Protein 3KD6 (pdb70)

CATH classification: 3.40.1190.20

Organism: Chlorobaculum tepidum (strain ATCC 49652 / DSM 12025 / NBRC 103806 / TLS) (NCBI:txid194439)

Secondary structure (DSSP, 8-state):
--EEEES--EEEEEE-SS-EEEEEEE-HHHHHHHHHTTT-SSPB--EEEETTS-HHHHHHHHHTTB--TTEEEETT---EEEEEEE-----EEEEEEE-GGGTT---PPPGGGTT-SEEEE-SS-HHHHHHHHTT-SS-SEEEEE--HHHHH-HHHHHHHHTT-SEEEEEHHHHHHHHS-S-HHHHHHHHH---SEEEEE-TTS-EEEEETTEEEEEPP-TT---S--TTHHHHHHHHHHHHHHHH----S---HHHHHHH--TTGGGSSTTGGGGT--HHHHHHHHHHHHHH-/-EEEES--EEEEEE-SS-EEEEEEE-HHHHHHHHHTTT-SS----EEEETTS-HHHHHHHHHTT---TTEEEETT---EEEEEEE-----EEEEEEE-GGGTT------GGGTT-SEEEE-SS-HHHHHHHHTT-SS-SEEEEE--HHHHH-HHHHHHHHTT-SEEEEEHHHHHHHHS-S-HHHHHHHHH---SEEEEE-TTS-EEEEETTEEEEE---TT---S--TTHHHHHHHHHHHHHHHH---SS---HHHHHHH--TTGGGSSTTGGGGT--HHHHHHHHHHHHH-

Sequence (586 aa):
LSLLVIGSLAFDDIETPFGRSDNTLGGSSTYIALSASYFTDEPIRVGVVGSDFGKEHFDLLHAKNIDTRGIQVIEDGKTFRWAGRYHYDNTRDTLDTQLNVFAEFDPHVPQYYRDSKFVCLGNIDPELQLKVLDQIDDPKLVVCDTNFWIEGKPEELKKVLARVDVFIVNDSEARLLSGDPNLVKTARIIREGPKTLIIKKGEHGALLFTDNGIFAAPAFPLESIYDPTGAGDTFAGGFIGHLARCGNTSEAERKAVLYGSAASFCVEQFGPYRYNDLDLLEVDDRYQSFLELSSLLVIGSLAFDDIETPFGRSDNTLGGSSTYIALSASYFTDEPIRVGVVGSDFGKEHFDLLHAKNIDTRGIQVIEDGKTFRWAGRYHYDNTRDTLDTQLNVFAEFDPHVPQYYRDSKFVCLGNIDPELQLKVLDQIDDPKLVVCDTNFWIEGKPEELKKVLARVDVFIVNDSEARLLSGDPNLVKTARIIREGPKTLIIKKGEHGALLFTDNGIFAAPAFPLESIYDPTGAGDTFAGGFIGHLARCGNTSEAERKAVLYGSAASFCVEQFGPYRYNDLDLLEVDDRYQSFLEL

Foldseek 3Di:
DAEEEDWAWAFEWEEEPVDTDGRFTAILRLLLLLLLLQQDPAAHHAEEAEPPCDVVSVVLSVVSVHDDPRYYYHYVWHGWYWYWYYYDPQDIDTPDTDCTCVVPDDTDDDPVCQQGAEYELEEDALVSSVVNVVSRDHHNFYEYEYVCCVVVPVPSNVVVLLPHQEYEEELVVLCVNQVDNDPVVSVVSSVVRHQWYKYHPQQQWIWIDHPVGIDIQGHQVPQDADALGSLRSSLNNQLSSLCVNVVDDDPVSSLSNLLSSLSSQCRNDPHNPSSVPDDPVSSVVSSVSRVVVD/DAEEDWFWEFEFEAEVVDTDGRFTAILRLLLLLLLLLQDPAAYHAEEAELPCDPVNVVVSVVSVHDYPRYYYHDHWHGWYWYWYYYPPQDIDTPDTDCICVPPDQIDDDPVCQAPAEYEQEEDALVNSVNVVVSRDHHNFYEYEYVCCCVVPVPSNVVSLLPHAEYEEELVSLCSNQVDNDNVVSVVSSVVRHQWYKYHHQQQWIWIQHPVGIDTQGHDVDQAADALHSLRSSLNNQLSSNCVNVVDDDPVSSLSNLLSSLSSQCRNDPHNPSSVPDHSVSSVVSSVVSVVD

InterPro domains:
  IPR002173 Carbohydrate/purine kinase, PfkB, conserved site [PS00584] (231-244)
  IPR011611 Carbohydrate kinase PfkB [PF00294] (32-279)
  IPR029056 Ribokinase-like [G3DSA:3.40.1190.20] (1-304)
  IPR029056 Ribokinase-like [SSF53613] (1-284)

Solvent-accessible surface area: 23622 Å² total

Nearest PDB structures (foldseek):
  3kd6-assembly1_A  TM=1.002E+00  e=1.184E-55  Chlorobaculum tepidum
  3b1q-assembly1_F  TM=7.620E-01  e=8.587E-18  Burkholderia thailandensis E264
  3b1p-assembly1_A  TM=7.885E-01  e=6.276E-17  Burkholderia thailandensis E264
  4e3a-assembly1_A  TM=8.132E-01  e=4.578E-14  Rhizobium etli CFN 42
  3ubo-assembly1_B  TM=7.999E-01  e=3.860E-14  Sinorhizobium meliloti

B-factor: mean 25.23, std 8.4, range [10.28, 59.13]

Structure (mmCIF, N/CA/C/O backbone):
data_3KD6
#
_entry.id   3KD6
#
_cell.length_a   55.014
_cell.length_b   89.797
_cell.length_c   64.827
_cell.angle_alpha   90.00
_cell.angle_beta   92.90
_cell.angle_gamma   90.00
#
_symmetry.space_group_name_H-M   'P 1 21 1'
#
loop_
_entity.id
_entity.type
_entity.pdbx_description
1 polymer 'Carbohydrate kinase, PfkB family'
2 non-polymer 'ADENOSINE MONOPHOSPHATE'
3 non-polymer GLYCEROL
4 water water
#
loop_
_atom_site.group_PDB
_atom_site.id
_atom_site.type_symbol
_atom_site.label_atom_id
_atom_site.label_alt_id
_atom_site.label_comp_id
_atom_site.label_asym_id
_atom_site.label_entity_id
_atom_site.label_seq_id
_atom_site.pdbx_PDB_ins_code
_atom_site.Cartn_x
_atom_site.Cartn_y
_atom_site.Cartn_z
_atom_site.occupancy
_atom_site.B_iso_or_equiv
_atom_site.auth_seq_id
_atom_site.auth_comp_id
_atom_site.auth_asym_id
_atom_site.auth_atom_id
_atom_site.pdbx_PDB_model_num
ATOM 1 N N . LEU A 1 3 ? 43.273 6.781 6.798 1.00 34.68 1 LEU A N 1
ATOM 2 C CA . LEU A 1 3 ? 42.119 6.062 7.406 1.00 30.48 1 LEU A CA 1
ATOM 3 C C . LEU A 1 3 ? 40.834 6.547 6.746 1.00 28.48 1 LEU A C 1
ATOM 4 O O . LEU A 1 3 ? 39.781 6.581 7.376 1.00 28.95 1 LEU A O 1
ATOM 9 N N . SER A 1 4 ? 40.931 6.919 5.473 1.00 25.29 2 SER A N 1
ATOM 10 C CA . SER A 1 4 ? 39.779 7.407 4.723 1.00 23.86 2 SER A CA 1
ATOM 11 C C . SER A 1 4 ? 38.719 6.317 4.586 1.00 22.54 2 SER A C 1
ATOM 12 O O . SER A 1 4 ? 39.038 5.148 4.403 1.00 21.98 2 SER A O 1
ATOM 15 N N . LEU A 1 5 ? 37.456 6.716 4.674 1.00 22.18 3 LEU A N 1
ATOM 16 C CA . LEU A 1 5 ? 36.339 5.783 4.575 1.00 22.26 3 LEU A CA 1
ATOM 17 C C . LEU A 1 5 ? 35.312 6.230 3.543 1.00 21.14 3 LEU A C 1
ATOM 18 O O . LEU A 1 5 ? 34.838 7.362 3.574 1.00 20.43 3 LEU A O 1
ATOM 23 N N . LEU A 1 6 ? 34.976 5.329 2.629 1.00 21.06 4 LEU A N 1
ATOM 24 C CA . LEU A 1 6 ? 33.991 5.607 1.592 1.00 19.89 4 LEU A CA 1
ATOM 25 C C . LEU A 1 6 ? 32.765 4.740 1.849 1.00 18.01 4 LEU A C 1
ATOM 26 O O . LEU A 1 6 ? 32.879 3.532 2.070 1.00 18.52 4 LEU A O 1
ATOM 31 N N . VAL A 1 7 ? 31.592 5.355 1.822 1.00 17.29 5 VAL A N 1
ATOM 32 C CA . VAL A 1 7 ? 30.359 4.619 2.055 1.00 17.89 5 VAL A CA 1
ATOM 33 C C . VAL A 1 7 ? 29.439 4.617 0.842 1.00 19.39 5 VAL A C 1
ATOM 34 O O . VAL A 1 7 ? 29.173 5.659 0.231 1.00 18.84 5 VAL A O 1
ATOM 38 N N . ILE A 1 8 ? 28.952 3.429 0.517 1.00 21.54 6 ILE A N 1
ATOM 39 C CA . ILE A 1 8 ? 28.044 3.217 -0.597 1.00 23.42 6 ILE A CA 1
ATOM 40 C C . ILE A 1 8 ? 26.822 2.549 -0.004 1.00 23.48 6 ILE A C 1
ATOM 41 O O . ILE A 1 8 ? 26.924 1.838 0.998 1.00 25.25 6 ILE A O 1
ATOM 46 N N . GLY A 1 9 ? 25.671 2.776 -0.617 1.00 22.15 7 GLY A N 1
ATOM 47 C CA . GLY A 1 9 ? 24.448 2.173 -0.124 1.00 20.53 7 GLY A CA 1
ATOM 48 C C . GLY A 1 9 ? 23.263 3.005 -0.549 1.00 21.42 7 GLY A C 1
ATOM 49 O O . GLY A 1 9 ? 23.401 3.935 -1.352 1.00 22.26 7 GLY A O 1
ATOM 50 N N . SER A 1 10 ? 22.094 2.683 -0.013 1.00 20.89 8 SER A N 1
ATOM 51 C CA . SER A 1 10 ? 20.900 3.429 -0.355 1.00 20.71 8 SER A CA 1
ATOM 52 C C . SER A 1 10 ? 20.726 4.663 0.508 1.00 21.14 8 SER A C 1
ATOM 53 O O . SER A 1 10 ? 21.197 4.731 1.643 1.00 22.26 8 SER A O 1
ATOM 56 N N . LEU A 1 11 ? 20.076 5.661 -0.072 1.00 20.91 9 LEU A N 1
ATOM 57 C CA . LEU A 1 11 ? 19.747 6.901 0.614 1.00 21.82 9 LEU A CA 1
ATOM 58 C C . LEU A 1 11 ? 18.265 6.903 0.305 1.00 22.93 9 LEU A C 1
ATOM 59 O O . LEU A 1 11 ? 17.884 6.801 -0.861 1.00 22.19 9 LEU A O 1
ATOM 64 N N . ALA A 1 12 ? 17.417 6.999 1.319 1.00 23.26 10 ALA A N 1
ATOM 65 C CA . ALA A 1 12 ? 15.993 6.923 1.038 1.00 22.83 10 ALA A CA 1
ATOM 66 C C . ALA A 1 12 ? 15.059 7.476 2.088 1.00 22.55 10 ALA A C 1
ATOM 67 O O . ALA A 1 12 ? 15.474 8.077 3.073 1.00 22.90 10 ALA A O 1
ATOM 69 N N . PHE A 1 13 ? 13.774 7.257 1.838 1.00 22.76 11 PHE A N 1
ATOM 70 C CA . PHE A 1 13 ? 12.712 7.668 2.739 1.00 24.18 11 PHE A CA 1
ATOM 71 C C . PHE A 1 13 ? 11.940 6.398 3.070 1.00 23.01 11 PHE A C 1
ATOM 72 O O . PHE A 1 13 ? 11.552 5.653 2.167 1.00 22.65 11 PHE A O 1
ATOM 80 N N . ASP A 1 14 ? 11.729 6.142 4.357 1.00 22.31 12 ASP A N 1
ATOM 81 C CA . ASP A 1 14 ? 11.018 4.939 4.766 1.00 21.70 12 ASP A CA 1
ATOM 82 C C . ASP A 1 14 ? 9.703 5.198 5.481 1.00 21.13 12 ASP A C 1
ATOM 83 O O . ASP A 1 14 ? 9.576 6.148 6.249 1.00 21.53 12 ASP A O 1
ATOM 88 N N . ASP A 1 15 ? 8.727 4.340 5.217 1.00 21.89 13 ASP A N 1
ATOM 89 C CA . ASP A 1 15 ? 7.455 4.417 5.914 1.00 24.58 13 ASP A CA 1
ATOM 90 C C . ASP A 1 15 ? 7.592 3.214 6.832 1.00 23.50 13 ASP A C 1
ATOM 91 O O . ASP A 1 15 ? 7.516 2.073 6.385 1.00 24.72 13 ASP A O 1
ATOM 96 N N . ILE A 1 16 ? 7.848 3.494 8.108 1.00 23.23 14 ILE A N 1
ATOM 97 C CA . ILE A 1 16 ? 8.071 2.477 9.127 1.00 21.53 14 ILE A CA 1
ATOM 98 C C . ILE A 1 16 ? 6.871 2.273 10.035 1.00 21.21 14 ILE A C 1
ATOM 99 O O . ILE A 1 16 ? 6.282 3.232 10.534 1.00 20.61 14 ILE A O 1
ATOM 104 N N . GLU A 1 17 ? 6.533 1.010 10.266 1.00 21.68 15 GLU A N 1
ATOM 105 C CA . GLU A 1 17 ? 5.409 0.673 11.124 1.00 22.42 15 GLU A CA 1
ATOM 106 C C . GLU A 1 17 ? 5.746 -0.432 12.125 1.00 19.43 15 GLU A C 1
ATOM 107 O O . GLU A 1 17 ? 6.333 -1.447 11.764 1.00 18.72 15 GLU A O 1
ATOM 113 N N . THR A 1 18 ? 5.366 -0.218 13.379 1.00 19.53 16 THR A N 1
ATOM 114 C CA . THR A 1 18 ? 5.557 -1.206 14.435 1.00 18.94 16 THR A CA 1
ATOM 115 C C . THR A 1 18 ? 4.177 -1.320 15.081 1.00 18.54 16 THR A C 1
ATOM 116 O O . THR A 1 18 ? 3.275 -0.536 14.770 1.00 18.37 16 THR A O 1
ATOM 120 N N . PRO A 1 19 ? 3.991 -2.290 15.984 1.00 17.69 17 PRO A N 1
ATOM 121 C CA . PRO A 1 19 ? 2.694 -2.457 16.645 1.00 17.59 17 PRO A CA 1
ATOM 122 C C . PRO A 1 19 ? 2.338 -1.273 17.530 1.00 20.25 17 PRO A C 1
ATOM 123 O O . PRO A 1 19 ? 1.184 -1.111 17.927 1.00 18.49 17 PRO A O 1
ATOM 127 N N . PHE A 1 20 ? 3.333 -0.446 17.834 1.00 20.77 18 PHE A N 1
ATOM 128 C CA . PHE A 1 20 ? 3.128 0.687 18.724 1.00 22.19 18 PHE A CA 1
ATOM 129 C C . PHE A 1 20 ? 3.036 2.058 18.063 1.00 23.42 18 PHE A C 1
ATOM 130 O O . PHE A 1 20 ? 2.430 2.973 18.619 1.00 26.31 18 PHE A O 1
ATOM 138 N N . GLY A 1 21 ? 3.612 2.202 16.876 1.00 24.51 19 GLY A N 1
ATOM 139 C CA . GLY A 1 21 ? 3.553 3.482 16.196 1.00 23.90 19 GLY A CA 1
ATOM 140 C C . GLY A 1 21 ? 4.085 3.431 14.778 1.00 25.29 19 GLY A C 1
ATOM 141 O O . GLY A 1 21 ? 4.379 2.358 14.247 1.00 23.06 19 GLY A O 1
ATOM 142 N N . ARG A 1 22 ? 4.205 4.601 14.161 1.00 25.37 20 ARG A N 1
ATOM 143 C CA . ARG A 1 22 ? 4.711 4.682 12.801 1.00 27.90 20 ARG A CA 1
ATOM 144 C C . ARG A 1 22 ? 5.467 5.968 12.542 1.00 26.42 20 ARG A C 1
ATOM 145 O O . ARG A 1 22 ? 5.410 6.913 13.325 1.00 25.13 20 ARG A O 1
ATOM 153 N N . SER A 1 23 ? 6.186 5.978 11.426 1.00 27.03 21 SER A N 1
ATOM 154 C CA . SER A 1 23 ? 6.958 7.131 11.000 1.00 25.68 21 SER A CA 1
ATOM 155 C C . SER A 1 23 ? 7.050 7.034 9.489 1.00 26.87 21 SER A C 1
ATOM 156 O O . SER A 1 23 ? 7.677 6.118 8.956 1.00 26.02 21 SER A O 1
ATOM 159 N N . ASP A 1 24 ? 6.407 7.969 8.798 1.00 27.88 22 ASP A N 1
ATOM 160 C CA . ASP A 1 24 ? 6.419 7.966 7.344 1.00 29.33 22 ASP A CA 1
ATOM 161 C C . ASP A 1 24 ? 7.357 9.022 6.798 1.00 27.32 22 ASP A C 1
ATOM 162 O O . ASP A 1 24 ? 7.676 9.994 7.480 1.00 27.05 22 ASP A O 1
ATOM 167 N N . ASN A 1 25 ? 7.809 8.815 5.565 1.00 27.74 23 ASN A N 1
ATOM 168 C CA . ASN A 1 25 ? 8.723 9.750 4.924 1.00 28.07 23 ASN A CA 1
ATOM 169 C C . ASN A 1 25 ? 9.933 9.983 5.828 1.00 26.68 23 ASN A C 1
ATOM 170 O O . ASN A 1 25 ? 10.430 11.102 5.935 1.00 25.57 23 ASN A O 1
ATOM 175 N N . THR A 1 26 ? 10.396 8.915 6.476 1.00 24.62 24 THR A N 1
ATOM 176 C CA . THR A 1 26 ? 11.534 8.981 7.390 1.00 21.04 24 THR A CA 1
ATOM 177 C C . THR A 1 26 ? 12.861 8.883 6.639 1.00 19.60 24 THR A C 1
ATOM 178 O O . THR A 1 26 ? 13.025 8.016 5.783 1.00 20.05 24 THR A O 1
ATOM 182 N N . LEU A 1 27 ? 13.807 9.762 6.955 1.00 17.40 25 LEU A N 1
ATOM 183 C CA . LEU A 1 27 ? 15.113 9.689 6.307 1.00 18.03 25 LEU A CA 1
ATOM 184 C C . LEU A 1 27 ? 15.694 8.310 6.622 1.00 17.25 25 LEU A C 1
ATOM 185 O O . LEU A 1 27 ? 15.645 7.859 7.768 1.00 16.63 25 LEU A O 1
ATOM 190 N N . GLY A 1 28 ? 16.234 7.646 5.608 1.00 17.42 26 GLY A N 1
ATOM 191 C CA . GLY A 1 28 ? 16.803 6.328 5.818 1.00 18.70 26 GLY A CA 1
ATOM 192 C C . GLY A 1 28 ? 17.789 5.943 4.734 1.00 19.01 26 GLY A C 1
ATOM 193 O O . GLY A 1 28 ? 18.436 6.806 4.132 1.00 19.66 26 GLY A O 1
ATOM 194 N N . GLY A 1 29 ? 17.893 4.644 4.478 1.00 16.95 27 GLY A N 1
ATOM 195 C CA . GLY A 1 29 ? 18.822 4.152 3.479 1.00 19.78 27 GLY A CA 1
ATOM 196 C C . GLY A 1 29 ? 20.028 3.586 4.196 1.00 19.13 27 GLY A C 1
ATOM 197 O O . GLY A 1 29 ? 20.456 4.154 5.201 1.00 19.13 27 GLY A O 1
ATOM 198 N N . SER A 1 30 ? 20.584 2.488 3.685 1.00 19.04 28 SER A N 1
ATOM 199 C CA . SER A 1 30 ? 21.728 1.859 4.335 1.00 18.34 28 SER A CA 1
ATOM 200 C C . SER A 1 30 ? 22.965 2.744 4.469 1.00 18.25 28 SER A C 1
ATOM 201 O O . SER A 1 30 ? 23.666 2.660 5.469 1.00 19.06 28 SER A O 1
ATOM 204 N N . SER A 1 31 ? 23.240 3.601 3.489 1.00 18.46 29 SER A N 1
ATOM 205 C CA . SER A 1 31 ? 24.427 4.447 3.599 1.00 17.64 29 SER A CA 1
ATOM 206 C C . SER A 1 31 ? 24.227 5.548 4.639 1.00 17.45 29 SER A C 1
ATOM 207 O O . SER A 1 31 ? 25.182 5.991 5.279 1.00 15.17 29 SER A O 1
ATOM 210 N N . THR A 1 32 ? 22.986 5.987 4.810 1.00 16.37 30 THR A N 1
ATOM 211 C CA . THR A 1 32 ? 22.689 7.029 5.786 1.00 17.29 30 THR A CA 1
ATOM 212 C C . THR A 1 32 ? 23.042 6.518 7.185 1.00 17.96 30 THR A C 1
ATOM 213 O O . THR A 1 32 ? 23.735 7.189 7.951 1.00 17.55 30 THR A O 1
ATOM 217 N N . TYR A 1 33 ? 22.560 5.322 7.507 1.00 17.09 31 TYR A N 1
ATOM 218 C CA . TYR A 1 33 ? 22.815 4.722 8.809 1.00 15.47 31 TYR A CA 1
ATOM 219 C C . TYR A 1 33 ? 24.297 4.402 8.988 1.00 14.97 31 TYR A C 1
ATOM 220 O O . TYR A 1 33 ? 24.876 4.667 10.044 1.00 14.42 31 TYR A O 1
ATOM 229 N N . ILE A 1 34 ? 24.915 3.841 7.953 1.00 14.02 32 ILE A N 1
ATOM 230 C CA . ILE A 1 34 ? 26.330 3.506 8.023 1.00 13.13 32 ILE A CA 1
ATOM 231 C C . ILE A 1 34 ? 27.191 4.749 8.250 1.00 15.36 32 ILE A C 1
ATOM 232 O O . ILE A 1 34 ? 28.072 4.760 9.115 1.00 14.29 32 ILE A O 1
ATOM 237 N N . ALA A 1 35 ? 26.934 5.800 7.474 1.00 14.57 33 ALA A N 1
ATOM 238 C CA . ALA A 1 35 ? 27.712 7.025 7.588 1.00 15.24 33 ALA A CA 1
ATOM 239 C C . ALA A 1 35 ? 27.525 7.748 8.923 1.00 15.83 33 ALA A C 1
ATOM 240 O O . ALA A 1 35 ? 28.498 8.196 9.525 1.00 14.14 33 ALA A O 1
ATOM 242 N N . LEU A 1 36 ? 26.288 7.864 9.390 1.00 15.54 34 LEU A N 1
ATOM 243 C CA . LEU A 1 36 ? 26.042 8.556 10.651 1.00 16.93 34 LEU A CA 1
ATOM 244 C C . LEU A 1 36 ? 26.759 7.874 11.808 1.00 17.58 34 LEU A C 1
ATOM 245 O O . LEU A 1 36 ? 27.298 8.536 12.698 1.00 16.87 34 LEU A O 1
ATOM 250 N N . SER A 1 37 ? 26.758 6.545 11.796 1.00 17.44 35 SER A N 1
ATOM 251 C CA . SER A 1 37 ? 27.412 5.785 12.852 1.00 16.47 35 SER A CA 1
ATOM 252 C C . SER A 1 37 ? 28.932 5.869 12.735 1.00 15.89 35 SER A C 1
ATOM 253 O O . SER A 1 37 ? 29.633 6.102 13.722 1.00 13.76 35 SER A O 1
ATOM 256 N N . ALA A 1 38 ? 29.436 5.671 11.524 1.00 15.91 36 ALA A N 1
ATOM 257 C CA . ALA A 1 38 ? 30.871 5.720 11.280 1.00 16.35 36 ALA A CA 1
ATOM 258 C C . ALA A 1 38 ? 31.464 7.096 11.609 1.00 17.59 36 ALA A C 1
ATOM 259 O O . ALA A 1 38 ? 32.618 7.193 12.031 1.00 15.19 36 ALA A O 1
ATOM 261 N N . SER A 1 39 ? 30.669 8.153 11.434 1.00 17.66 37 SER A N 1
ATOM 262 C CA . SER A 1 39 ? 31.136 9.518 11.697 1.00 18.74 37 SER A CA 1
ATOM 263 C C . SER A 1 39 ? 31.624 9.715 13.128 1.00 18.95 37 SER A C 1
ATOM 264 O O . SER A 1 39 ? 32.396 10.632 13.405 1.00 16.32 37 SER A O 1
ATOM 267 N N . TYR A 1 40 ? 31.176 8.858 14.037 1.00 18.55 38 TYR A N 1
ATOM 268 C CA . TYR A 1 40 ? 31.598 8.958 15.427 1.00 19.01 38 TYR A CA 1
ATOM 269 C C . TYR A 1 40 ? 33.014 8.419 15.615 1.00 20.07 38 TYR A C 1
ATOM 270 O O . TYR A 1 40 ? 33.588 8.536 16.701 1.00 20.84 38 TYR A O 1
ATOM 279 N N . PHE A 1 41 ? 33.583 7.850 14.555 1.00 19.40 39 PHE A N 1
ATOM 280 C CA . PHE A 1 41 ? 34.916 7.256 14.630 1.00 19.13 39 PHE A CA 1
ATOM 281 C C . PHE A 1 41 ? 36.002 7.918 13.785 1.00 23.12 39 PHE A C 1
ATOM 282 O O . PHE A 1 41 ? 37.185 7.839 14.113 1.00 23.40 39 PHE A O 1
ATOM 290 N N . THR A 1 42 ? 35.612 8.569 12.698 1.00 25.06 40 THR A N 1
ATOM 291 C CA . THR A 1 42 ? 36.594 9.205 11.831 1.00 27.02 40 THR A CA 1
ATOM 292 C C . THR A 1 42 ? 36.905 10.647 12.214 1.00 29.17 40 THR A C 1
ATOM 293 O O . THR A 1 42 ? 36.071 11.352 12.777 1.00 28.11 40 THR A O 1
ATOM 297 N N . ASP A 1 43 ? 38.121 11.076 11.903 1.00 32.47 41 ASP A N 1
ATOM 298 C CA . ASP A 1 43 ? 38.543 12.432 12.199 1.00 37.34 41 ASP A CA 1
ATOM 299 C C . ASP A 1 43 ? 38.331 13.246 10.932 1.00 37.68 41 ASP A C 1
ATOM 300 O O . ASP A 1 43 ? 38.118 14.453 10.986 1.00 39.92 41 ASP A O 1
ATOM 305 N N . GLU A 1 44 ? 38.388 12.567 9.790 1.00 36.88 42 GLU A N 1
ATOM 306 C CA . GLU A 1 44 ? 38.195 13.216 8.501 1.00 35.91 42 GLU A CA 1
ATOM 307 C C . GLU A 1 44 ? 36.798 12.903 7.977 1.00 32.49 42 GLU A C 1
ATOM 308 O O . GLU A 1 44 ? 36.170 11.933 8.404 1.00 32.36 42 GLU A O 1
ATOM 314 N N . PRO A 1 45 ? 36.292 13.720 7.041 1.00 29.24 43 PRO A N 1
ATOM 315 C CA . PRO A 1 45 ? 34.954 13.506 6.480 1.00 26.81 43 PRO A CA 1
ATOM 316 C C . PRO A 1 45 ? 34.720 12.144 5.832 1.00 24.78 43 PRO A C 1
ATOM 317 O O . PRO A 1 45 ? 35.529 11.663 5.040 1.00 22.46 43 PRO A O 1
ATOM 321 N N . ILE A 1 46 ? 33.598 11.531 6.185 1.00 24.02 44 ILE A N 1
ATOM 322 C CA . ILE A 1 46 ? 33.210 10.258 5.613 1.00 22.19 44 ILE A CA 1
ATOM 323 C C . ILE A 1 46 ? 32.782 10.581 4.184 1.00 21.86 44 ILE A C 1
ATOM 324 O O . ILE A 1 46 ? 32.105 11.582 3.940 1.00 21.97 44 ILE A O 1
ATOM 329 N N . ARG A 1 47 ? 33.186 9.740 3.243 1.00 21.31 45 ARG A N 1
ATOM 330 C CA . ARG A 1 47 ? 32.873 9.960 1.838 1.00 21.25 45 ARG A CA 1
ATOM 331 C C . ARG A 1 47 ? 31.665 9.150 1.400 1.00 21.63 45 ARG A C 1
ATOM 332 O O . ARG A 1 47 ? 31.575 7.964 1.688 1.00 21.73 45 ARG A O 1
ATOM 348 N N . VAL A 1 49 ? 28.997 8.016 -1.842 1.00 24.04 47 VAL A N 1
ATOM 349 C CA . VAL A 1 49 ? 28.656 7.923 -3.247 1.00 24.17 47 VAL A CA 1
ATOM 350 C C . VAL A 1 49 ? 27.253 7.323 -3.300 1.00 24.99 47 VAL A C 1
ATOM 351 O O . VAL A 1 49 ? 27.000 6.259 -2.738 1.00 24.77 47 VAL A O 1
ATOM 355 N N . GLY A 1 50 ? 26.336 8.022 -3.956 1.00 24.70 48 GLY A N 1
ATOM 356 C CA . GLY A 1 50 ? 24.978 7.533 -4.072 1.00 23.17 48 GLY A CA 1
ATOM 357 C C . GLY A 1 50 ? 24.178 8.470 -4.951 1.00 23.83 48 GLY A C 1
ATOM 358 O O . GLY A 1 50 ? 24.745 9.262 -5.695 1.00 23.64 48 GLY A O 1
ATOM 359 N N . VAL A 1 51 ? 22.857 8.385 -4.865 1.00 24.09 49 VAL A N 1
ATOM 360 C CA . VAL A 1 51 ? 22.001 9.248 -5.662 1.00 23.72 49 VAL A CA 1
ATOM 361 C C . VAL A 1 51 ? 20.656 9.456 -4.984 1.00 24.67 49 VAL A C 1
ATOM 362 O O . VAL A 1 51 ? 20.123 8.543 -4.342 1.00 23.53 49 VAL A O 1
ATOM 366 N N . VAL A 1 52 ? 20.122 10.668 -5.113 1.00 23.87 50 VAL A N 1
ATOM 367 C CA . VAL A 1 52 ? 18.828 11.001 -4.537 1.00 25.08 50 VAL A CA 1
ATOM 368 C C . VAL A 1 52 ? 18.027 11.775 -5.575 1.00 26.92 50 VAL A C 1
ATOM 369 O O . VAL A 1 52 ? 18.559 12.160 -6.619 1.00 27.03 50 VAL A O 1
ATOM 373 N N . GLY A 1 53 ? 16.750 11.995 -5.285 1.00 27.41 51 GLY A N 1
ATOM 374 C CA . GLY A 1 53 ? 15.902 12.734 -6.200 1.00 29.54 51 GLY A CA 1
ATOM 375 C C . GLY A 1 53 ? 15.826 14.186 -5.784 1.00 31.62 51 GLY A C 1
ATOM 376 O O . GLY A 1 53 ? 16.481 14.600 -4.824 1.00 31.00 51 GLY A O 1
ATOM 377 N N . SER A 1 54 ? 15.030 14.970 -6.501 1.00 34.50 52 SER A N 1
ATOM 378 C CA . SER A 1 54 ? 14.881 16.384 -6.179 1.00 38.05 52 SER A CA 1
ATOM 379 C C . SER A 1 54 ? 14.058 16.553 -4.909 1.00 38.94 52 SER A C 1
ATOM 380 O O . SER A 1 54 ? 14.004 17.645 -4.342 1.00 38.87 52 SER A O 1
ATOM 383 N N . ASP A 1 55 ? 13.421 15.470 -4.471 1.00 40.19 53 ASP A N 1
ATOM 384 C CA . ASP A 1 55 ? 12.596 15.501 -3.267 1.00 40.84 53 ASP A CA 1
ATOM 385 C C . ASP A 1 55 ? 13.424 15.376 -1.987 1.00 41.75 53 ASP A C 1
ATOM 386 O O . ASP A 1 55 ? 12.906 15.568 -0.888 1.00 41.98 53 ASP A O 1
ATOM 391 N N . PHE A 1 56 ? 14.711 15.065 -2.133 1.00 41.81 54 PHE A N 1
ATOM 392 C CA . PHE A 1 56 ? 15.606 14.939 -0.985 1.00 41.96 54 PHE A CA 1
ATOM 393 C C . PHE A 1 56 ? 15.925 16.349 -0.476 1.00 41.79 54 PHE A C 1
ATOM 394 O O . PHE A 1 56 ? 16.848 17.003 -0.965 1.00 41.23 54 PHE A O 1
ATOM 402 N N . GLY A 1 57 ? 15.152 16.811 0.502 1.00 41.39 55 GLY A N 1
ATOM 403 C CA . GLY A 1 57 ? 15.344 18.145 1.043 1.00 40.56 55 GLY A CA 1
ATOM 404 C C . GLY A 1 57 ? 16.729 18.457 1.576 1.00 40.26 55 GLY A C 1
ATOM 405 O O . GLY A 1 57 ? 17.494 17.554 1.914 1.00 39.25 55 GLY A O 1
ATOM 406 N N . LYS A 1 58 ? 17.046 19.747 1.658 1.00 39.51 56 LYS A N 1
ATOM 407 C CA . LYS A 1 58 ? 18.341 20.182 2.158 1.00 39.87 56 LYS A CA 1
ATOM 408 C C . LYS A 1 58 ? 18.461 19.944 3.659 1.00 38.21 56 LYS A C 1
ATOM 409 O O . LYS A 1 58 ? 19.562 19.929 4.202 1.00 38.35 56 LYS A O 1
ATOM 415 N N . GLU A 1 59 ? 17.333 19.775 4.337 1.00 36.76 57 GLU A N 1
ATOM 416 C CA . GLU A 1 59 ? 17.372 19.522 5.771 1.00 36.70 57 GLU A CA 1
ATOM 417 C C . GLU A 1 59 ? 18.096 18.194 5.988 1.00 34.58 57 GLU A C 1
ATOM 418 O O . GLU A 1 59 ? 18.814 18.018 6.972 1.00 33.87 57 GLU A O 1
ATOM 424 N N . HIS A 1 60 ? 17.911 17.270 5.049 1.00 32.88 58 HIS A N 1
ATOM 425 C CA . HIS A 1 60 ? 18.541 15.960 5.128 1.00 31.88 58 HIS A CA 1
ATOM 426 C C . HIS A 1 60 ? 20.029 16.090 4.837 1.00 31.16 58 HIS A C 1
ATOM 427 O O . HIS A 1 60 ? 20.846 15.399 5.445 1.00 29.95 58 HIS A O 1
ATOM 434 N N . PHE A 1 61 ? 20.382 16.976 3.906 1.00 29.62 59 PHE A N 1
ATOM 435 C CA . PHE A 1 61 ? 21.785 17.205 3.581 1.00 28.56 59 PHE A CA 1
ATOM 436 C C . PHE A 1 61 ? 22.461 17.884 4.774 1.00 27.54 59 PHE A C 1
ATOM 437 O O . PHE A 1 61 ? 23.614 17.588 5.093 1.00 25.97 59 PHE A O 1
ATOM 445 N N . ASP A 1 62 ? 21.740 18.785 5.435 1.00 25.66 60 ASP A N 1
ATOM 446 C CA . ASP A 1 62 ? 22.291 19.476 6.596 1.00 27.57 60 ASP A CA 1
ATOM 447 C C . ASP A 1 62 ? 22.541 18.509 7.756 1.00 25.95 60 ASP A C 1
ATOM 448 O O . ASP A 1 62 ? 23.443 18.714 8.568 1.00 25.56 60 ASP A O 1
ATOM 453 N N . LEU A 1 63 ? 21.737 17.457 7.835 1.00 26.70 61 LEU A N 1
ATOM 454 C CA . LEU A 1 63 ? 21.895 16.469 8.894 1.00 26.27 61 LEU A CA 1
ATOM 455 C C . LEU A 1 63 ? 23.238 15.758 8.722 1.00 25.22 61 LEU A C 1
ATOM 456 O O . LEU A 1 63 ? 23.993 15.581 9.675 1.00 25.97 61 LEU A O 1
ATOM 461 N N . LEU A 1 64 ? 23.528 15.357 7.492 1.00 23.44 62 LEU A N 1
ATOM 462 C CA . LEU A 1 64 ? 24.773 14.668 7.183 1.00 22.05 62 LEU A CA 1
ATOM 463 C C . LEU A 1 64 ? 25.973 15.591 7.382 1.00 22.32 62 LEU A C 1
ATOM 464 O O . LEU A 1 64 ? 26.983 15.200 7.973 1.00 20.96 62 LEU A O 1
ATOM 469 N N . HIS A 1 65 ? 25.861 16.820 6.887 1.00 21.52 63 HIS A N 1
ATOM 470 C CA . HIS A 1 65 ? 26.952 17.776 7.008 1.00 22.06 63 HIS A CA 1
ATOM 471 C C . HIS A 1 65 ? 27.232 18.127 8.461 1.00 22.17 63 HIS A C 1
ATOM 472 O O . HIS A 1 65 ? 28.356 18.479 8.809 1.00 22.05 63 HIS A O 1
ATOM 479 N N . ALA A 1 66 ? 26.216 18.013 9.311 1.00 22.49 64 ALA A N 1
ATOM 480 C CA . ALA A 1 66 ? 26.382 18.316 10.727 1.00 24.43 64 ALA A CA 1
ATOM 481 C C . ALA A 1 66 ? 27.269 17.259 11.381 1.00 25.05 64 ALA A C 1
ATOM 482 O O . ALA A 1 66 ? 27.856 17.499 12.439 1.00 25.81 64 ALA A O 1
ATOM 484 N N . LYS A 1 67 ? 27.357 16.088 10.753 1.00 23.99 65 LYS A N 1
ATOM 485 C CA . LYS A 1 67 ? 28.194 15.008 11.268 1.00 24.72 65 LYS A CA 1
ATOM 486 C C . LYS A 1 67 ? 29.491 14.970 10.476 1.00 26.25 65 LYS A C 1
ATOM 487 O O . LYS A 1 67 ? 30.240 13.987 10.511 1.00 26.33 65 LYS A O 1
ATOM 493 N N . ASN A 1 68 ? 29.734 16.057 9.752 1.00 27.22 66 ASN A N 1
ATOM 494 C CA . ASN A 1 68 ? 30.936 16.219 8.947 1.00 30.32 66 ASN A CA 1
ATOM 495 C C . ASN A 1 68 ? 31.082 15.155 7.855 1.00 29.84 66 ASN A C 1
ATOM 496 O O . ASN A 1 68 ? 32.184 14.667 7.590 1.00 33.56 66 ASN A O 1
ATOM 501 N N . ILE A 1 69 ? 29.969 14.813 7.213 1.00 26.59 67 ILE A N 1
ATOM 502 C CA . ILE A 1 69 ? 29.974 13.822 6.148 1.00 23.76 67 ILE A CA 1
ATOM 503 C C . ILE A 1 69 ? 30.099 14.512 4.793 1.00 24.57 67 ILE A C 1
ATOM 504 O O . ILE A 1 69 ? 29.396 15.479 4.511 1.00 23.66 67 ILE A O 1
ATOM 509 N N . ASP A 1 70 ? 31.002 14.001 3.963 1.00 24.43 68 ASP A N 1
ATOM 510 C CA . ASP A 1 70 ? 31.262 14.549 2.632 1.00 23.66 68 ASP A CA 1
ATOM 511 C C . ASP A 1 70 ? 30.274 13.976 1.622 1.00 22.41 68 ASP A C 1
ATOM 512 O O . ASP A 1 70 ? 30.343 12.792 1.279 1.00 22.48 68 ASP A O 1
ATOM 517 N N . THR A 1 71 ? 29.372 14.821 1.130 1.00 22.21 69 THR A N 1
ATOM 518 C CA . THR A 1 71 ? 28.361 14.380 0.177 1.00 20.69 69 THR A CA 1
ATOM 519 C C . THR A 1 71 ? 28.628 14.732 -1.290 1.00 22.02 69 THR A C 1
ATOM 520 O O . THR A 1 71 ? 27.721 14.655 -2.123 1.00 21.77 69 T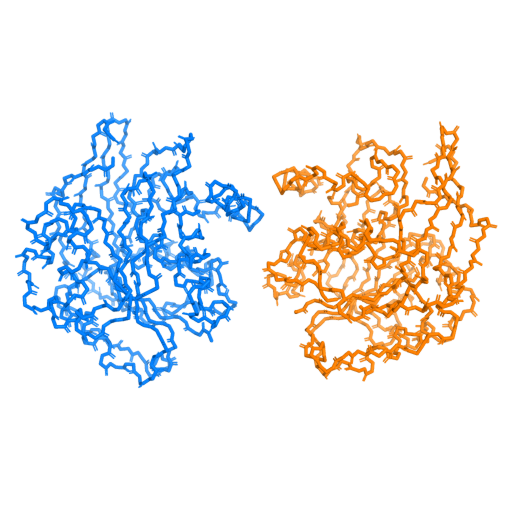HR A O 1
ATOM 524 N N . ARG A 1 72 ? 29.860 15.102 -1.619 1.00 21.85 70 ARG A N 1
ATOM 525 C CA . ARG A 1 72 ? 30.173 15.441 -3.009 1.00 22.73 70 ARG A CA 1
ATOM 526 C C . ARG A 1 72 ? 29.921 14.278 -3.971 1.00 23.53 70 ARG A C 1
ATOM 527 O O . ARG A 1 72 ? 29.676 14.491 -5.160 1.00 24.93 70 ARG A O 1
ATOM 535 N N . GLY A 1 73 ? 29.968 13.051 -3.460 1.00 22.31 71 GLY A N 1
ATOM 536 C CA . GLY A 1 73 ? 29.736 11.892 -4.306 1.00 21.36 71 GLY A CA 1
ATOM 537 C C . GLY A 1 73 ? 28.267 11.529 -4.476 1.00 23.45 71 GLY A C 1
ATOM 538 O O . GLY A 1 73 ? 27.943 10.497 -5.067 1.00 23.68 71 GLY A O 1
ATOM 539 N N . ILE A 1 74 ? 27.370 12.362 -3.962 1.00 23.23 72 ILE A N 1
ATOM 540 C CA . ILE A 1 74 ? 25.943 12.086 -4.091 1.00 24.56 72 ILE A CA 1
ATOM 541 C C . ILE A 1 74 ? 25.333 12.887 -5.238 1.00 26.08 72 ILE A C 1
ATOM 542 O O . ILE A 1 74 ? 25.380 14.122 -5.251 1.00 27.20 72 ILE A O 1
ATOM 547 N N . GLN A 1 75 ? 24.765 12.169 -6.198 1.00 27.15 73 GLN A N 1
ATOM 548 C CA . GLN A 1 75 ? 24.127 12.784 -7.355 1.00 30.08 73 GLN A CA 1
ATOM 549 C C . GLN A 1 75 ? 22.675 13.102 -7.037 1.00 30.08 73 GLN A C 1
ATOM 550 O O . GLN A 1 75 ? 22.011 12.365 -6.306 1.00 29.98 73 GLN A O 1
ATOM 556 N N . VAL A 1 76 ? 22.191 14.206 -7.592 1.00 30.48 74 VAL A N 1
ATOM 557 C CA . VAL A 1 76 ? 20.808 14.618 -7.414 1.00 30.85 74 VAL A CA 1
ATOM 558 C C . VAL A 1 76 ? 20.188 14.608 -8.807 1.00 32.15 74 VAL A C 1
ATOM 559 O O . VAL A 1 76 ? 20.617 15.351 -9.687 1.00 32.33 74 VAL A O 1
ATOM 563 N N . ILE A 1 77 ? 19.197 13.748 -9.008 1.00 31.55 75 ILE A N 1
ATOM 564 C CA . ILE A 1 77 ? 18.544 13.634 -10.302 1.00 31.85 75 ILE A CA 1
ATOM 565 C C . ILE A 1 77 ? 17.349 14.572 -10.361 1.00 32.70 75 ILE A C 1
ATOM 566 O O . ILE A 1 77 ? 16.372 14.383 -9.638 1.00 30.54 75 ILE A O 1
ATOM 571 N N . GLU A 1 78 ? 17.427 15.588 -11.216 1.00 35.04 76 GLU A N 1
ATOM 572 C CA . GLU A 1 78 ? 16.322 16.527 -11.343 1.00 37.18 76 GLU A CA 1
ATOM 573 C C . GLU A 1 78 ? 15.071 15.771 -11.776 1.00 36.39 76 GLU A C 1
ATOM 574 O O . GLU A 1 78 ? 15.109 14.958 -12.699 1.00 37.92 76 GLU A O 1
ATOM 580 N N . ASP A 1 79 ? 13.970 16.045 -11.088 1.00 38.13 77 ASP A N 1
ATOM 581 C CA . ASP A 1 79 ? 12.680 15.404 -11.338 1.00 39.32 77 ASP A CA 1
ATOM 582 C C . ASP A 1 79 ? 12.645 13.905 -11.049 1.00 38.70 77 ASP A C 1
ATOM 583 O O . ASP A 1 79 ? 11.619 13.251 -11.239 1.00 39.48 77 ASP A O 1
ATOM 588 N N . GLY A 1 80 ? 13.766 13.365 -10.579 1.00 37.83 78 GLY A N 1
ATOM 589 C CA . GLY A 1 80 ? 13.812 11.957 -10.230 1.00 35.44 78 GLY A CA 1
ATOM 590 C C . GLY A 1 80 ? 13.261 11.825 -8.819 1.00 33.32 78 GLY A C 1
ATOM 591 O O . GLY A 1 80 ? 13.104 12.831 -8.124 1.00 33.19 78 GLY A O 1
ATOM 592 N N . LYS A 1 81 ? 12.959 10.606 -8.387 1.00 32.09 79 LYS A N 1
ATOM 593 C CA . LYS A 1 81 ? 12.427 10.394 -7.045 1.00 31.07 79 LYS A CA 1
ATOM 594 C C . LYS A 1 81 ? 13.378 9.593 -6.172 1.00 28.69 79 LYS A C 1
ATOM 595 O O . LYS A 1 81 ? 14.021 8.655 -6.640 1.00 30.39 79 LYS A O 1
ATOM 601 N N . THR A 1 82 ? 13.456 9.968 -4.903 1.00 27.43 80 THR A N 1
ATOM 602 C CA . THR A 1 82 ? 14.321 9.294 -3.941 1.00 26.62 80 THR A CA 1
ATOM 603 C C . THR A 1 82 ? 13.850 7.871 -3.643 1.00 24.90 80 THR A C 1
ATOM 604 O O . THR A 1 82 ? 12.654 7.608 -3.572 1.00 23.60 80 THR A O 1
ATOM 608 N N . PHE A 1 83 ? 14.808 6.964 -3.476 1.00 25.33 81 PHE A N 1
ATOM 609 C CA . PHE A 1 83 ? 14.540 5.559 -3.158 1.00 25.54 81 PHE A CA 1
ATOM 610 C C . PHE A 1 83 ? 13.514 5.521 -2.016 1.00 25.19 81 PHE A C 1
ATOM 611 O O . PHE A 1 83 ? 13.610 6.305 -1.072 1.00 24.35 81 PHE A O 1
ATOM 619 N N . ARG A 1 84 ? 12.530 4.626 -2.111 1.00 25.60 82 ARG A N 1
ATOM 620 C CA . ARG A 1 84 ? 11.498 4.507 -1.074 1.00 26.52 82 ARG A CA 1
ATOM 621 C C . ARG A 1 84 ? 11.365 3.072 -0.583 1.00 26.67 82 ARG A C 1
ATOM 622 O O . ARG A 1 84 ? 11.525 2.127 -1.357 1.00 26.07 82 ARG A O 1
ATOM 630 N N . TRP A 1 85 ? 11.048 2.922 0.701 1.00 25.24 83 TRP A N 1
ATOM 631 C CA . TRP A 1 85 ? 10.885 1.607 1.307 1.00 24.79 83 TRP A CA 1
ATOM 632 C C . TRP A 1 85 ? 9.843 1.645 2.418 1.00 23.41 83 TRP A C 1
ATOM 633 O O . TRP A 1 85 ? 9.747 2.622 3.152 1.00 23.82 83 TRP A O 1
ATOM 644 N N . ALA A 1 86 ? 9.062 0.575 2.528 1.00 22.77 84 ALA A N 1
ATOM 645 C CA . ALA A 1 86 ? 8.038 0.462 3.561 1.00 22.43 84 ALA A CA 1
ATOM 646 C C . ALA A 1 86 ? 8.266 -0.856 4.292 1.00 22.23 84 ALA A C 1
ATOM 647 O O . ALA A 1 86 ? 8.400 -1.905 3.660 1.00 23.39 84 ALA A O 1
ATOM 649 N N . GLY A 1 87 ? 8.323 -0.795 5.619 1.00 21.66 85 GLY A N 1
ATOM 650 C CA . GLY A 1 87 ? 8.553 -1.996 6.404 1.00 20.35 85 GLY A CA 1
ATOM 651 C C . GLY A 1 87 ? 7.643 -2.092 7.609 1.00 19.77 85 GLY A C 1
ATOM 652 O O . GLY A 1 87 ? 7.235 -1.078 8.172 1.00 19.16 85 GLY A O 1
ATOM 653 N N . ARG A 1 88 ? 7.339 -3.320 8.014 1.00 19.76 86 ARG A N 1
ATOM 654 C CA . ARG A 1 88 ? 6.458 -3.549 9.150 1.00 20.19 86 ARG A CA 1
ATOM 655 C C . ARG A 1 88 ? 7.048 -4.529 10.162 1.00 18.54 86 ARG A C 1
ATOM 656 O O . ARG A 1 88 ? 7.421 -5.651 9.815 1.00 20.78 86 ARG A O 1
ATOM 664 N N . TYR A 1 89 ? 7.141 -4.095 11.413 1.00 16.89 87 TYR A N 1
ATOM 665 C CA . TYR A 1 89 ? 7.673 -4.932 12.479 1.00 16.03 87 TYR A CA 1
ATOM 666 C C . TYR A 1 89 ? 6.520 -5.505 13.293 1.00 16.96 87 TYR A C 1
ATOM 667 O O . TYR A 1 89 ? 5.374 -5.098 13.135 1.00 19.28 87 TYR A O 1
ATOM 676 N N . HIS A 1 90 ? 6.832 -6.443 14.172 1.00 17.18 88 HIS A N 1
ATOM 677 C CA . HIS A 1 90 ? 5.811 -7.067 14.994 1.00 17.60 88 HIS A CA 1
ATOM 678 C C . HIS A 1 90 ? 6.193 -7.093 16.462 1.00 17.40 88 HIS A C 1
ATOM 679 O O . HIS A 1 90 ? 7.124 -6.407 16.884 1.00 15.92 88 HIS A O 1
ATOM 686 N N . TYR A 1 91 ? 5.484 -7.898 17.242 1.00 15.09 89 TYR A N 1
ATOM 687 C CA . TYR A 1 91 ? 5.722 -7.939 18.679 1.00 16.12 89 TYR A CA 1
ATOM 688 C C . TYR A 1 91 ? 7.081 -8.440 19.162 1.00 15.98 89 TYR A C 1
ATOM 689 O O . TYR A 1 91 ? 7.464 -8.200 20.311 1.00 13.25 89 TYR A O 1
ATOM 698 N N . ASP A 1 92 ? 7.812 -9.120 18.285 1.00 15.58 90 ASP A N 1
ATOM 699 C CA . ASP A 1 92 ? 9.142 -9.611 18.627 1.00 18.90 90 ASP A CA 1
ATOM 700 C C . ASP A 1 92 ? 10.154 -8.466 18.455 1.00 19.45 90 ASP A C 1
ATOM 701 O O . ASP A 1 92 ? 11.312 -8.571 18.879 1.00 17.84 90 ASP A O 1
ATOM 714 N N . ASN A 1 94 ? 11.953 -7.281 15.976 1.00 20.23 92 ASN A N 1
ATOM 715 C CA . ASN A 1 94 ? 13.202 -7.674 15.347 1.00 22.79 92 ASN A CA 1
ATOM 716 C C . ASN A 1 94 ? 12.965 -7.984 13.869 1.00 22.54 92 ASN A C 1
ATOM 717 O O . ASN A 1 94 ? 13.511 -7.307 12.991 1.00 25.17 92 ASN A O 1
ATOM 722 N N . THR A 1 95 ? 12.143 -8.992 13.593 1.00 21.16 93 THR A N 1
ATOM 723 C CA . THR A 1 95 ? 11.840 -9.372 12.214 1.00 21.31 93 THR A CA 1
ATOM 724 C C . THR A 1 95 ? 10.910 -8.344 11.576 1.00 20.77 93 THR A C 1
ATOM 725 O O . THR A 1 95 ? 10.286 -7.546 12.276 1.00 18.59 93 THR A O 1
ATOM 729 N N . ARG A 1 96 ? 10.806 -8.358 10.253 1.00 20.34 94 ARG A N 1
ATOM 730 C CA . ARG A 1 96 ? 9.933 -7.395 9.590 1.00 20.98 94 ARG A CA 1
ATOM 731 C C . ARG A 1 96 ? 9.531 -7.819 8.187 1.00 21.25 94 ARG A C 1
ATOM 732 O O . ARG A 1 96 ? 10.175 -8.661 7.566 1.00 21.55 94 ARG A O 1
ATOM 740 N N . ASP A 1 97 ? 8.459 -7.218 7.693 1.00 21.97 95 ASP A N 1
ATOM 741 C CA . ASP A 1 97 ? 7.994 -7.498 6.347 1.00 23.64 95 ASP A CA 1
ATOM 742 C C . ASP A 1 97 ? 8.287 -6.268 5.509 1.00 24.08 95 ASP A C 1
ATOM 743 O O . ASP A 1 97 ? 8.113 -5.135 5.970 1.00 21.17 95 ASP A O 1
ATOM 748 N N . THR A 1 98 ? 8.761 -6.491 4.290 1.00 25.49 96 THR A N 1
ATOM 749 C CA . THR A 1 98 ? 9.008 -5.390 3.374 1.00 27.58 96 THR A CA 1
ATOM 750 C C . THR A 1 98 ? 7.684 -5.256 2.635 1.00 29.36 96 THR A C 1
ATOM 751 O O . THR A 1 98 ? 7.276 -6.169 1.918 1.00 31.61 96 THR A O 1
ATOM 755 N N . LEU A 1 99 ? 7.004 -4.136 2.837 1.00 29.91 97 LEU A N 1
ATOM 756 C CA . LEU A 1 99 ? 5.716 -3.895 2.208 1.00 32.06 97 LEU A CA 1
ATOM 757 C C . LEU A 1 99 ? 5.867 -3.316 0.808 1.00 34.19 97 LEU A C 1
ATOM 758 O O . LEU A 1 99 ? 5.050 -3.577 -0.078 1.00 33.51 97 LEU A O 1
ATOM 763 N N . ASP A 1 100 ? 6.918 -2.527 0.613 1.00 33.70 98 ASP A N 1
ATOM 764 C CA . ASP A 1 100 ? 7.158 -1.901 -0.676 1.00 34.28 98 ASP A CA 1
ATOM 765 C C . ASP A 1 100 ? 8.623 -1.516 -0.861 1.00 33.57 98 ASP A C 1
ATOM 766 O O . ASP A 1 100 ? 9.319 -1.175 0.097 1.00 32.67 98 ASP A O 1
ATOM 771 N N . THR A 1 101 ? 9.089 -1.593 -2.101 1.00 31.93 99 THR A N 1
ATOM 772 C CA . THR A 1 101 ? 10.456 -1.226 -2.436 1.00 30.89 99 THR A CA 1
ATOM 773 C C . THR A 1 101 ? 10.454 -0.588 -3.818 1.00 31.62 99 THR A C 1
ATOM 774 O O . THR A 1 101 ? 10.149 -1.250 -4.811 1.00 31.75 99 THR A O 1
ATOM 778 N N . GLN A 1 102 ? 10.774 0.702 -3.871 1.00 30.90 100 GLN A N 1
ATOM 779 C CA . GLN A 1 102 ? 10.830 1.438 -5.130 1.00 31.79 100 GLN A CA 1
ATOM 780 C C . GLN A 1 102 ? 12.250 1.946 -5.323 1.00 30.87 100 GLN A C 1
ATOM 781 O O . GLN A 1 102 ? 12.643 2.946 -4.724 1.00 31.03 100 GLN A O 1
ATOM 787 N N . LEU A 1 103 ? 13.017 1.252 -6.156 1.00 29.84 101 LEU A N 1
ATOM 788 C CA . LEU A 1 103 ? 14.401 1.633 -6.416 1.00 30.55 101 LEU A CA 1
ATOM 789 C C . LEU A 1 103 ? 14.510 3.069 -6.910 1.00 28.80 101 LEU A C 1
ATOM 790 O O . LEU A 1 103 ? 15.443 3.791 -6.550 1.00 28.48 101 LEU A O 1
ATOM 795 N N . ASN A 1 104 ? 13.548 3.478 -7.731 1.00 28.59 102 ASN A N 1
ATOM 796 C CA . ASN A 1 104 ? 13.528 4.826 -8.293 1.00 28.26 102 ASN A CA 1
ATOM 797 C C . ASN A 1 104 ? 14.888 5.206 -8.888 1.00 27.85 102 ASN A C 1
ATOM 798 O O . ASN A 1 104 ? 15.437 4.463 -9.698 1.00 26.24 102 ASN A O 1
ATOM 803 N N . VAL A 1 105 ? 15.435 6.348 -8.479 1.00 29.86 103 VAL A N 1
ATOM 804 C CA . VAL A 1 105 ? 16.722 6.810 -8.999 1.00 29.31 103 VAL A CA 1
ATOM 805 C C . VAL A 1 105 ? 17.859 5.790 -8.962 1.00 30.71 103 VAL A C 1
ATOM 806 O O . VAL A 1 105 ? 18.804 5.890 -9.745 1.00 29.34 103 VAL A O 1
ATOM 810 N N . PHE A 1 106 ? 17.781 4.816 -8.059 1.00 29.84 104 PHE A N 1
ATOM 811 C CA . PHE A 1 106 ? 18.830 3.800 -7.961 1.00 30.28 104 PHE A CA 1
ATOM 812 C C . PHE A 1 106 ? 18.697 2.712 -9.018 1.00 31.64 104 PHE A C 1
ATOM 813 O O . PHE A 1 106 ? 19.608 1.906 -9.206 1.00 32.36 104 PHE A O 1
ATOM 821 N N . ALA A 1 107 ? 17.563 2.690 -9.711 1.00 33.28 105 ALA A N 1
ATOM 822 C CA . ALA A 1 107 ? 17.327 1.684 -10.743 1.00 35.70 105 ALA A CA 1
ATOM 823 C C . ALA A 1 107 ? 18.188 1.958 -11.968 1.00 36.73 105 ALA A C 1
ATOM 824 O O . ALA A 1 107 ? 18.692 1.034 -12.604 1.00 38.69 105 ALA A O 1
ATOM 826 N N . GLU A 1 108 ? 18.353 3.237 -12.280 1.00 37.80 106 GLU A N 1
ATOM 827 C CA . GLU A 1 108 ? 19.142 3.684 -13.425 1.00 39.63 106 GLU A CA 1
ATOM 828 C C . GLU A 1 108 ? 20.425 4.364 -12.950 1.00 38.43 106 GLU A C 1
ATOM 829 O O . GLU A 1 108 ? 21.021 5.163 -13.673 1.00 39.11 106 GLU A O 1
ATOM 835 N N . PHE A 1 109 ? 20.873 4.028 -11.745 1.00 36.62 107 PHE A N 1
ATOM 836 C CA . PHE A 1 109 ? 22.061 4.669 -11.202 1.00 36.19 107 PHE A CA 1
ATOM 837 C C . PHE A 1 109 ? 23.405 4.318 -11.821 1.00 36.49 107 PHE A C 1
ATOM 838 O O . PHE A 1 109 ? 23.729 3.149 -12.041 1.00 35.40 107 PHE A O 1
ATOM 846 N N . ASP A 1 110 ? 24.184 5.367 -12.087 1.00 37.78 108 ASP A N 1
ATOM 847 C CA . ASP A 1 110 ? 25.522 5.258 -12.660 1.00 40.05 108 ASP A CA 1
ATOM 848 C C . ASP A 1 110 ? 26.504 5.622 -11.543 1.00 39.24 108 ASP A C 1
ATOM 849 O O . ASP A 1 110 ? 26.998 6.749 -11.472 1.00 40.45 108 ASP A O 1
ATOM 854 N N . PRO A 1 111 ? 26.819 4.656 -10.669 1.00 38.55 109 PRO A N 1
ATOM 855 C CA . PRO A 1 111 ? 27.731 4.851 -9.537 1.00 37.35 109 PRO A CA 1
ATOM 856 C C . PRO A 1 111 ? 29.143 5.327 -9.862 1.00 37.82 109 PRO A C 1
ATOM 857 O O . PRO A 1 111 ? 30.110 4.572 -9.729 1.00 39.53 109 PRO A O 1
ATOM 861 N N . HIS A 1 112 ? 29.269 6.578 -10.283 1.00 36.61 110 HIS A N 1
ATOM 862 C CA . HIS A 1 112 ? 30.584 7.121 -10.578 1.00 35.49 110 HIS A CA 1
ATOM 863 C C . HIS A 1 112 ? 31.250 7.592 -9.287 1.00 33.80 110 HIS A C 1
ATOM 864 O O . HIS A 1 112 ? 30.687 8.398 -8.537 1.00 34.83 110 HIS A O 1
ATOM 871 N N . VAL A 1 113 ? 32.440 7.077 -9.017 1.00 32.18 111 VAL A N 1
ATOM 872 C CA . VAL A 1 113 ? 33.175 7.489 -7.833 1.00 29.63 111 VAL A CA 1
ATOM 873 C C . VAL A 1 113 ? 34.095 8.605 -8.308 1.00 29.65 111 VAL A C 1
ATOM 874 O O . VAL A 1 113 ? 34.929 8.396 -9.191 1.00 31.13 111 VAL A O 1
ATOM 878 N N . PRO A 1 114 ? 33.945 9.814 -7.753 1.00 28.93 112 PRO A N 1
ATOM 879 C CA . PRO A 1 114 ? 34.826 10.897 -8.200 1.00 28.22 112 PRO A CA 1
ATOM 880 C C . PRO A 1 114 ? 36.291 10.587 -7.912 1.00 28.81 112 PRO A C 1
ATOM 881 O O . PRO A 1 114 ? 36.611 9.933 -6.915 1.00 26.94 112 PRO A O 1
ATOM 885 N N . GLN A 1 115 ? 37.169 11.047 -8.802 1.00 27.79 113 GLN A N 1
ATOM 886 C CA . GLN A 1 115 ? 38.608 10.832 -8.679 1.00 27.23 113 GLN A CA 1
ATOM 887 C C . GLN A 1 115 ? 39.141 11.036 -7.267 1.00 25.47 113 GLN A C 1
ATOM 888 O O . GLN A 1 115 ? 39.996 10.275 -6.810 1.00 25.03 113 GLN A O 1
ATOM 894 N N . TYR A 1 116 ? 38.655 12.066 -6.585 1.00 23.59 114 TYR A N 1
ATOM 895 C CA . TYR A 1 116 ? 39.133 12.349 -5.236 1.00 25.71 114 TYR A CA 1
ATOM 896 C C . TYR A 1 116 ? 38.626 11.387 -4.164 1.00 24.77 114 TYR A C 1
ATOM 897 O O . TYR A 1 116 ? 38.859 11.603 -2.981 1.00 25.36 114 TYR A O 1
ATOM 906 N N . TYR A 1 117 ? 37.946 10.324 -4.585 1.00 24.87 115 TYR A N 1
ATOM 907 C CA . TYR A 1 117 ? 37.437 9.301 -3.670 1.00 25.21 115 TYR A CA 1
ATOM 908 C C . TYR A 1 117 ? 38.094 7.954 -3.980 1.00 26.96 115 TYR A C 1
ATOM 909 O O . TYR A 1 117 ? 37.989 7.011 -3.195 1.00 26.82 115 TYR A O 1
ATOM 918 N N . ARG A 1 118 ? 38.756 7.857 -5.130 1.00 25.82 116 ARG A N 1
ATOM 919 C CA . ARG A 1 118 ? 39.372 6.600 -5.538 1.00 25.23 116 ARG A CA 1
ATOM 920 C C . ARG A 1 118 ? 40.504 6.081 -4.658 1.00 24.57 116 ARG A C 1
ATOM 921 O O . ARG A 1 118 ? 40.859 4.908 -4.738 1.00 25.10 116 ARG A O 1
ATOM 929 N N . ASP A 1 119 ? 41.074 6.934 -3.817 1.00 23.38 117 ASP A N 1
ATOM 930 C CA . ASP A 1 119 ? 42.166 6.488 -2.959 1.00 23.64 117 ASP A CA 1
ATOM 931 C C . ASP A 1 119 ? 41.667 6.075 -1.576 1.00 22.79 117 ASP A C 1
ATOM 932 O O . ASP A 1 119 ? 42.452 5.927 -0.647 1.00 21.21 117 ASP A O 1
ATOM 937 N N . SER A 1 120 ? 40.358 5.901 -1.448 1.00 21.74 118 SER A N 1
ATOM 938 C CA . SER A 1 120 ? 39.761 5.506 -0.176 1.00 22.33 118 SER A CA 1
ATOM 939 C C . SER A 1 120 ? 40.342 4.176 0.311 1.00 21.98 118 SER A C 1
ATOM 940 O O . SER A 1 120 ? 40.419 3.212 -0.446 1.00 21.61 118 SER A O 1
ATOM 943 N N . LYS A 1 121 ? 40.749 4.142 1.579 1.00 22.25 119 LYS A N 1
ATOM 944 C CA . LYS A 1 121 ? 41.335 2.946 2.178 1.00 22.39 119 LYS A CA 1
ATOM 945 C C . LYS A 1 121 ? 40.296 1.963 2.716 1.00 22.25 119 LYS A C 1
ATOM 946 O O . LYS A 1 121 ? 40.445 0.750 2.566 1.00 22.54 119 LYS A O 1
ATOM 952 N N . PHE A 1 122 ? 39.253 2.483 3.350 1.00 21.10 120 PHE A N 1
ATOM 953 C CA . PHE A 1 122 ? 38.197 1.629 3.883 1.00 21.07 120 PHE A CA 1
ATOM 954 C C . PHE A 1 122 ? 36.940 1.853 3.071 1.00 20.91 120 PHE A C 1
ATOM 955 O O . PHE A 1 122 ? 36.453 2.980 2.947 1.00 22.89 120 PHE A O 1
ATOM 963 N N . VAL A 1 123 ? 36.429 0.772 2.499 1.00 19.96 121 VAL A N 1
ATOM 964 C CA . VAL A 1 123 ? 35.239 0.823 1.669 1.00 18.51 121 VAL A CA 1
ATOM 965 C C . VAL A 1 123 ? 34.125 -0.023 2.269 1.00 20.11 121 VAL A C 1
ATOM 966 O O . VAL A 1 123 ? 34.314 -1.210 2.556 1.00 20.26 121 VAL A O 1
ATOM 970 N N . CYS A 1 124 ? 32.970 0.599 2.476 1.00 18.13 122 CYS A N 1
ATOM 971 C CA . CYS A 1 124 ? 31.824 -0.110 3.016 1.00 18.95 122 CYS A CA 1
ATOM 972 C C . CYS A 1 124 ? 30.759 -0.202 1.926 1.00 19.09 122 CYS A C 1
ATOM 973 O O . CYS A 1 124 ? 30.105 0.789 1.576 1.00 19.55 122 CYS A O 1
ATOM 976 N N . LEU A 1 125 ? 30.612 -1.398 1.369 1.00 19.25 123 LEU A N 1
ATOM 977 C CA . LEU A 1 125 ? 29.631 -1.626 0.320 1.00 19.64 123 LEU A CA 1
ATOM 978 C C . LEU A 1 125 ? 28.309 -1.941 1.003 1.00 18.55 123 LEU A C 1
ATOM 979 O O . LEU A 1 125 ? 27.944 -3.105 1.180 1.00 18.63 123 LEU A O 1
ATOM 984 N N . GLY A 1 126 ? 27.604 -0.889 1.398 1.00 18.18 124 GLY A N 1
ATOM 985 C CA . GLY A 1 126 ? 26.339 -1.066 2.072 1.00 17.93 124 GLY A CA 1
ATOM 986 C C . GLY A 1 126 ? 25.283 -1.669 1.175 1.00 19.21 124 GLY A C 1
ATOM 987 O O . GLY A 1 126 ? 25.411 -1.684 -0.046 1.00 19.83 124 GLY A O 1
ATOM 988 N N . ASN A 1 127 ? 24.229 -2.160 1.808 1.00 17.19 125 ASN A N 1
ATOM 989 C CA . ASN A 1 127 ? 23.108 -2.781 1.134 1.00 18.56 125 ASN A CA 1
ATOM 990 C C . ASN A 1 127 ? 22.624 -1.949 -0.048 1.00 19.23 125 ASN A C 1
ATOM 991 O O . ASN A 1 127 ? 22.206 -0.798 0.116 1.00 16.14 125 ASN A O 1
ATOM 996 N N . ILE A 1 128 ? 22.716 -2.553 -1.233 1.00 18.78 126 ILE A N 1
ATOM 997 C CA . ILE A 1 128 ? 22.298 -1.967 -2.501 1.00 19.79 126 ILE A CA 1
ATOM 998 C C . ILE A 1 128 ? 22.551 -3.052 -3.553 1.00 21.08 126 ILE A C 1
ATOM 999 O O . ILE A 1 128 ? 23.227 -4.037 -3.271 1.00 20.45 126 ILE A O 1
ATOM 1004 N N . ASP A 1 129 ? 21.998 -2.881 -4.749 1.00 22.58 127 ASP A N 1
ATOM 1005 C CA . ASP A 1 129 ? 22.170 -3.851 -5.834 1.00 23.63 127 ASP A CA 1
ATOM 1006 C C . ASP A 1 129 ? 23.630 -4.320 -5.934 1.00 23.90 127 ASP A C 1
ATOM 1007 O O . ASP A 1 129 ? 24.541 -3.498 -6.062 1.00 23.12 127 ASP A O 1
ATOM 1012 N N . PRO A 1 130 ? 23.873 -5.647 -5.878 1.00 23.54 128 PRO A N 1
ATOM 1013 C CA . PRO A 1 130 ? 25.247 -6.159 -5.965 1.00 23.72 128 PRO A CA 1
ATOM 1014 C C . PRO A 1 130 ? 26.026 -5.716 -7.208 1.00 25.62 128 PRO A C 1
ATOM 1015 O O . PRO A 1 130 ? 27.257 -5.647 -7.182 1.00 23.00 128 PRO A O 1
ATOM 1019 N N . GLU A 1 131 ? 25.316 -5.413 -8.291 1.00 26.97 129 GLU A N 1
ATOM 1020 C CA . GLU A 1 131 ? 25.985 -4.967 -9.510 1.00 29.99 129 GLU A CA 1
ATOM 1021 C C . GLU A 1 131 ? 26.563 -3.569 -9.316 1.00 28.70 129 GLU A C 1
ATOM 1022 O O . GLU A 1 131 ? 27.582 -3.228 -9.910 1.00 28.58 129 GLU A O 1
ATOM 1028 N N . LEU A 1 132 ? 25.914 -2.763 -8.480 1.00 28.31 130 LEU A N 1
ATOM 1029 C CA . LEU A 1 132 ? 26.403 -1.419 -8.200 1.00 27.26 130 LEU A CA 1
ATOM 1030 C C . LEU A 1 132 ? 27.564 -1.540 -7.224 1.00 26.57 130 LEU A C 1
ATOM 1031 O O . LEU A 1 132 ? 28.583 -0.863 -7.365 1.00 24.90 130 LEU A O 1
ATOM 1036 N N . GLN A 1 133 ? 27.399 -2.410 -6.231 1.00 24.41 131 GLN A N 1
ATOM 1037 C CA . GLN A 1 133 ? 28.438 -2.620 -5.239 1.00 23.63 131 GLN A CA 1
ATOM 1038 C C . GLN A 1 133 ? 29.722 -2.979 -5.966 1.00 23.86 131 GLN A C 1
ATOM 1039 O O . GLN A 1 133 ? 30.793 -2.485 -5.632 1.00 24.03 131 GLN A O 1
ATOM 1045 N N . LEU A 1 134 ? 29.599 -3.833 -6.978 1.00 24.80 132 LEU A N 1
ATOM 1046 C CA . LEU A 1 134 ? 30.754 -4.265 -7.750 1.00 26.70 132 LEU A CA 1
ATOM 1047 C C . LEU A 1 134 ? 31.320 -3.123 -8.598 1.00 26.07 132 LEU A C 1
ATOM 1048 O O . LEU A 1 134 ? 32.529 -2.923 -8.647 1.00 27.08 132 LEU A O 1
ATOM 1053 N N . LYS A 1 135 ? 30.448 -2.360 -9.247 1.00 26.90 133 LYS A N 1
ATOM 1054 C CA . LYS A 1 135 ? 30.900 -1.243 -10.074 1.00 28.98 133 LYS A CA 1
ATOM 1055 C C . LYS A 1 135 ? 31.698 -0.218 -9.272 1.00 29.50 133 LYS A C 1
ATOM 1056 O O . LYS A 1 135 ? 32.646 0.386 -9.788 1.00 27.47 133 LYS A O 1
ATOM 1062 N N . VAL A 1 136 ? 31.307 -0.017 -8.015 1.00 27.40 134 VAL A N 1
ATOM 1063 C CA . VAL A 1 136 ? 32.003 0.925 -7.151 1.00 27.57 134 VAL A CA 1
ATOM 1064 C C . VAL A 1 136 ? 33.368 0.350 -6.785 1.00 27.29 134 VAL A C 1
ATOM 1065 O O . VAL A 1 136 ? 34.395 0.997 -6.970 1.00 28.05 134 VAL A O 1
ATOM 1069 N N . LEU A 1 137 ? 33.369 -0.875 -6.272 1.00 29.19 135 LEU A N 1
ATOM 1070 C CA . LEU A 1 137 ? 34.606 -1.537 -5.876 1.00 29.45 135 LEU A CA 1
ATOM 1071 C C . LEU A 1 137 ? 35.656 -1.467 -6.989 1.00 29.68 135 LEU A C 1
ATOM 1072 O O . LEU A 1 137 ? 36.831 -1.201 -6.724 1.00 27.99 135 LEU A O 1
ATOM 1077 N N . ASP A 1 138 ? 35.226 -1.691 -8.231 1.00 29.82 136 ASP A N 1
ATOM 1078 C CA . ASP A 1 138 ? 36.133 -1.652 -9.379 1.00 31.41 136 ASP A CA 1
ATOM 1079 C C . ASP A 1 138 ? 36.805 -0.304 -9.580 1.00 31.13 136 ASP A C 1
ATOM 1080 O O . ASP A 1 138 ? 37.815 -0.216 -10.274 1.00 32.61 136 ASP A O 1
ATOM 1085 N N . GLN A 1 139 ? 36.249 0.742 -8.979 1.00 30.50 137 GLN A N 1
ATOM 1086 C CA . GLN A 1 139 ? 36.796 2.087 -9.127 1.00 29.69 137 GLN A CA 1
ATOM 1087 C C . GLN A 1 139 ? 37.764 2.505 -8.032 1.00 29.87 137 GLN A C 1
ATOM 1088 O O . GLN A 1 139 ? 38.401 3.552 -8.137 1.00 28.30 137 GLN A O 1
ATOM 1094 N N . ILE A 1 140 ? 37.870 1.699 -6.979 1.00 30.11 138 ILE A N 1
ATOM 1095 C CA . ILE A 1 140 ? 38.784 2.002 -5.881 1.00 30.86 138 ILE A CA 1
ATOM 1096 C C . ILE A 1 140 ? 40.119 1.352 -6.214 1.00 32.09 138 ILE A C 1
ATOM 1097 O O . ILE A 1 140 ? 40.194 0.152 -6.473 1.00 29.49 138 ILE A O 1
ATOM 1102 N N . ASP A 1 141 ? 41.175 2.153 -6.192 1.00 33.93 139 ASP A N 1
ATOM 1103 C CA . ASP A 1 141 ? 42.498 1.672 -6.554 1.00 37.91 139 ASP A CA 1
ATOM 1104 C C . ASP A 1 141 ? 43.243 0.749 -5.598 1.00 38.16 139 ASP A C 1
ATOM 1105 O O . ASP A 1 141 ? 43.764 -0.282 -6.020 1.00 37.43 139 ASP A O 1
ATOM 1110 N N . ASP A 1 142 ? 43.295 1.099 -4.320 1.00 38.40 140 ASP A N 1
ATOM 1111 C CA . ASP A 1 142 ? 44.029 0.272 -3.372 1.00 38.14 140 ASP A CA 1
ATOM 1112 C C . ASP A 1 142 ? 43.379 0.255 -1.989 1.00 36.60 140 ASP A C 1
ATOM 1113 O O . ASP A 1 142 ? 43.885 0.858 -1.040 1.00 36.04 140 ASP A O 1
ATOM 1118 N N . PRO A 1 143 ? 42.243 -0.448 -1.860 1.00 33.78 141 PRO A N 1
ATOM 1119 C CA . PRO A 1 143 ? 41.535 -0.532 -0.582 1.00 32.50 141 PRO A CA 1
ATOM 1120 C C . PRO A 1 143 ? 42.256 -1.438 0.402 1.00 29.49 141 PRO A C 1
ATOM 1121 O O . PRO A 1 143 ? 42.769 -2.485 0.024 1.00 29.67 141 PRO A O 1
ATOM 1125 N N . LYS A 1 144 ? 42.290 -1.031 1.664 1.00 28.15 142 LYS A N 1
ATOM 1126 C CA . LYS A 1 144 ? 42.932 -1.825 2.703 1.00 26.77 142 LYS A CA 1
ATOM 1127 C C . LYS A 1 144 ? 41.928 -2.816 3.295 1.00 24.91 142 LYS A C 1
ATOM 1128 O O . LYS A 1 144 ? 42.307 -3.874 3.793 1.00 22.37 142 LYS A O 1
ATOM 1134 N N . LEU A 1 145 ? 40.648 -2.469 3.234 1.00 22.54 143 LEU A N 1
ATOM 1135 C CA . LEU A 1 145 ? 39.596 -3.333 3.765 1.00 22.76 143 LEU A CA 1
ATOM 1136 C C . LEU A 1 145 ? 38.248 -3.028 3.119 1.00 22.01 143 LEU A C 1
ATOM 1137 O O . LEU A 1 145 ? 37.808 -1.875 3.074 1.00 21.51 143 LEU A O 1
ATOM 1142 N N . VAL A 1 146 ? 37.604 -4.072 2.615 1.00 21.17 144 VAL A N 1
ATOM 1143 C CA . VAL A 1 146 ? 36.304 -3.955 1.975 1.00 20.34 144 VAL A CA 1
ATOM 1144 C C . VAL A 1 146 ? 35.270 -4.676 2.840 1.00 20.07 144 VAL A C 1
ATOM 1145 O O . VAL A 1 146 ? 35.372 -5.879 3.068 1.00 21.00 144 VAL A O 1
ATOM 1149 N N . VAL A 1 147 ? 34.282 -3.933 3.323 1.00 20.29 145 VAL A N 1
ATOM 1150 C CA . VAL A 1 147 ? 33.233 -4.512 4.151 1.00 20.49 145 VAL A CA 1
ATOM 1151 C C . VAL A 1 147 ? 31.960 -4.453 3.341 1.00 20.27 145 VAL A C 1
ATOM 1152 O O . VAL A 1 147 ? 31.759 -3.524 2.566 1.00 20.64 145 VAL A O 1
ATOM 1156 N N . CYS A 1 148 ? 31.095 -5.443 3.521 1.00 19.71 146 CYS A N 1
ATOM 1157 C CA . CYS A 1 148 ? 29.869 -5.485 2.746 1.00 20.24 146 CYS A CA 1
ATOM 1158 C C . CYS A 1 148 ? 28.685 -6.121 3.460 1.00 18.64 146 CYS A C 1
ATOM 1159 O O . CYS A 1 148 ? 28.853 -6.993 4.309 1.00 18.23 146 CYS A O 1
ATOM 1162 N N . ASP A 1 149 ? 27.491 -5.642 3.139 1.00 18.72 147 ASP A N 1
ATOM 1163 C CA . ASP A 1 149 ? 26.270 -6.237 3.669 1.00 19.64 147 ASP A CA 1
ATOM 1164 C C . ASP A 1 149 ? 25.229 -6.199 2.552 1.00 19.22 147 ASP A C 1
ATOM 1165 O O . ASP A 1 149 ? 25.370 -5.446 1.584 1.00 18.20 147 ASP A O 1
ATOM 1170 N N . THR A 1 150 ? 24.199 -7.025 2.661 1.00 19.10 148 THR A N 1
ATOM 1171 C CA . THR A 1 150 ? 23.210 -7.106 1.600 1.00 19.39 148 THR A CA 1
ATOM 1172 C C . THR A 1 150 ? 21.789 -7.147 2.160 1.00 20.66 148 THR A C 1
ATOM 1173 O O . THR A 1 150 ? 21.505 -6.539 3.191 1.00 19.01 148 THR A O 1
ATOM 1185 N N . ASN A 1 152 ? 17.793 -9.641 1.853 1.00 22.73 150 ASN A N 1
ATOM 1186 C CA . ASN A 1 152 ? 17.053 -10.745 1.245 1.00 23.87 150 ASN A CA 1
ATOM 1187 C C . ASN A 1 152 ? 16.651 -10.407 -0.197 1.00 23.93 150 ASN A C 1
ATOM 1188 O O . ASN A 1 152 ? 16.680 -11.263 -1.077 1.00 24.42 150 ASN A O 1
ATOM 1193 N N . PHE A 1 153 ? 16.297 -9.148 -0.423 1.00 23.88 151 PHE A N 1
ATOM 1194 C 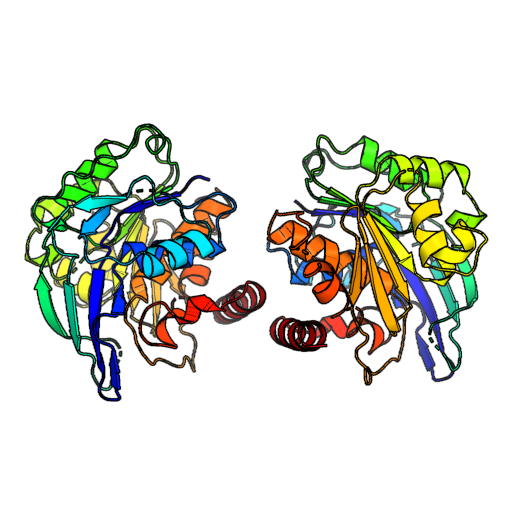CA . PHE A 1 153 ? 15.895 -8.651 -1.739 1.00 24.25 151 PHE A CA 1
ATOM 1195 C C . PHE A 1 153 ? 16.911 -9.050 -2.807 1.00 24.29 151 PHE A C 1
ATOM 1196 O O . PHE A 1 153 ? 16.544 -9.517 -3.889 1.00 24.33 151 PHE A O 1
ATOM 1204 N N . TRP A 1 154 ? 18.190 -8.856 -2.500 1.00 24.54 152 TRP A N 1
ATOM 1205 C CA . TRP A 1 154 ? 19.261 -9.176 -3.436 1.00 26.60 152 TRP A CA 1
ATOM 1206 C C . TRP A 1 154 ? 19.679 -10.642 -3.366 1.00 27.61 152 TRP A C 1
ATOM 1207 O O . TRP A 1 154 ? 20.088 -11.222 -4.372 1.00 26.77 152 TRP A O 1
ATOM 1218 N N . ILE A 1 155 ? 19.584 -11.243 -2.185 1.00 26.60 153 ILE A N 1
ATOM 1219 C CA . ILE A 1 155 ? 19.950 -12.647 -2.034 1.00 27.73 153 ILE A CA 1
ATOM 1220 C C . ILE A 1 155 ? 19.018 -13.494 -2.894 1.00 28.94 153 ILE A C 1
ATOM 1221 O O . ILE A 1 155 ? 19.435 -14.498 -3.463 1.00 29.15 153 ILE A O 1
ATOM 1226 N N . GLU A 1 156 ? 17.761 -13.070 -2.993 1.00 30.26 154 GLU A N 1
ATOM 1227 C CA . GLU A 1 156 ? 16.760 -13.788 -3.780 1.00 32.17 154 GLU A CA 1
ATOM 1228 C C . GLU A 1 156 ? 16.671 -13.263 -5.207 1.00 32.74 154 GLU A C 1
ATOM 1229 O O . GLU A 1 156 ? 16.425 -14.019 -6.143 1.00 32.59 154 GLU A O 1
ATOM 1235 N N . GLY A 1 157 ? 16.880 -11.965 -5.367 1.00 31.18 155 GLY A N 1
ATOM 1236 C CA . GLY A 1 157 ? 16.782 -11.367 -6.682 1.00 32.07 155 GLY A CA 1
ATOM 1237 C C . GLY A 1 157 ? 17.993 -11.492 -7.577 1.00 31.54 155 GLY A C 1
ATOM 1238 O O . GLY A 1 157 ? 17.850 -11.693 -8.784 1.00 32.09 155 GLY A O 1
ATOM 1239 N N . LYS A 1 158 ? 19.185 -11.380 -7.002 1.00 30.95 156 LYS A N 1
ATOM 1240 C CA . LYS A 1 158 ? 20.403 -11.453 -7.798 1.00 31.03 156 LYS A CA 1
ATOM 1241 C C . LYS A 1 158 ? 21.516 -12.250 -7.122 1.00 30.85 156 LYS A C 1
ATOM 1242 O O . LYS A 1 158 ? 22.574 -11.711 -6.783 1.00 30.34 156 LYS A O 1
ATOM 1248 N N . PRO A 1 159 ? 21.287 -13.559 -6.934 1.00 31.89 157 PRO A N 1
ATOM 1249 C CA . PRO A 1 159 ? 22.217 -14.503 -6.306 1.00 31.79 157 PRO A CA 1
ATOM 1250 C C . PRO A 1 159 ? 23.610 -14.490 -6.923 1.00 32.53 157 PRO A C 1
ATOM 1251 O O . PRO A 1 159 ? 24.608 -14.281 -6.232 1.00 31.58 157 PRO A O 1
ATOM 1255 N N . GLU A 1 160 ? 23.667 -14.730 -8.230 1.00 34.20 158 GLU A N 1
ATOM 1256 C CA . GLU A 1 160 ? 24.933 -14.776 -8.955 1.00 35.52 158 GLU A CA 1
ATOM 1257 C C . GLU A 1 160 ? 25.735 -13.489 -8.857 1.00 33.80 158 GLU A C 1
ATOM 1258 O O . GLU A 1 160 ? 26.948 -13.528 -8.671 1.00 32.46 158 GLU A O 1
ATOM 1264 N N . GLU A 1 161 ? 25.059 -12.353 -8.990 1.00 32.33 159 GLU A N 1
ATOM 1265 C CA . GLU A 1 161 ? 25.733 -11.065 -8.903 1.00 31.88 159 GLU A CA 1
ATOM 1266 C C . GLU A 1 161 ? 26.280 -10.879 -7.490 1.00 29.22 159 GLU A C 1
ATOM 1267 O O . GLU A 1 161 ? 27.400 -10.411 -7.305 1.00 28.52 159 GLU A O 1
ATOM 1273 N N . LEU A 1 162 ? 25.491 -11.263 -6.493 1.00 28.23 160 LEU A N 1
ATOM 1274 C CA . LEU A 1 162 ? 25.923 -11.144 -5.110 1.00 27.67 160 LEU A CA 1
ATOM 1275 C C . LEU A 1 162 ? 27.170 -11.988 -4.880 1.00 28.75 160 LEU A C 1
ATOM 1276 O O . LEU A 1 162 ? 28.132 -11.529 -4.275 1.00 28.86 160 LEU A O 1
ATOM 1281 N N . LYS A 1 163 ? 27.161 -13.224 -5.369 1.00 28.77 161 LYS A N 1
ATOM 1282 C CA . LYS A 1 163 ? 28.315 -14.092 -5.178 1.00 30.32 161 LYS A CA 1
ATOM 1283 C C . LYS A 1 163 ? 29.567 -13.516 -5.823 1.00 28.97 161 LYS A C 1
ATOM 1284 O O . LYS A 1 163 ? 30.680 -13.789 -5.378 1.00 27.49 161 LYS A O 1
ATOM 1290 N N . LYS A 1 164 ? 29.385 -12.711 -6.866 1.00 29.17 162 LYS A N 1
ATOM 1291 C CA . LYS A 1 164 ? 30.520 -12.083 -7.530 1.00 30.35 162 LYS A CA 1
ATOM 1292 C C . LYS A 1 164 ? 31.160 -11.076 -6.575 1.00 29.86 162 LYS A C 1
ATOM 1293 O O . LYS A 1 164 ? 32.381 -11.003 -6.462 1.00 28.56 162 LYS A O 1
ATOM 1299 N N . VAL A 1 165 ? 30.333 -10.302 -5.882 1.00 27.94 163 VAL A N 1
ATOM 1300 C CA . VAL A 1 165 ? 30.864 -9.318 -4.953 1.00 28.14 163 VAL A CA 1
ATOM 1301 C C . VAL A 1 165 ? 31.428 -9.988 -3.704 1.00 27.69 163 VAL A C 1
ATOM 1302 O O . VAL A 1 165 ? 32.441 -9.543 -3.160 1.00 25.19 163 VAL A O 1
ATOM 1306 N N . LEU A 1 166 ? 30.785 -11.066 -3.260 1.00 26.35 164 LEU A N 1
ATOM 1307 C CA . LEU A 1 166 ? 31.245 -11.778 -2.073 1.00 26.85 164 LEU A CA 1
ATOM 1308 C C . LEU A 1 166 ? 32.646 -12.346 -2.271 1.00 27.88 164 LEU A C 1
ATOM 1309 O O . LEU A 1 166 ? 33.420 -12.464 -1.322 1.00 27.60 164 LEU A O 1
ATOM 1314 N N . ALA A 1 167 ? 32.971 -12.685 -3.514 1.00 27.99 165 ALA A N 1
ATOM 1315 C CA . ALA A 1 167 ? 34.277 -13.241 -3.834 1.00 29.77 165 ALA A CA 1
ATOM 1316 C C . ALA A 1 167 ? 35.395 -12.211 -3.681 1.00 30.58 165 ALA A C 1
ATOM 1317 O O . ALA A 1 167 ? 36.569 -12.574 -3.611 1.00 30.70 165 ALA A O 1
ATOM 1319 N N . ARG A 1 168 ? 35.028 -10.933 -3.617 1.00 30.01 166 ARG A N 1
ATOM 1320 C CA . ARG A 1 168 ? 36.014 -9.862 -3.487 1.00 31.85 166 ARG A CA 1
ATOM 1321 C C . ARG A 1 168 ? 35.903 -8.984 -2.238 1.00 30.94 166 ARG A C 1
ATOM 1322 O O . ARG A 1 168 ? 36.354 -7.840 -2.250 1.00 32.79 166 ARG A O 1
ATOM 1330 N N . VAL A 1 169 ? 35.309 -9.498 -1.166 1.00 29.65 167 VAL A N 1
ATOM 1331 C CA . VAL A 1 169 ? 35.179 -8.709 0.056 1.00 27.42 167 VAL A CA 1
ATOM 1332 C C . VAL A 1 169 ? 35.935 -9.354 1.206 1.00 26.35 167 VAL A C 1
ATOM 1333 O O . VAL A 1 169 ? 36.085 -10.574 1.253 1.00 27.30 167 VAL A O 1
ATOM 1337 N N . ASP A 1 170 ? 36.409 -8.529 2.132 1.00 23.81 168 ASP A N 1
ATOM 1338 C CA . ASP A 1 170 ? 37.148 -9.022 3.282 1.00 22.84 168 ASP A CA 1
ATOM 1339 C C . ASP A 1 170 ? 36.204 -9.359 4.415 1.00 22.51 168 ASP A C 1
ATOM 1340 O O . ASP A 1 170 ? 36.389 -10.361 5.104 1.00 22.69 168 ASP A O 1
ATOM 1345 N N . VAL A 1 171 ? 35.198 -8.514 4.613 1.00 19.85 169 VAL A N 1
ATOM 1346 C CA . VAL A 1 171 ? 34.242 -8.728 5.687 1.00 20.77 169 VAL A CA 1
ATOM 1347 C C . VAL A 1 171 ? 32.814 -8.697 5.180 1.00 19.89 169 VAL A C 1
ATOM 1348 O O . VAL A 1 171 ? 32.395 -7.749 4.522 1.00 21.59 169 VAL A O 1
ATOM 1352 N N . PHE A 1 172 ? 32.061 -9.741 5.498 1.00 19.80 170 PHE A N 1
ATOM 1353 C CA . PHE A 1 172 ? 30.667 -9.828 5.087 1.00 18.61 170 PHE A CA 1
ATOM 1354 C C . PHE A 1 172 ? 29.816 -9.797 6.358 1.00 18.30 170 PHE A C 1
ATOM 1355 O O . PHE A 1 172 ? 30.055 -10.582 7.282 1.00 17.90 170 PHE A O 1
ATOM 1363 N N . ILE A 1 173 ? 28.853 -8.875 6.413 1.00 16.40 171 ILE A N 1
ATOM 1364 C CA . ILE A 1 173 ? 27.967 -8.747 7.572 1.00 17.32 171 ILE A CA 1
ATOM 1365 C C . ILE A 1 173 ? 26.522 -9.089 7.200 1.00 17.60 171 ILE A C 1
ATOM 1366 O O . ILE A 1 173 ? 25.964 -8.528 6.254 1.00 17.26 171 ILE A O 1
ATOM 1371 N N . VAL A 1 174 ? 25.923 -10.019 7.940 1.00 16.41 172 VAL A N 1
ATOM 1372 C CA . VAL A 1 174 ? 24.541 -10.419 7.686 1.00 16.41 172 VAL A CA 1
ATOM 1373 C C . VAL A 1 174 ? 23.800 -10.655 8.995 1.00 16.17 172 VAL A C 1
ATOM 1374 O O . VAL A 1 174 ? 24.432 -10.823 10.037 1.00 15.98 172 VAL A O 1
ATOM 1378 N N . ASN A 1 175 ? 22.467 -10.655 8.957 1.00 15.08 173 ASN A N 1
ATOM 1379 C CA . ASN A 1 175 ? 21.736 -10.976 10.176 1.00 15.65 173 ASN A CA 1
ATOM 1380 C C . ASN A 1 175 ? 21.483 -12.487 10.092 1.00 16.22 173 ASN A C 1
ATOM 1381 O O . ASN A 1 175 ? 21.712 -13.091 9.041 1.00 14.64 173 ASN A O 1
ATOM 1386 N N . ASP A 1 176 ? 21.023 -13.107 11.175 1.00 14.34 174 ASP A N 1
ATOM 1387 C CA . ASP A 1 176 ? 20.814 -14.552 11.140 1.00 16.64 174 ASP A CA 1
ATOM 1388 C C . ASP A 1 176 ? 19.792 -15.057 10.113 1.00 16.52 174 ASP A C 1
ATOM 1389 O O . ASP A 1 176 ? 19.919 -16.181 9.613 1.00 16.15 174 ASP A O 1
ATOM 1394 N N . SER A 1 177 ? 18.796 -14.242 9.775 1.00 15.64 175 SER A N 1
ATOM 1395 C CA . SER A 1 177 ? 17.804 -14.671 8.794 1.00 14.94 175 SER A CA 1
ATOM 1396 C C . SER A 1 177 ? 18.433 -14.749 7.408 1.00 16.25 175 SER A C 1
ATOM 1397 O O . SER A 1 177 ? 18.269 -15.740 6.696 1.00 17.42 175 SER A O 1
ATOM 1400 N N . GLU A 1 178 ? 19.157 -13.701 7.035 1.00 16.71 176 GLU A N 1
ATOM 1401 C CA . GLU A 1 178 ? 19.819 -13.634 5.737 1.00 17.19 176 GLU A CA 1
ATOM 1402 C C . GLU A 1 178 ? 20.824 -14.770 5.633 1.00 18.46 176 GLU A C 1
ATOM 1403 O O . GLU A 1 178 ? 20.914 -15.437 4.600 1.00 19.12 176 GLU A O 1
ATOM 1409 N N . ALA A 1 179 ? 21.564 -14.993 6.717 1.00 16.04 177 ALA A N 1
ATOM 1410 C CA . ALA A 1 179 ? 22.572 -16.038 6.756 1.00 17.88 177 ALA A CA 1
ATOM 1411 C C . ALA A 1 179 ? 21.974 -17.406 6.441 1.00 18.25 177 ALA A C 1
ATOM 1412 O O . ALA A 1 179 ? 22.489 -18.133 5.587 1.00 18.17 177 ALA A O 1
ATOM 1414 N N . ARG A 1 180 ? 20.895 -17.761 7.134 1.00 17.28 178 ARG A N 1
ATOM 1415 C CA . ARG A 1 180 ? 20.262 -19.052 6.901 1.00 17.03 178 ARG A CA 1
ATOM 1416 C C . ARG A 1 180 ? 19.719 -19.130 5.479 1.00 18.68 178 ARG A C 1
ATOM 1417 O O . ARG A 1 180 ? 19.746 -20.193 4.857 1.00 19.70 178 ARG A O 1
ATOM 1425 N N . LEU A 1 181 ? 19.232 -18.001 4.969 1.00 20.44 179 LEU A N 1
ATOM 1426 C CA . LEU A 1 181 ? 18.700 -17.956 3.611 1.00 21.77 179 LEU A CA 1
ATOM 1427 C C . LEU A 1 181 ? 19.826 -18.268 2.633 1.00 22.37 179 LEU A C 1
ATOM 1428 O O . LEU A 1 181 ? 19.640 -19.004 1.669 1.00 22.00 179 LEU A O 1
ATOM 1433 N N . LEU A 1 182 ? 21.002 -17.714 2.900 1.00 22.00 180 LEU A N 1
ATOM 1434 C CA . LEU A 1 182 ? 22.157 -17.934 2.043 1.00 23.03 180 LEU A CA 1
ATOM 1435 C C . LEU A 1 182 ? 22.737 -19.344 2.118 1.00 23.12 180 LEU A C 1
ATOM 1436 O O . LEU A 1 182 ? 23.260 -19.855 1.124 1.00 21.74 180 LEU A O 1
ATOM 1441 N N . SER A 1 183 ? 22.651 -19.977 3.285 1.00 21.74 181 SER A N 1
ATOM 1442 C CA . SER A 1 183 ? 23.217 -21.319 3.442 1.00 22.34 181 SER A CA 1
ATOM 1443 C C . SER A 1 183 ? 22.243 -22.464 3.190 1.00 22.37 181 SER A C 1
ATOM 1444 O O . SER A 1 183 ? 22.632 -23.522 2.708 1.00 22.62 181 SER A O 1
ATOM 1447 N N . GLY A 1 184 ? 20.979 -22.261 3.530 1.00 22.80 182 GLY A N 1
ATOM 1448 C CA . GLY A 1 184 ? 20.003 -23.311 3.336 1.00 21.46 182 GLY A CA 1
ATOM 1449 C C . GLY A 1 184 ? 20.015 -24.293 4.492 1.00 22.41 182 GLY A C 1
ATOM 1450 O O . GLY A 1 184 ? 19.426 -25.379 4.396 1.00 20.66 182 GLY A O 1
ATOM 1451 N N . ASP A 1 185 ? 20.704 -23.926 5.575 1.00 22.31 183 ASP A N 1
ATOM 1452 C CA . ASP A 1 185 ? 20.774 -24.754 6.783 1.00 24.10 183 ASP A CA 1
ATOM 1453 C C . ASP A 1 185 ? 20.614 -23.847 8.005 1.00 23.36 183 ASP A C 1
ATOM 1454 O O . ASP A 1 185 ? 21.250 -22.803 8.098 1.00 23.78 183 ASP A O 1
ATOM 1459 N N . PRO A 1 186 ? 19.774 -24.248 8.968 1.00 22.95 184 PRO A N 1
ATOM 1460 C CA . PRO A 1 186 ? 19.545 -23.444 10.175 1.00 21.83 184 PRO A CA 1
ATOM 1461 C C . PRO A 1 186 ? 20.701 -23.290 11.157 1.00 21.05 184 PRO A C 1
ATOM 1462 O O . PRO A 1 186 ? 20.705 -22.350 11.955 1.00 20.21 184 PRO A O 1
ATOM 1466 N N . ASN A 1 187 ? 21.668 -24.203 11.112 1.00 19.23 185 ASN A N 1
ATOM 1467 C CA . ASN A 1 187 ? 22.807 -24.151 12.025 1.00 20.24 185 ASN A CA 1
ATOM 1468 C C . ASN A 1 187 ? 23.747 -23.019 11.636 1.00 19.82 185 ASN A C 1
ATOM 1469 O O . ASN A 1 187 ? 24.317 -23.023 10.551 1.00 20.36 185 ASN A O 1
ATOM 1474 N N . LEU A 1 188 ? 23.921 -22.058 12.534 1.00 19.71 186 LEU A N 1
ATOM 1475 C CA . LEU A 1 188 ? 24.768 -20.906 12.248 1.00 20.19 186 LEU A CA 1
ATOM 1476 C C . LEU A 1 188 ? 26.247 -21.222 12.084 1.00 20.92 186 LEU A C 1
ATOM 1477 O O . LEU A 1 188 ? 26.948 -20.519 11.359 1.00 20.18 186 LEU A O 1
ATOM 1482 N N . VAL A 1 189 ? 26.729 -22.265 12.758 1.00 21.40 187 VAL A N 1
ATOM 1483 C CA . VAL A 1 189 ? 28.134 -22.646 12.630 1.00 22.43 187 VAL A CA 1
ATOM 1484 C C . VAL A 1 189 ? 28.381 -23.171 11.223 1.00 22.54 187 VAL A C 1
ATOM 1485 O O . VAL A 1 189 ? 29.317 -22.737 10.554 1.00 22.76 187 VAL A O 1
ATOM 1489 N N . LYS A 1 190 ? 27.539 -24.106 10.779 1.00 22.58 188 LYS A N 1
ATOM 1490 C CA . LYS A 1 190 ? 27.676 -24.663 9.436 1.00 21.69 188 LYS A CA 1
ATOM 1491 C C . LYS A 1 190 ? 27.420 -23.559 8.413 1.00 21.67 188 LYS A C 1
ATOM 1492 O O . LYS A 1 190 ? 28.094 -23.482 7.386 1.00 21.14 188 LYS A O 1
ATOM 1498 N N . THR A 1 191 ? 26.441 -22.703 8.704 1.00 20.41 189 THR A N 1
ATOM 1499 C CA . THR A 1 191 ? 26.107 -21.589 7.814 1.00 20.08 189 THR A CA 1
ATOM 1500 C C . THR A 1 191 ? 27.333 -20.701 7.583 1.00 19.78 189 THR A C 1
ATOM 1501 O O . THR A 1 191 ? 27.619 -20.297 6.456 1.00 20.37 189 THR A O 1
ATOM 1505 N N . ALA A 1 192 ? 28.054 -20.400 8.657 1.00 19.99 190 ALA A N 1
ATOM 1506 C CA . ALA A 1 192 ? 29.248 -19.569 8.554 1.00 20.40 190 ALA A CA 1
ATOM 1507 C C . ALA A 1 192 ? 30.254 -20.214 7.599 1.00 22.98 190 ALA A C 1
ATOM 1508 O O . ALA A 1 192 ? 30.852 -19.539 6.759 1.00 21.46 190 ALA A O 1
ATOM 1510 N N . ARG A 1 193 ? 30.453 -21.521 7.733 1.00 23.82 191 ARG A N 1
ATOM 1511 C CA . ARG A 1 193 ? 31.395 -22.197 6.852 1.00 26.89 191 ARG A CA 1
ATOM 1512 C C . ARG A 1 193 ? 30.936 -22.076 5.403 1.00 25.94 191 ARG A C 1
ATOM 1513 O O . ARG A 1 193 ? 31.702 -21.667 4.534 1.00 27.15 191 ARG A O 1
ATOM 1521 N N . ILE A 1 194 ? 29.676 -22.416 5.154 1.00 24.62 192 ILE A N 1
ATOM 1522 C CA . ILE A 1 194 ? 29.119 -22.344 3.811 1.00 23.89 192 ILE A CA 1
ATOM 1523 C C . ILE A 1 194 ? 29.307 -20.952 3.219 1.00 24.22 192 ILE A C 1
ATOM 1524 O O . ILE A 1 194 ? 29.743 -20.805 2.076 1.00 23.86 192 ILE A O 1
ATOM 1529 N N . ILE A 1 195 ? 28.994 -19.929 4.005 1.00 22.67 193 ILE A N 1
ATOM 1530 C CA . ILE A 1 195 ? 29.124 -18.553 3.540 1.00 22.41 193 ILE A CA 1
ATOM 1531 C C . ILE A 1 195 ? 30.571 -18.106 3.334 1.00 21.86 193 ILE A C 1
ATOM 1532 O O . ILE A 1 195 ? 30.876 -17.460 2.332 1.00 23.32 193 ILE A O 1
ATOM 1537 N N . ARG A 1 196 ? 31.458 -18.438 4.269 1.00 22.49 194 ARG A N 1
ATOM 1538 C CA . ARG A 1 196 ? 32.860 -18.041 4.138 1.00 25.00 194 ARG A CA 1
ATOM 1539 C C . ARG A 1 196 ? 33.526 -18.665 2.912 1.00 28.05 194 ARG A C 1
ATOM 1540 O O . ARG A 1 196 ? 34.485 -18.109 2.366 1.00 27.89 194 ARG A O 1
ATOM 1548 N N . GLU A 1 197 ? 33.006 -19.812 2.478 1.00 29.47 195 GLU A N 1
ATOM 1549 C CA . GLU A 1 197 ? 33.546 -20.501 1.309 1.00 32.37 195 GLU A CA 1
ATOM 1550 C C . GLU A 1 197 ? 33.171 -19.759 0.030 1.00 32.64 195 GLU A C 1
ATOM 1551 O O . GLU A 1 197 ? 33.688 -20.068 -1.042 1.00 32.27 195 GLU A O 1
ATOM 1565 N N . GLY A 1 199 ? 33.858 -16.800 -0.316 1.00 29.11 197 GLY A N 1
ATOM 1566 C CA . GLY A 1 199 ? 34.898 -15.792 -0.433 1.00 27.94 197 GLY A CA 1
ATOM 1567 C C . GLY A 1 199 ? 35.307 -15.056 0.834 1.00 28.15 197 GLY A C 1
ATOM 1568 O O . GLY A 1 199 ? 36.478 -15.101 1.221 1.00 28.59 197 GLY A O 1
ATOM 1569 N N . PRO A 1 200 ? 34.370 -14.371 1.510 1.00 27.03 198 PRO A N 1
ATOM 1570 C CA . PRO A 1 200 ? 34.658 -13.619 2.737 1.00 26.82 198 PRO A CA 1
ATOM 1571 C C . PRO A 1 200 ? 35.457 -14.349 3.814 1.00 26.59 198 PRO A C 1
ATOM 1572 O O . PRO A 1 200 ? 35.003 -15.349 4.367 1.00 26.44 198 PRO A O 1
ATOM 1576 N N . LYS A 1 201 ? 36.649 -13.838 4.113 1.00 27.42 199 LYS A N 1
ATOM 1577 C CA . LYS A 1 201 ? 37.498 -14.436 5.145 1.00 29.64 199 LYS A CA 1
ATOM 1578 C C . LYS A 1 201 ? 36.883 -14.206 6.520 1.00 27.52 199 LYS A C 1
ATOM 1579 O O . LYS A 1 201 ? 36.985 -15.046 7.414 1.00 27.09 199 LYS A O 1
ATOM 1585 N N . THR A 1 202 ? 36.260 -13.043 6.674 1.00 25.28 200 THR A N 1
ATOM 1586 C CA . THR A 1 202 ? 35.626 -12.653 7.926 1.00 22.96 200 THR A CA 1
ATOM 1587 C C . THR A 1 202 ? 34.118 -12.541 7.731 1.00 21.61 200 THR A C 1
ATOM 1588 O O . THR A 1 202 ? 33.660 -11.886 6.797 1.00 19.59 200 THR A O 1
ATOM 1592 N N . LEU A 1 203 ? 33.354 -13.193 8.605 1.00 20.50 201 LEU A N 1
ATOM 1593 C CA . LEU A 1 203 ? 31.900 -13.134 8.540 1.00 18.55 201 LEU A CA 1
ATOM 1594 C C . LEU A 1 203 ? 31.347 -12.742 9.904 1.00 18.19 201 LEU A C 1
ATOM 1595 O O . LEU A 1 203 ? 31.801 -13.238 10.939 1.00 18.47 201 LEU A O 1
ATOM 1600 N N . ILE A 1 204 ? 30.381 -11.836 9.896 1.00 15.91 202 ILE A N 1
ATOM 1601 C CA . ILE A 1 204 ? 29.733 -11.411 11.124 1.00 16.26 202 ILE A CA 1
ATOM 1602 C C . ILE A 1 204 ? 28.243 -11.684 10.975 1.00 14.42 202 ILE A C 1
ATOM 1603 O O . ILE A 1 204 ? 27.606 -11.230 10.022 1.00 14.04 202 ILE A O 1
ATOM 1608 N N . ILE A 1 205 ? 27.688 -12.457 11.896 1.00 15.34 203 ILE A N 1
ATOM 1609 C CA . ILE A 1 205 ? 26.261 -12.731 11.853 1.00 14.00 203 ILE A CA 1
ATOM 1610 C C . ILE A 1 205 ? 25.662 -11.991 13.047 1.00 15.70 203 ILE A C 1
ATOM 1611 O O . ILE A 1 205 ? 25.955 -12.310 14.188 1.00 14.59 203 ILE A O 1
ATOM 1616 N N . LYS A 1 206 ? 24.845 -10.982 12.777 1.00 15.70 204 LYS A N 1
ATOM 1617 C CA . LYS A 1 206 ? 24.217 -10.206 13.843 1.00 17.01 204 LYS A CA 1
ATOM 1618 C C . LYS A 1 206 ? 22.800 -10.726 14.031 1.00 16.68 204 LYS A C 1
ATOM 1619 O O . LYS A 1 206 ? 21.974 -10.624 13.131 1.00 17.92 204 LYS A O 1
ATOM 1625 N N . LYS A 1 207 ? 22.522 -11.290 15.199 1.00 16.05 205 LYS A N 1
ATOM 1626 C CA . LYS A 1 207 ? 21.204 -11.843 15.474 1.00 19.03 205 LYS A CA 1
ATOM 1627 C C . LYS A 1 207 ? 20.300 -10.763 16.042 1.00 19.38 205 LYS A C 1
ATOM 1628 O O . LYS A 1 207 ? 19.921 -10.817 17.212 1.00 18.58 205 LYS A O 1
ATOM 1634 N N . GLY A 1 208 ? 19.950 -9.786 15.206 1.00 19.88 206 GLY A N 1
ATOM 1635 C CA . GLY A 1 208 ? 19.119 -8.692 15.679 1.00 19.93 206 GLY A CA 1
ATOM 1636 C C . GLY A 1 208 ? 19.863 -8.043 16.834 1.00 20.03 206 GLY A C 1
ATOM 1637 O O . GLY A 1 208 ? 21.078 -7.871 16.762 1.00 18.54 206 GLY A O 1
ATOM 1638 N N . GLU A 1 209 ? 19.151 -7.691 17.900 1.00 19.11 207 GLU A N 1
ATOM 1639 C CA . GLU A 1 209 ? 19.788 -7.080 19.063 1.00 19.76 207 GLU A CA 1
ATOM 1640 C C . GLU A 1 209 ? 20.092 -8.141 20.119 1.00 19.51 207 GLU A C 1
ATOM 1641 O O . GLU A 1 209 ? 20.268 -7.830 21.302 1.00 20.57 207 GLU A O 1
ATOM 1647 N N . HIS A 1 210 ? 20.159 -9.392 19.680 1.00 17.71 208 HIS A N 1
ATOM 1648 C CA . HIS A 1 210 ? 20.420 -10.512 20.582 1.00 19.77 208 HIS A CA 1
ATOM 1649 C C . HIS A 1 210 ? 21.866 -10.997 20.561 1.00 19.21 208 HIS A C 1
ATOM 1650 O O . HIS A 1 210 ? 22.140 -12.131 20.938 1.00 20.59 208 HIS A O 1
ATOM 1657 N N . GLY A 1 211 ? 22.785 -10.160 20.096 1.00 19.95 209 GLY A N 1
ATOM 1658 C CA . GLY A 1 211 ? 24.178 -10.565 20.051 1.00 19.93 209 GLY A CA 1
ATOM 1659 C C . GLY A 1 211 ? 24.696 -10.712 18.632 1.00 21.01 209 GLY A C 1
ATOM 1660 O O . GLY A 1 211 ? 23.924 -10.751 17.678 1.00 19.83 209 GLY A O 1
ATOM 1661 N N . ALA A 1 212 ? 26.012 -10.803 18.492 1.00 19.50 210 ALA A N 1
ATOM 1662 C CA . ALA A 1 212 ? 26.622 -10.941 17.178 1.00 20.40 210 ALA A CA 1
ATOM 1663 C C . ALA A 1 212 ? 27.732 -11.978 17.223 1.00 20.97 210 ALA A C 1
ATOM 1664 O O . ALA A 1 212 ? 28.412 -12.125 18.235 1.00 21.58 210 ALA A O 1
ATOM 1666 N N . LEU A 1 213 ? 27.909 -12.696 16.120 1.00 19.19 211 LEU A N 1
ATOM 1667 C CA . LEU A 1 213 ? 28.944 -13.719 16.037 1.00 17.59 211 LEU A CA 1
ATOM 1668 C C . LEU A 1 213 ? 29.997 -13.336 14.999 1.00 18.50 211 LEU A C 1
ATOM 1669 O O . LEU A 1 213 ? 29.660 -13.016 13.856 1.00 17.74 211 LEU A O 1
ATOM 1674 N N . LEU A 1 214 ? 31.265 -13.363 15.407 1.00 17.36 212 LEU A N 1
ATOM 1675 C CA . LEU A 1 214 ? 32.381 -13.050 14.514 1.00 16.99 212 LEU A CA 1
ATOM 1676 C C . LEU A 1 214 ? 33.103 -14.347 14.149 1.00 17.58 212 LEU A C 1
ATOM 1677 O O . LEU A 1 214 ? 33.627 -15.039 15.025 1.00 18.24 212 LEU A O 1
ATOM 1682 N N . PHE A 1 215 ? 33.118 -14.672 12.860 1.00 19.57 213 PHE A N 1
ATOM 1683 C CA . PHE A 1 215 ? 33.757 -15.892 12.371 1.00 20.05 213 PHE A CA 1
ATOM 1684 C C . PHE A 1 215 ? 35.001 -15.588 11.533 1.00 22.10 213 PHE A C 1
ATOM 1685 O O . PHE A 1 215 ? 34.895 -14.976 10.472 1.00 21.41 213 PHE A O 1
ATOM 1693 N N . THR A 1 216 ? 36.167 -16.030 12.002 1.00 23.90 214 THR A N 1
ATOM 1694 C CA . THR A 1 216 ? 37.420 -15.832 11.278 1.00 27.41 214 THR A CA 1
ATOM 1695 C C . THR A 1 216 ? 38.231 -17.119 11.328 1.00 29.69 214 THR A C 1
ATOM 1696 O O . THR A 1 216 ? 37.776 -18.131 11.863 1.00 2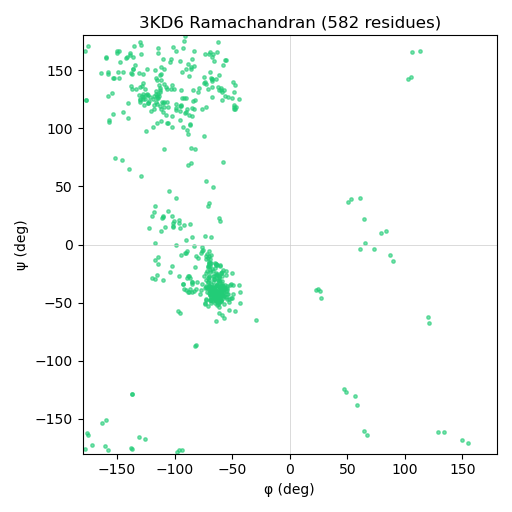9.73 214 THR A O 1
ATOM 1700 N N . ASP A 1 217 ? 39.438 -17.072 10.773 1.00 32.56 215 ASP A N 1
ATOM 1701 C CA . ASP A 1 217 ? 40.307 -18.239 10.770 1.00 34.57 215 ASP A CA 1
ATOM 1702 C C . ASP A 1 217 ? 40.819 -18.536 12.170 1.00 34.93 215 ASP A C 1
ATOM 1703 O O . ASP A 1 217 ? 41.300 -19.636 12.437 1.00 36.53 215 ASP A O 1
ATOM 1708 N N . ASN A 1 218 ? 40.711 -17.558 13.064 1.00 34.94 216 ASN A N 1
ATOM 1709 C CA . ASN A 1 218 ? 41.174 -17.728 14.438 1.00 35.79 216 ASN A CA 1
ATOM 1710 C C . ASN A 1 218 ? 40.097 -18.291 15.363 1.00 35.09 216 ASN A C 1
ATOM 1711 O O . ASN A 1 218 ? 40.360 -18.585 16.530 1.00 36.55 216 ASN A O 1
ATOM 1716 N N . GLY A 1 219 ? 38.884 -18.441 14.844 1.00 32.45 217 GLY A N 1
ATOM 1717 C CA . GLY A 1 219 ? 37.815 -18.982 15.660 1.00 30.59 217 GLY A CA 1
ATOM 1718 C C . GLY A 1 219 ? 36.548 -18.152 15.675 1.00 28.92 217 GLY A C 1
ATOM 1719 O O . GLY A 1 219 ? 36.321 -17.320 14.798 1.00 27.41 217 GLY A O 1
ATOM 1720 N N . ILE A 1 220 ? 35.719 -18.389 16.685 1.00 28.55 218 ILE A N 1
ATOM 1721 C CA . ILE A 1 220 ? 34.454 -17.685 16.834 1.00 26.09 218 ILE A CA 1
ATOM 1722 C C . ILE A 1 220 ? 34.443 -16.788 18.069 1.00 25.70 218 ILE A C 1
ATOM 1723 O O . ILE A 1 220 ? 34.920 -17.183 19.131 1.00 26.80 218 ILE A O 1
ATOM 1728 N N . PHE A 1 221 ? 33.905 -15.578 17.912 1.00 23.68 219 PHE A N 1
ATOM 1729 C CA . PHE A 1 221 ? 33.792 -14.615 19.005 1.00 23.29 219 PHE A CA 1
ATOM 1730 C C . PHE A 1 221 ? 32.328 -14.244 19.154 1.00 23.01 219 PHE A C 1
ATOM 1731 O O . PHE A 1 221 ? 31.711 -13.744 18.209 1.00 20.45 219 PHE A O 1
ATOM 1739 N N . ALA A 1 222 ? 31.778 -14.470 20.341 1.00 23.30 220 ALA A N 1
ATOM 1740 C CA . ALA A 1 222 ? 30.377 -14.156 20.588 1.00 24.45 220 ALA A CA 1
ATOM 1741 C C . ALA A 1 222 ? 30.203 -12.867 21.380 1.00 24.73 220 ALA A C 1
ATOM 1742 O O . ALA A 1 222 ? 30.545 -12.809 22.556 1.00 26.96 220 ALA A O 1
ATOM 1744 N N . ALA A 1 223 ? 29.678 -11.831 20.728 1.00 23.36 221 ALA A N 1
ATOM 1745 C CA . ALA A 1 223 ? 29.434 -10.561 21.398 1.00 23.57 221 ALA A CA 1
ATOM 1746 C C . ALA A 1 223 ? 28.080 -10.696 22.077 1.00 25.58 221 ALA A C 1
ATOM 1747 O O . ALA A 1 223 ? 27.079 -10.976 21.430 1.00 27.76 221 ALA A O 1
ATOM 1749 N N . PRO A 1 224 ? 28.034 -10.489 23.393 1.00 26.05 222 PRO A N 1
ATOM 1750 C CA . PRO A 1 224 ? 26.810 -10.587 24.187 1.00 26.14 222 PRO A CA 1
ATOM 1751 C C . PRO A 1 224 ? 25.783 -9.520 23.829 1.00 25.00 222 PRO A C 1
ATOM 1752 O O . PRO A 1 224 ? 26.119 -8.476 23.269 1.00 23.51 222 PRO A O 1
ATOM 1756 N N . ALA A 1 225 ? 24.527 -9.794 24.154 1.00 24.51 223 ALA A N 1
ATOM 1757 C CA . ALA A 1 225 ? 23.456 -8.845 23.902 1.00 25.71 223 ALA A CA 1
ATOM 1758 C C . ALA A 1 225 ? 23.364 -7.946 25.129 1.00 26.42 223 ALA A C 1
ATOM 1759 O O . ALA A 1 225 ? 23.782 -8.335 26.215 1.00 25.03 223 ALA A O 1
ATOM 1761 N N . PHE A 1 226 ? 22.847 -6.737 24.945 1.00 28.27 224 PHE A N 1
ATOM 1762 C CA . PHE A 1 226 ? 22.681 -5.802 26.050 1.00 30.60 224 PHE A CA 1
ATOM 1763 C C . PHE A 1 226 ? 21.316 -6.158 26.636 1.00 30.49 224 PHE A C 1
ATOM 1764 O O . PHE A 1 226 ? 20.282 -5.825 26.065 1.00 30.43 224 PHE A O 1
ATOM 1772 N N . PRO A 1 227 ? 21.306 -6.848 27.786 1.00 31.82 225 PRO A N 1
ATOM 1773 C CA . PRO A 1 227 ? 20.128 -7.313 28.525 1.00 32.22 225 PRO A CA 1
ATOM 1774 C C . PRO A 1 227 ? 18.831 -6.516 28.426 1.00 31.62 225 PRO A C 1
ATOM 1775 O O . PRO A 1 227 ? 17.830 -7.014 27.905 1.00 33.63 225 PRO A O 1
ATOM 1779 N N . LEU A 1 228 ? 18.849 -5.289 28.928 1.00 30.09 226 LEU A N 1
ATOM 1780 C CA . LEU A 1 228 ? 17.653 -4.455 28.938 1.00 30.55 226 LEU A CA 1
ATOM 1781 C C . LEU A 1 228 ? 17.648 -3.345 27.895 1.00 29.57 226 LEU A C 1
ATOM 1782 O O . LEU A 1 228 ? 17.311 -2.196 28.186 1.00 30.15 226 LEU A O 1
ATOM 1787 N N . GLU A 1 229 ? 18.012 -3.690 26.671 1.00 28.04 227 GLU A N 1
ATOM 1788 C CA . GLU A 1 229 ? 18.041 -2.702 25.603 1.00 27.02 227 GLU A CA 1
ATOM 1789 C C . GLU A 1 229 ? 16.608 -2.250 25.295 1.00 26.00 227 GLU A C 1
ATOM 1790 O O . GLU A 1 229 ? 15.699 -3.062 25.210 1.00 24.34 227 GLU A O 1
ATOM 1796 N N . SER A 1 230 ? 16.411 -0.951 25.135 1.00 24.70 228 SER A N 1
ATOM 1797 C CA . SER A 1 230 ? 15.088 -0.427 24.846 1.00 25.34 228 SER A CA 1
ATOM 1798 C C . SER A 1 230 ? 14.900 -0.315 23.341 1.00 22.90 228 SER A C 1
ATOM 1799 O O . SER A 1 230 ? 15.383 0.632 22.728 1.00 24.61 228 SER A O 1
ATOM 1802 N N . ILE A 1 231 ? 14.198 -1.278 22.751 1.00 20.89 229 ILE A N 1
ATOM 1803 C CA . ILE A 1 231 ? 13.979 -1.278 21.308 1.00 18.85 229 ILE A CA 1
ATOM 1804 C C . ILE A 1 231 ? 12.648 -0.647 20.904 1.00 19.48 229 ILE A C 1
ATOM 1805 O O . ILE A 1 231 ? 11.582 -1.126 21.286 1.00 17.71 229 ILE A O 1
ATOM 1810 N N . TYR A 1 232 ? 12.720 0.419 20.113 1.00 19.19 230 TYR A N 1
ATOM 1811 C CA . TYR A 1 232 ? 11.526 1.115 19.646 1.00 20.36 230 TYR A CA 1
ATOM 1812 C C . TYR A 1 232 ? 11.406 1.041 18.123 1.00 19.56 230 TYR A C 1
ATOM 1813 O O . TYR A 1 232 ? 10.305 1.055 17.575 1.00 18.04 230 TYR A O 1
ATOM 1822 N N . ASP A 1 233 ? 12.543 0.960 17.441 1.00 17.29 231 ASP A N 1
ATOM 1823 C CA . ASP A 1 233 ? 12.544 0.847 15.988 1.00 16.26 231 ASP A CA 1
ATOM 1824 C C . ASP A 1 233 ? 13.844 0.211 15.513 1.00 15.20 231 ASP A C 1
ATOM 1825 O O . ASP A 1 233 ? 14.893 0.851 15.514 1.00 13.36 231 ASP A O 1
ATOM 1830 N N . PRO A 1 234 ? 13.786 -1.066 15.101 1.00 15.28 232 PRO A N 1
ATOM 1831 C CA . PRO A 1 234 ? 14.965 -1.799 14.622 1.00 14.26 232 PRO A CA 1
ATOM 1832 C C . PRO A 1 234 ? 15.590 -1.245 13.338 1.00 15.47 232 PRO A C 1
ATOM 1833 O O . PRO A 1 234 ? 16.732 -1.551 13.026 1.00 14.35 232 PRO A O 1
ATOM 1837 N N . THR A 1 235 ? 14.840 -0.434 12.600 1.00 14.61 233 THR A N 1
ATOM 1838 C CA . THR A 1 235 ? 15.333 0.096 11.331 1.00 14.93 233 THR A CA 1
ATOM 1839 C C . THR A 1 235 ? 16.718 0.730 11.428 1.00 13.73 233 THR A C 1
ATOM 1840 O O . THR A 1 235 ? 16.949 1.607 12.258 1.00 13.24 233 THR A O 1
ATOM 1844 N N . GLY A 1 236 ? 17.627 0.263 10.575 1.00 13.41 234 GLY A N 1
ATOM 1845 C CA . GLY A 1 236 ? 18.978 0.785 10.534 1.00 13.91 234 GLY A CA 1
ATOM 1846 C C . GLY A 1 236 ? 19.981 0.157 11.489 1.00 15.26 234 GLY A C 1
ATOM 1847 O O . GLY A 1 236 ? 21.177 0.419 11.376 1.00 16.80 234 GLY A O 1
ATOM 1848 N N . ALA A 1 237 ? 19.509 -0.679 12.410 1.00 13.96 235 ALA A N 1
ATOM 1849 C CA . ALA A 1 237 ? 20.378 -1.305 13.395 1.00 14.64 235 ALA A CA 1
ATOM 1850 C C . ALA A 1 237 ? 21.580 -2.037 12.791 1.00 16.33 235 ALA A C 1
ATOM 1851 O O . ALA A 1 237 ? 22.718 -1.844 13.225 1.00 17.62 235 ALA A O 1
ATOM 1853 N N . GLY A 1 238 ? 21.321 -2.875 11.789 1.00 14.50 236 GLY A N 1
ATOM 1854 C CA . GLY A 1 238 ? 22.389 -3.631 11.165 1.00 15.63 236 GLY A CA 1
ATOM 1855 C C . GLY A 1 238 ? 23.382 -2.776 10.408 1.00 16.46 236 GLY A C 1
ATOM 1856 O O . GLY A 1 238 ? 24.567 -3.099 10.325 1.00 15.60 236 GLY A O 1
ATOM 1857 N N . ASP A 1 239 ? 22.898 -1.678 9.845 1.00 15.94 237 ASP A N 1
ATOM 1858 C CA . ASP A 1 239 ? 23.773 -0.784 9.120 1.00 15.20 237 ASP A CA 1
ATOM 1859 C C . ASP A 1 239 ? 24.543 0.133 10.063 1.00 14.12 237 ASP A C 1
ATOM 1860 O O . ASP A 1 239 ? 25.689 0.484 9.772 1.00 12.33 237 ASP A O 1
ATOM 1865 N N . THR A 1 240 ? 23.944 0.514 11.194 1.00 11.00 238 THR A N 1
ATOM 1866 C CA . THR A 1 240 ? 24.688 1.346 12.138 1.00 12.54 238 THR A CA 1
ATOM 1867 C C . THR A 1 240 ? 25.768 0.442 12.748 1.00 10.35 238 THR A C 1
ATOM 1868 O O . THR A 1 240 ? 26.828 0.910 13.145 1.00 11.03 238 THR A O 1
ATOM 1872 N N . PHE A 1 241 ? 25.492 -0.859 12.803 1.00 11.62 239 PHE A N 1
ATOM 1873 C CA . PHE A 1 241 ? 26.461 -1.829 13.326 1.00 11.00 239 PHE A CA 1
ATOM 1874 C C . PHE A 1 241 ? 27.671 -1.821 12.391 1.00 11.09 239 PHE A C 1
ATOM 1875 O O . PHE A 1 241 ? 28.821 -1.753 12.826 1.00 12.01 239 PHE A O 1
ATOM 1883 N N . ALA A 1 242 ? 27.397 -1.912 11.097 1.00 11.75 240 ALA A N 1
ATOM 1884 C CA . ALA A 1 242 ? 28.453 -1.917 10.090 1.00 12.07 240 ALA A CA 1
ATOM 1885 C C . ALA A 1 242 ? 29.260 -0.630 10.164 1.00 13.78 240 ALA A C 1
ATOM 1886 O O . ALA A 1 242 ? 30.476 -0.650 9.995 1.00 13.08 240 ALA A O 1
ATOM 1888 N N . GLY A 1 243 ? 28.578 0.485 10.418 1.00 14.64 241 GLY A N 1
ATOM 1889 C CA . GLY A 1 243 ? 29.254 1.769 10.507 1.00 14.99 241 GLY A CA 1
ATOM 1890 C C . GLY A 1 243 ? 30.212 1.860 11.683 1.00 16.03 241 GLY A C 1
ATOM 1891 O O . GLY A 1 243 ? 31.322 2.388 11.557 1.00 15.33 241 GLY A O 1
ATOM 1892 N N . GLY A 1 244 ? 29.788 1.361 12.840 1.00 15.98 242 GLY A N 1
ATOM 1893 C CA . GLY A 1 244 ? 30.661 1.399 13.998 1.00 15.94 242 GLY A CA 1
ATOM 1894 C C . GLY A 1 244 ? 31.809 0.416 13.822 1.00 15.43 242 GLY A C 1
ATOM 1895 O O . GLY A 1 244 ? 32.944 0.681 14.220 1.00 16.98 242 GLY A O 1
ATOM 1896 N N . PHE A 1 245 ? 31.506 -0.727 13.221 1.00 13.74 243 PHE A N 1
ATOM 1897 C CA . PHE A 1 245 ? 32.513 -1.757 12.981 1.00 14.97 243 PHE A CA 1
ATOM 1898 C C . PHE A 1 245 ? 33.624 -1.219 12.074 1.00 15.24 243 PHE A C 1
ATOM 1899 O O . PHE A 1 245 ? 34.788 -1.189 12.468 1.00 12.95 243 PHE A O 1
ATOM 1907 N N . ILE A 1 246 ? 33.278 -0.780 10.868 1.00 14.48 244 ILE A N 1
ATOM 1908 C CA . ILE A 1 246 ? 34.325 -0.289 9.970 1.00 14.98 244 ILE A CA 1
ATOM 1909 C C . ILE A 1 246 ? 34.880 1.047 10.466 1.00 15.45 244 ILE A C 1
ATOM 1910 O O . ILE A 1 246 ? 36.043 1.369 10.233 1.00 15.93 244 ILE A O 1
ATOM 1915 N N . GLY A 1 247 ? 34.048 1.816 11.161 1.00 15.52 245 GLY A N 1
ATOM 1916 C CA . GLY A 1 247 ? 34.501 3.090 11.683 1.00 17.09 245 GLY A CA 1
ATOM 1917 C C . GLY A 1 247 ? 35.647 2.859 12.651 1.00 18.45 245 GLY A C 1
ATOM 1918 O O . GLY A 1 247 ? 36.692 3.509 12.568 1.00 18.82 245 GLY A O 1
ATOM 1919 N N . HIS A 1 248 ? 35.468 1.918 13.572 1.00 18.06 246 H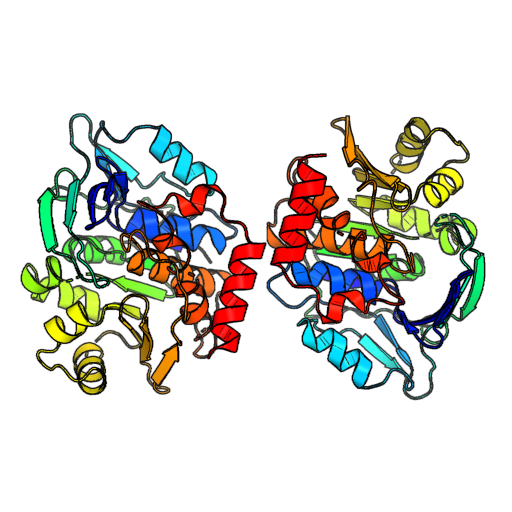IS A N 1
ATOM 1920 C CA . HIS A 1 248 ? 36.524 1.646 14.528 1.00 19.51 246 HIS A CA 1
ATOM 1921 C C . HIS A 1 248 ? 37.809 1.213 13.830 1.00 19.23 246 HIS A C 1
ATOM 1922 O O . HIS A 1 248 ? 38.884 1.721 14.138 1.00 20.31 246 HIS A O 1
ATOM 1929 N N . LEU A 1 249 ? 37.700 0.266 12.902 1.00 18.18 247 LEU A N 1
ATOM 1930 C CA . 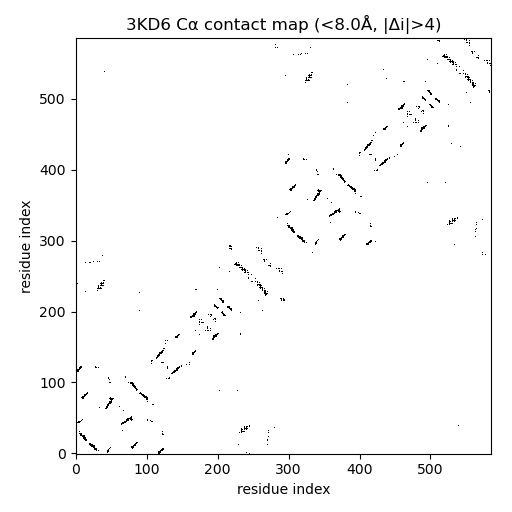LEU A 1 249 ? 38.875 -0.222 12.193 1.00 19.51 247 LEU A CA 1
ATOM 1931 C C . LEU A 1 249 ? 39.553 0.892 11.408 1.00 20.51 247 LEU A C 1
ATOM 1932 O O . LEU A 1 249 ? 40.780 0.935 11.304 1.00 20.90 247 LEU A O 1
ATOM 1937 N N . ALA A 1 250 ? 38.753 1.793 10.853 1.00 19.86 248 ALA A N 1
ATOM 1938 C CA . ALA A 1 250 ? 39.306 2.897 10.088 1.00 21.57 248 ALA A CA 1
ATOM 1939 C C . ALA A 1 250 ? 40.037 3.839 11.038 1.00 23.52 248 ALA A C 1
ATOM 1940 O O . ALA A 1 250 ? 41.065 4.423 10.686 1.00 22.77 248 ALA A O 1
ATOM 1942 N N . ARG A 1 251 ? 39.517 3.963 12.255 1.00 23.51 249 ARG A N 1
ATOM 1943 C CA . ARG A 1 251 ? 40.113 4.847 13.245 1.00 26.12 249 ARG A CA 1
ATOM 1944 C C . ARG A 1 251 ? 41.463 4.363 13.765 1.00 29.06 249 ARG A C 1
ATOM 1945 O O . ARG A 1 251 ? 42.398 5.152 13.899 1.00 28.88 249 ARG A O 1
ATOM 1953 N N . CYS A 1 252 ? 41.578 3.075 14.064 1.00 30.57 250 CYS A N 1
ATOM 1954 C CA . CYS A 1 252 ? 42.847 2.569 14.573 1.00 33.36 250 CYS A CA 1
ATOM 1955 C C . CYS A 1 252 ? 43.737 2.109 13.429 1.00 34.02 250 CYS A C 1
ATOM 1956 O O . CYS A 1 252 ? 44.900 1.782 13.635 1.00 35.82 250 CYS A O 1
ATOM 1959 N N . GLY A 1 253 ? 43.181 2.091 12.222 1.00 35.45 251 GLY A N 1
ATOM 1960 C CA . GLY A 1 253 ? 43.935 1.681 11.049 1.00 37.73 251 GLY A CA 1
ATOM 1961 C C . GLY A 1 253 ? 44.462 0.258 11.067 1.00 39.51 251 GLY A C 1
ATOM 1962 O O . GLY A 1 253 ? 45.049 -0.200 10.089 1.00 41.03 251 GLY A O 1
ATOM 1963 N N . ASN A 1 254 ? 44.252 -0.445 12.174 1.00 40.74 252 ASN A N 1
ATOM 1964 C CA . ASN A 1 254 ? 44.718 -1.819 12.316 1.00 40.42 252 ASN A CA 1
ATOM 1965 C C . ASN A 1 254 ? 43.562 -2.793 12.087 1.00 39.95 252 ASN A C 1
ATOM 1966 O O . ASN A 1 254 ? 42.476 -2.610 12.632 1.00 40.29 252 ASN A O 1
ATOM 1971 N N . THR A 1 255 ? 43.791 -3.831 11.288 1.00 38.66 253 THR A N 1
ATOM 1972 C CA . THR A 1 255 ? 42.734 -4.799 11.004 1.00 37.35 253 THR A CA 1
ATOM 1973 C C . THR A 1 255 ? 42.954 -6.172 11.639 1.00 35.47 253 THR A C 1
ATOM 1974 O O . THR A 1 255 ? 42.403 -7.171 11.179 1.00 34.49 253 THR A O 1
ATOM 1978 N N . SER A 1 256 ? 43.739 -6.210 12.711 1.00 34.52 254 SER A N 1
ATOM 1979 C CA . SER A 1 256 ? 44.038 -7.461 13.407 1.00 34.29 254 SER A CA 1
ATOM 1980 C C . SER A 1 256 ? 42.797 -8.120 13.996 1.00 35.35 254 SER A C 1
ATOM 1981 O O . SER A 1 256 ? 41.703 -7.557 13.976 1.00 34.92 254 SER A O 1
ATOM 1984 N N . GLU A 1 257 ? 42.996 -9.315 14.543 1.00 35.11 255 GLU A N 1
ATOM 1985 C CA . GLU A 1 257 ? 41.923 -10.086 15.157 1.00 35.73 255 GLU A CA 1
ATOM 1986 C C . GLU A 1 257 ? 41.350 -9.349 16.361 1.00 34.71 255 GLU A C 1
ATOM 1987 O O . GLU A 1 257 ? 40.141 -9.153 16.469 1.00 34.04 255 GLU A O 1
ATOM 1993 N N . ALA A 1 258 ? 42.233 -8.947 17.267 1.00 33.09 256 ALA A N 1
ATOM 1994 C CA . ALA A 1 258 ? 41.823 -8.241 18.469 1.00 31.45 256 ALA A CA 1
ATOM 1995 C C . ALA A 1 258 ? 41.043 -6.973 18.140 1.00 29.85 256 ALA A C 1
ATOM 1996 O O . ALA A 1 258 ? 40.083 -6.642 18.830 1.00 29.00 256 ALA A O 1
ATOM 1998 N N . GLU A 1 259 ? 41.451 -6.267 17.089 1.00 28.33 257 GLU A N 1
ATOM 1999 C CA . GLU A 1 259 ? 40.758 -5.042 16.707 1.00 27.15 257 G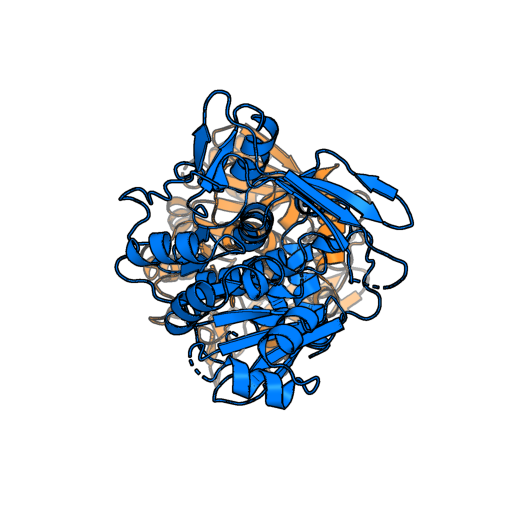LU A CA 1
ATOM 2000 C C . GLU A 1 259 ? 39.380 -5.331 16.119 1.00 25.95 257 GLU A C 1
ATOM 2001 O O . GLU A 1 259 ? 38.448 -4.549 16.307 1.00 23.36 257 GLU A O 1
ATOM 2015 N N . ARG A 1 261 ? 37.440 -7.758 17.003 1.00 23.31 259 ARG A N 1
ATOM 2016 C CA . ARG A 1 261 ? 36.568 -8.124 18.121 1.00 23.49 259 ARG A CA 1
ATOM 2017 C C . ARG A 1 261 ? 36.063 -6.849 18.788 1.00 22.25 259 ARG A C 1
ATOM 2018 O O . ARG A 1 261 ? 34.878 -6.723 19.073 1.00 22.31 259 ARG A O 1
ATOM 2026 N N . LYS A 1 262 ? 36.963 -5.897 19.025 1.00 22.25 260 LYS A N 1
ATOM 2027 C CA . LYS A 1 262 ? 36.563 -4.640 19.638 1.00 21.51 260 LYS A CA 1
ATOM 2028 C C . LYS A 1 262 ? 35.634 -3.907 18.673 1.00 21.00 260 LYS A C 1
ATOM 2029 O O . LYS A 1 262 ? 34.681 -3.264 19.098 1.00 20.06 260 LYS A O 1
ATOM 2035 N N . ALA A 1 263 ? 35.914 -4.031 17.376 1.00 19.15 261 ALA A N 1
ATOM 2036 C CA . ALA A 1 263 ? 35.110 -3.388 16.338 1.00 18.90 261 ALA A CA 1
ATOM 2037 C C . ALA A 1 263 ? 33.672 -3.910 16.378 1.00 17.14 261 ALA A C 1
ATOM 2038 O O . ALA A 1 263 ? 32.720 -3.165 16.151 1.00 18.19 261 ALA A O 1
ATOM 2040 N N . VAL A 1 264 ? 33.519 -5.196 16.666 1.00 17.35 262 VAL A N 1
ATOM 2041 C CA . VAL A 1 264 ? 32.191 -5.788 16.765 1.00 15.78 262 VAL A CA 1
ATOM 2042 C C . VAL A 1 264 ? 31.472 -5.181 17.967 1.00 14.09 262 VAL A C 1
ATOM 2043 O O . VAL A 1 264 ? 30.270 -4.897 17.909 1.00 13.23 262 VAL A O 1
ATOM 2047 N N . LEU A 1 265 ? 32.212 -4.967 19.052 1.00 14.43 263 LEU A N 1
ATOM 2048 C CA . LEU A 1 265 ? 31.622 -4.373 20.249 1.00 13.84 263 LEU A CA 1
ATOM 2049 C C . LEU A 1 265 ? 31.152 -2.937 19.977 1.00 14.59 263 LEU A C 1
ATOM 2050 O O . LEU A 1 265 ? 30.079 -2.536 20.427 1.00 15.32 263 LEU A O 1
ATOM 2055 N N . TYR A 1 266 ? 31.952 -2.164 19.243 1.00 13.94 264 TYR A N 1
ATOM 2056 C CA . TYR A 1 266 ? 31.566 -0.795 18.914 1.00 13.26 264 TYR A CA 1
ATOM 2057 C C . TYR A 1 266 ? 30.335 -0.812 18.023 1.00 12.98 264 TYR A C 1
ATOM 2058 O O . TYR A 1 266 ? 29.427 0.011 18.186 1.00 14.60 264 TYR A O 1
ATOM 2067 N N . GLY A 1 267 ? 30.303 -1.750 17.081 1.00 12.00 265 GLY A N 1
ATOM 2068 C CA . GLY A 1 267 ? 29.160 -1.854 16.197 1.00 13.28 265 GLY A CA 1
ATOM 2069 C C . GLY A 1 267 ? 27.907 -2.151 16.999 1.00 13.22 265 GLY A C 1
ATOM 2070 O O . GLY A 1 267 ? 26.841 -1.572 16.758 1.00 12.29 265 GLY A O 1
ATOM 2071 N N . SER A 1 268 ? 28.024 -3.055 17.966 1.00 13.25 266 SER A N 1
ATOM 2072 C CA . SER A 1 268 ? 26.867 -3.401 18.781 1.00 12.61 266 SER A CA 1
ATOM 2073 C C . SER A 1 268 ? 26.416 -2.176 19.577 1.00 12.60 266 SER A C 1
ATOM 2074 O O . SER A 1 268 ? 25.215 -1.912 19.708 1.00 12.24 266 SER A O 1
ATOM 2077 N N . ALA A 1 269 ? 27.377 -1.417 20.095 1.00 12.69 267 ALA A N 1
ATOM 2078 C CA . ALA A 1 269 ? 27.044 -0.223 20.859 1.00 12.79 267 ALA A CA 1
ATOM 2079 C C . ALA A 1 269 ? 26.277 0.781 19.991 1.00 13.40 267 ALA A C 1
ATOM 2080 O O . ALA A 1 269 ? 25.260 1.332 20.426 1.00 12.87 267 ALA A O 1
ATOM 2090 N N . ALA A 1 271 ? 24.523 0.192 17.273 1.00 13.65 269 ALA A N 1
ATOM 2091 C CA . ALA A 1 271 ? 23.223 -0.373 16.956 1.00 13.12 269 ALA A CA 1
ATOM 2092 C C . ALA A 1 271 ? 22.279 -0.239 18.154 1.00 14.27 269 ALA A C 1
ATOM 2093 O O . ALA A 1 271 ? 21.095 0.025 17.977 1.00 12.73 269 ALA A O 1
ATOM 2095 N N . SER A 1 272 ? 22.791 -0.417 19.372 1.00 14.52 270 SER A N 1
ATOM 2096 C CA . SER A 1 272 ? 21.917 -0.323 20.543 1.00 14.57 270 SER A CA 1
ATOM 2097 C C . SER A 1 272 ? 21.309 1.072 20.719 1.00 14.36 270 SER A C 1
ATOM 2098 O O . SER A 1 272 ? 20.238 1.206 21.300 1.00 13.11 270 SER A O 1
ATOM 2101 N N . PHE A 1 273 ? 21.975 2.103 20.196 1.00 14.12 271 PHE A N 1
ATOM 2102 C CA . PHE A 1 273 ? 21.443 3.471 20.277 1.00 14.23 271 PHE A CA 1
ATOM 2103 C C . PHE A 1 273 ? 20.439 3.710 19.154 1.00 14.80 271 PHE A C 1
ATOM 2104 O O . PHE A 1 273 ? 19.401 4.344 19.346 1.00 14.54 271 PHE A O 1
ATOM 2112 N N . CYS A 1 274 ? 20.766 3.192 17.979 1.00 15.60 272 CYS A N 1
ATOM 2113 C CA . CYS A 1 274 ? 19.925 3.347 16.801 1.00 15.21 272 CYS A CA 1
ATOM 2114 C C . CYS A 1 274 ? 18.475 2.930 17.034 1.00 15.19 272 CYS A C 1
ATOM 2115 O O . CYS A 1 274 ? 17.545 3.649 16.657 1.00 15.36 272 CYS A O 1
ATOM 2118 N N . VAL A 1 275 ? 18.297 1.767 17.656 1.00 13.69 273 VAL A N 1
ATOM 2119 C CA . VAL A 1 275 ? 16.975 1.211 17.889 1.00 13.89 273 VAL A CA 1
ATOM 2120 C C . VAL A 1 275 ? 16.127 1.943 18.911 1.00 13.98 273 VAL A C 1
ATOM 2121 O O . VAL A 1 275 ? 14.963 1.601 19.092 1.00 15.73 273 VAL A O 1
ATOM 2125 N N . GLU A 1 276 ? 16.703 2.945 19.566 1.00 14.08 274 GLU A N 1
ATOM 2126 C CA . GLU A 1 276 ? 15.986 3.705 20.585 1.00 16.40 274 GLU A CA 1
ATOM 2127 C C . GLU A 1 276 ? 14.891 4.633 20.076 1.00 18.30 274 GLU A C 1
ATOM 2128 O O . GLU A 1 276 ? 14.027 5.042 20.847 1.00 21.46 274 GLU A O 1
ATOM 2134 N N . GLN A 1 277 ? 14.918 4.961 18.786 1.00 19.94 275 GLN A N 1
ATOM 2135 C CA . GLN A 1 277 ? 13.915 5.851 18.188 1.00 20.53 275 GLN A CA 1
ATOM 2136 C C . GLN A 1 277 ? 13.687 5.526 16.726 1.00 18.86 275 GLN A C 1
ATOM 2137 O O . GLN A 1 277 ? 14.480 4.821 16.104 1.00 17.79 275 GLN A O 1
ATOM 2143 N N . PHE A 1 278 ? 12.615 6.088 16.173 1.00 18.99 276 PHE A N 1
ATOM 2144 C CA . PHE A 1 278 ? 12.303 5.900 14.762 1.00 19.34 276 PHE A CA 1
ATOM 2145 C C . PHE A 1 278 ? 13.370 6.608 13.923 1.00 18.48 276 PHE A C 1
ATOM 2146 O O . PHE A 1 278 ? 13.810 7.712 14.257 1.00 18.18 276 PHE A O 1
ATOM 2154 N N . GLY A 1 279 ? 13.772 5.982 12.826 1.00 16.96 277 GLY A N 1
ATOM 2155 C CA . GLY A 1 279 ? 14.768 6.591 11.968 1.00 17.69 277 GLY A CA 1
ATOM 2156 C C . GLY A 1 279 ? 16.135 6.698 12.624 1.00 16.56 277 GLY A C 1
ATOM 2157 O O . GLY A 1 279 ? 16.393 6.055 13.641 1.00 16.58 277 GLY A O 1
ATOM 2158 N N . PRO A 1 280 ? 17.029 7.528 12.072 1.00 17.27 278 PRO A N 1
ATOM 2159 C CA . PRO A 1 280 ? 18.382 7.725 12.587 1.00 16.29 278 PRO A CA 1
ATOM 2160 C C . PRO A 1 280 ? 18.471 8.874 13.577 1.00 17.21 278 PRO A C 1
ATOM 2161 O O . PRO A 1 280 ? 19.567 9.350 13.883 1.00 18.20 278 PRO A O 1
ATOM 2165 N N . TYR A 1 281 ? 17.331 9.299 14.106 1.00 16.08 279 TYR A N 1
ATOM 2166 C CA . TYR A 1 281 ? 17.325 10.464 14.978 1.00 17.41 279 TYR A CA 1
ATOM 2167 C C . TYR A 1 281 ? 17.905 10.393 16.391 1.00 17.43 279 TYR A C 1
ATOM 2168 O O . TYR A 1 281 ? 18.066 11.420 17.052 1.00 16.23 279 TYR A O 1
ATOM 2177 N N . ARG A 1 282 ? 18.261 9.202 16.852 1.00 18.25 280 ARG A N 1
ATOM 2178 C CA . ARG A 1 282 ? 18.872 9.121 18.172 1.00 18.57 280 ARG A CA 1
ATOM 2179 C C . ARG A 1 282 ? 20.245 9.773 18.038 1.00 17.65 280 ARG A C 1
ATOM 2180 O O . ARG A 1 282 ? 20.809 10.255 19.016 1.00 16.64 280 ARG A O 1
ATOM 2188 N N . TYR A 1 283 ? 20.765 9.793 16.807 1.00 18.04 281 TYR A N 1
ATOM 2189 C CA . TYR A 1 283 ? 22.080 10.366 16.523 1.00 18.01 281 TYR A CA 1
ATOM 2190 C C . TYR A 1 283 ? 22.115 11.888 16.524 1.00 19.62 281 TYR A C 1
ATOM 2191 O O . TYR A 1 283 ? 23.185 12.485 16.383 1.00 18.11 281 TYR A O 1
ATOM 2200 N N . ASN A 1 284 ? 20.952 12.515 16.675 1.00 19.19 282 ASN A N 1
ATOM 2201 C CA . ASN A 1 284 ? 20.890 13.969 16.701 1.00 21.39 282 ASN A CA 1
ATOM 2202 C C . ASN A 1 284 ? 21.718 14.516 17.859 1.00 22.32 282 ASN A C 1
ATOM 2203 O O . ASN A 1 284 ? 22.537 15.410 17.666 1.00 21.84 282 ASN A O 1
ATOM 2208 N N . ASP A 1 285 ? 21.519 13.964 19.054 1.00 22.42 283 ASP A N 1
ATOM 2209 C CA . ASP A 1 285 ? 22.250 14.430 20.227 1.00 24.10 283 ASP A CA 1
ATOM 2210 C C . ASP A 1 285 ? 23.178 13.420 20.917 1.00 22.89 283 ASP A C 1
ATOM 2211 O O . ASP A 1 285 ? 23.797 13.751 21.928 1.00 23.48 283 ASP A O 1
ATOM 2216 N N . LEU A 1 286 ? 23.280 12.204 20.384 1.00 19.56 284 LEU A N 1
ATOM 2217 C CA . LEU A 1 286 ? 24.163 11.176 20.958 1.00 18.54 284 LEU A CA 1
ATOM 2218 C C . LEU A 1 286 ? 25.596 11.720 21.027 1.00 17.88 284 LEU A C 1
ATOM 2219 O O . LEU A 1 286 ? 26.122 12.203 20.026 1.00 16.86 284 LEU A O 1
ATOM 2224 N N . ASP A 1 287 ? 26.228 11.639 22.199 1.00 18.95 285 ASP A N 1
ATOM 2225 C CA . ASP A 1 287 ? 27.595 12.147 22.343 1.00 19.46 285 ASP A CA 1
ATOM 2226 C C . ASP A 1 287 ? 28.613 11.050 22.638 1.00 18.69 285 ASP A C 1
ATOM 2227 O O . ASP A 1 287 ? 28.254 9.942 23.016 1.00 18.98 285 ASP A O 1
ATOM 2232 N N . LEU A 1 288 ? 29.888 11.382 22.475 1.00 18.28 286 LEU A N 1
ATOM 2233 C CA . LEU A 1 288 ? 30.977 10.436 22.688 1.00 19.25 286 LEU A CA 1
ATOM 2234 C C . LEU A 1 288 ? 31.017 9.800 24.080 1.00 18.51 286 LEU A C 1
ATOM 2235 O O . LEU A 1 288 ? 31.361 8.630 24.216 1.00 19.42 286 LEU A O 1
ATOM 2240 N N . LEU A 1 289 ? 30.683 10.561 25.115 1.00 17.97 287 LEU A N 1
ATOM 2241 C CA . LEU A 1 289 ? 30.684 9.995 26.454 1.00 18.11 287 LEU A CA 1
ATOM 2242 C C . LEU A 1 289 ? 29.688 8.835 26.510 1.00 17.38 287 LEU A C 1
ATOM 2243 O O . LEU A 1 289 ? 29.954 7.803 27.125 1.00 16.70 287 LEU A O 1
ATOM 2248 N N . GLU A 1 290 ? 28.538 9.020 25.866 1.00 17.23 288 GLU A N 1
ATOM 2249 C CA . GLU A 1 290 ? 27.497 8.001 25.833 1.00 15.71 288 GLU A CA 1
ATOM 2250 C C . GLU A 1 290 ? 27.943 6.782 25.037 1.00 14.98 288 GLU A C 1
ATOM 2251 O O . GLU A 1 290 ? 27.661 5.641 25.419 1.00 14.10 288 GLU A O 1
ATOM 2257 N N . VAL A 1 291 ? 28.613 7.027 23.916 1.00 13.82 289 VAL A N 1
ATOM 2258 C CA . VAL A 1 291 ? 29.110 5.930 23.084 1.00 16.39 289 VAL A CA 1
ATOM 2259 C C . VAL A 1 291 ? 30.178 5.138 23.848 1.00 17.93 289 VAL A C 1
ATOM 2260 O O . VAL A 1 291 ? 30.152 3.901 23.878 1.00 17.29 289 VAL A O 1
ATOM 2264 N N . ASP A 1 292 ? 31.115 5.851 24.468 1.00 16.84 290 ASP A N 1
ATOM 2265 C CA . ASP A 1 292 ? 32.167 5.191 25.236 1.00 18.38 290 ASP A CA 1
ATOM 2266 C C . ASP A 1 292 ? 31.571 4.360 26.362 1.00 17.33 290 ASP A C 1
ATOM 2267 O O . ASP A 1 292 ? 32.040 3.264 26.655 1.00 15.79 290 ASP A O 1
ATOM 2272 N N . ASP A 1 293 ? 30.538 4.894 27.001 1.00 18.01 291 ASP A N 1
ATOM 2273 C CA . ASP A 1 293 ? 29.896 4.184 28.095 1.00 18.28 291 ASP A CA 1
ATOM 2274 C C . ASP A 1 293 ? 29.223 2.897 27.620 1.00 18.06 291 ASP A C 1
ATOM 2275 O O . ASP A 1 293 ? 29.287 1.870 28.294 1.00 17.13 291 ASP A O 1
ATOM 2280 N N . ARG A 1 294 ? 28.574 2.954 26.461 1.00 16.91 292 ARG A N 1
ATOM 2281 C CA . ARG A 1 294 ? 27.873 1.783 25.935 1.00 16.33 292 ARG A CA 1
ATOM 2282 C C . ARG A 1 294 ? 28.863 0.705 25.492 1.00 15.85 292 ARG A C 1
ATOM 2283 O O . ARG A 1 294 ? 28.603 -0.494 25.638 1.00 13.85 292 ARG A O 1
ATOM 2291 N N . TYR A 1 295 ? 29.999 1.136 24.953 1.00 15.17 293 TYR A N 1
ATOM 2292 C CA . TYR A 1 295 ? 31.042 0.207 24.537 1.00 16.68 293 TYR A CA 1
ATOM 2293 C C . TYR A 1 295 ? 31.547 -0.548 25.775 1.00 17.85 293 TYR A C 1
ATOM 2294 O O . TYR A 1 295 ? 31.717 -1.765 25.750 1.00 16.44 293 TYR A O 1
ATOM 2303 N N . GLN A 1 296 ? 31.787 0.184 26.860 1.00 21.39 294 GLN A N 1
ATOM 2304 C CA . GLN A 1 296 ? 32.270 -0.442 28.087 1.00 23.84 294 GLN A CA 1
ATOM 2305 C C . GLN A 1 296 ? 31.303 -1.520 28.565 1.00 23.69 294 GLN A C 1
ATOM 2306 O O . GLN A 1 296 ? 31.732 -2.587 28.991 1.00 25.35 294 GLN A O 1
ATOM 2312 N N . SER A 1 297 ? 30.001 -1.244 28.495 1.00 23.27 295 SER A N 1
ATOM 2313 C CA . SER A 1 297 ? 29.000 -2.219 28.919 1.00 22.77 295 SER A CA 1
ATOM 2314 C C . SER A 1 297 ? 29.124 -3.501 28.105 1.00 22.56 295 SER A C 1
ATOM 2315 O O . SER A 1 297 ? 29.126 -4.598 28.659 1.00 23.62 295 SER A O 1
ATOM 2318 N N . PHE A 1 298 ? 29.223 -3.365 26.788 1.00 21.22 296 PHE A N 1
ATOM 2319 C CA . PHE A 1 298 ? 29.355 -4.534 25.930 1.00 20.91 296 PHE A CA 1
ATOM 2320 C C . PHE A 1 298 ? 30.678 -5.248 26.180 1.00 20.95 296 PHE A C 1
ATOM 2321 O O . PHE A 1 298 ? 30.747 -6.479 26.131 1.00 23.16 296 PHE A O 1
ATOM 2329 N N . LEU A 1 299 ? 31.737 -4.484 26.422 1.00 21.05 297 LEU A N 1
ATOM 2330 C CA . LEU A 1 299 ? 33.028 -5.093 26.692 1.00 22.25 297 LEU A CA 1
ATOM 2331 C C . LEU A 1 299 ? 32.881 -5.935 27.964 1.00 23.70 297 LEU A C 1
ATOM 2332 O O . LEU A 1 299 ? 33.184 -7.127 27.971 1.00 24.47 297 LEU A O 1
ATOM 2337 N N . GLU A 1 300 ? 32.389 -5.307 29.026 1.00 26.17 298 GLU A N 1
ATOM 2338 C CA . GLU A 1 300 ? 32.192 -5.985 30.303 1.00 29.10 298 GLU A CA 1
ATOM 2339 C C . GLU A 1 300 ? 31.345 -7.245 30.161 1.00 29.60 298 GLU A C 1
ATOM 2340 O O . GLU A 1 300 ? 31.595 -8.248 30.827 1.00 29.97 298 GLU A O 1
ATOM 2346 N N . LEU A 1 301 ? 30.342 -7.195 29.293 1.00 28.35 299 LEU A N 1
ATOM 2347 C CA . LEU A 1 301 ? 29.487 -8.354 29.076 1.00 29.09 299 LEU A CA 1
ATOM 2348 C C . LEU A 1 301 ? 30.194 -9.459 28.296 1.00 29.48 299 LEU A C 1
ATOM 2349 O O . LEU A 1 301 ? 29.835 -10.631 28.412 1.00 28.80 299 LEU A O 1
ATOM 2354 N N . SER A 1 302 ? 31.204 -9.095 27.513 1.00 28.97 300 SER A N 1
ATOM 2355 C CA . SER A 1 302 ? 31.920 -10.093 26.721 1.00 31.41 300 SER A CA 1
ATOM 2356 C C . SER A 1 302 ? 33.054 -10.734 27.513 1.00 31.95 300 SER A C 1
ATOM 2357 O O . SER A 1 302 ? 33.364 -10.245 28.617 1.00 33.92 300 SER A O 1
ATOM 2360 N N . SER B 1 4 ? 48.305 10.251 21.261 1.00 30.17 2 SER B N 1
ATOM 2361 C CA . SER B 1 4 ? 47.838 11.566 20.746 1.00 26.43 2 SER B CA 1
ATOM 2362 C C . SER B 1 4 ? 47.958 12.639 21.826 1.00 25.56 2 SER B C 1
ATOM 2363 O O . SER B 1 4 ? 48.238 13.806 21.536 1.00 24.00 2 SER B O 1
ATOM 2366 N N . LEU B 1 5 ? 47.762 12.235 23.074 1.00 23.03 3 LEU B N 1
ATOM 2367 C CA . LEU B 1 5 ? 47.857 13.158 24.199 1.00 22.97 3 LEU B CA 1
ATOM 2368 C C . LEU B 1 5 ? 49.012 12.768 25.130 1.00 21.75 3 LEU B C 1
ATOM 2369 O O . LEU B 1 5 ? 49.063 11.648 25.650 1.00 21.75 3 LEU B O 1
ATOM 2374 N N . LEU B 1 6 ? 49.939 13.699 25.328 1.00 19.12 4 LEU B N 1
ATOM 2375 C CA . LEU B 1 6 ? 51.093 13.472 26.191 1.00 18.45 4 LEU B CA 1
ATOM 2376 C C . LEU B 1 6 ? 50.973 14.373 27.420 1.00 17.21 4 LEU B C 1
ATOM 2377 O O . LEU B 1 6 ? 50.662 15.560 27.303 1.00 16.46 4 LEU B O 1
ATOM 2382 N N . VAL B 1 7 ? 51.220 13.804 28.594 1.00 16.53 5 VAL B N 1
ATOM 2383 C CA . VAL B 1 7 ? 51.124 14.560 29.837 1.00 17.73 5 VAL B CA 1
ATOM 2384 C C . VAL B 1 7 ? 52.390 14.493 30.674 1.00 18.73 5 VAL B C 1
ATOM 2385 O O . VAL B 1 7 ? 52.973 13.419 30.865 1.00 17.01 5 VAL B O 1
ATOM 2389 N N . ILE B 1 8 ? 52.822 15.650 31.158 1.00 17.54 6 ILE B N 1
ATOM 2390 C CA . ILE B 1 8 ? 53.981 15.701 32.032 1.00 20.05 6 ILE B CA 1
ATOM 2391 C C . ILE B 1 8 ? 53.538 16.503 33.235 1.00 19.52 6 ILE B C 1
ATOM 2392 O O . ILE B 1 8 ? 52.524 17.199 33.188 1.00 20.98 6 ILE B O 1
ATOM 2397 N N . GLY B 1 9 ? 54.302 16.405 34.310 1.00 19.48 7 GLY B N 1
ATOM 2398 C CA . GLY B 1 9 ? 53.972 17.109 35.527 1.00 17.45 7 GLY B CA 1
ATOM 2399 C C . GLY B 1 9 ? 54.498 16.267 36.669 1.00 18.39 7 GLY B C 1
ATOM 2400 O O . GLY B 1 9 ? 55.260 15.329 36.450 1.00 19.53 7 GLY B O 1
ATOM 2401 N N . SER B 1 10 ? 54.100 16.592 37.888 1.00 18.18 8 SER B N 1
ATOM 2402 C CA . SER B 1 10 ? 54.549 15.832 39.036 1.00 18.10 8 SER B CA 1
ATOM 2403 C C . SER B 1 10 ? 53.725 14.561 39.290 1.00 19.09 8 SER B C 1
ATOM 2404 O O . SER B 1 10 ? 52.560 14.450 38.897 1.00 16.88 8 SER B O 1
ATOM 2407 N N . LEU B 1 11 ? 54.379 13.593 39.917 1.00 18.29 9 LEU B N 1
ATOM 2408 C CA . LEU B 1 11 ? 53.768 12.334 40.338 1.00 20.00 9 LEU B CA 1
ATOM 2409 C C . LEU B 1 11 ? 54.170 12.397 41.799 1.00 21.04 9 LEU B C 1
ATOM 2410 O O . LEU B 1 11 ? 55.355 12.546 42.092 1.00 21.78 9 LEU B O 1
ATOM 2415 N N . ALA B 1 12 ? 53.225 12.303 42.725 1.00 19.93 10 ALA B N 1
ATOM 2416 C CA . ALA B 1 12 ? 53.630 12.420 44.115 1.00 20.12 10 ALA B CA 1
ATOM 2417 C C . ALA B 1 12 ? 52.717 11.832 45.166 1.00 19.53 10 ALA B C 1
ATOM 2418 O O . ALA B 1 12 ? 51.708 11.200 44.870 1.00 20.53 10 ALA B O 1
ATOM 2420 N N . PHE B 1 13 ? 53.124 12.043 46.412 1.00 18.85 11 PHE B N 1
ATOM 2421 C CA . PHE B 1 13 ? 52.375 11.623 47.582 1.00 20.11 11 PHE B CA 1
ATOM 2422 C C . PHE B 1 13 ? 52.123 12.916 48.342 1.00 19.52 11 PHE B C 1
ATOM 2423 O O . PHE B 1 13 ? 53.056 13.677 48.613 1.00 18.52 11 PHE B O 1
ATOM 2431 N N . ASP B 1 14 ? 50.861 13.174 48.670 1.00 20.05 12 ASP B N 1
ATOM 2432 C CA . ASP B 1 14 ? 50.503 14.396 49.373 1.00 19.52 12 ASP B CA 1
ATOM 2433 C C . ASP B 1 14 ? 50.018 14.151 50.797 1.00 18.53 12 ASP B C 1
ATOM 2434 O O . ASP B 1 14 ? 49.315 13.178 51.067 1.00 18.34 12 ASP B O 1
ATOM 2439 N N . ASP B 1 15 ? 50.411 15.038 51.703 1.00 17.96 13 ASP B N 1
ATOM 2440 C CA . ASP B 1 15 ? 49.931 14.995 53.078 1.00 19.75 13 ASP B CA 1
ATOM 2441 C C . ASP B 1 15 ? 48.960 16.173 53.051 1.00 18.86 13 ASP B C 1
ATOM 2442 O O . ASP B 1 15 ? 49.382 17.329 53.040 1.00 18.52 13 ASP B O 1
ATOM 2447 N N . ILE B 1 16 ? 47.667 15.868 53.014 1.00 17.79 14 ILE B N 1
ATOM 2448 C CA . ILE B 1 16 ? 46.625 16.887 52.919 1.00 18.38 14 ILE B CA 1
ATOM 2449 C C . ILE B 1 16 ? 45.865 17.078 54.218 1.00 19.24 14 ILE B C 1
ATOM 2450 O O . ILE B 1 16 ? 45.428 16.116 54.848 1.00 20.65 14 ILE B O 1
ATOM 2455 N N . GLU B 1 17 ? 45.686 18.335 54.598 1.00 20.96 15 GLU B N 1
ATOM 2456 C CA . GLU B 1 17 ? 44.971 18.663 55.821 1.00 20.83 15 GLU B CA 1
ATOM 2457 C C . GLU B 1 17 ? 43.892 19.716 55.577 1.00 18.55 15 GLU B C 1
ATOM 2458 O O . GLU B 1 17 ? 44.131 20.699 54.883 1.00 17.50 15 GLU B O 1
ATOM 2464 N N . THR B 1 18 ? 42.707 19.496 56.140 1.00 17.94 16 THR B N 1
ATOM 2465 C CA . THR B 1 18 ? 41.605 20.453 56.042 1.00 17.25 16 THR B CA 1
ATOM 2466 C C . THR B 1 18 ? 41.121 20.617 57.479 1.00 18.54 16 THR B C 1
ATOM 2467 O O . THR B 1 18 ? 41.597 19.931 58.382 1.00 17.30 16 THR B O 1
ATOM 2471 N N . PRO B 1 19 ? 40.185 21.539 57.721 1.00 17.76 17 PRO B N 1
ATOM 2472 C CA . PRO B 1 19 ? 39.732 21.676 59.111 1.00 19.16 17 PRO B CA 1
ATOM 2473 C C . PRO B 1 19 ? 38.909 20.468 59.557 1.00 19.71 17 PRO B C 1
ATOM 2474 O O . PRO B 1 19 ? 38.692 20.266 60.744 1.00 19.98 17 PRO B O 1
ATOM 2478 N N . PHE B 1 20 ? 38.470 19.660 58.597 1.00 19.81 18 PHE B N 1
ATOM 2479 C CA . PHE B 1 20 ? 37.612 18.516 58.892 1.00 19.56 18 PHE B CA 1
ATOM 2480 C C . PHE B 1 20 ? 38.281 17.145 58.909 1.00 20.03 18 PHE B C 1
ATOM 2481 O O . PHE B 1 20 ? 37.740 16.194 59.468 1.00 20.71 18 PHE B O 1
ATOM 2489 N N . GLY B 1 21 ? 39.454 17.038 58.302 1.00 21.63 19 GLY B N 1
ATOM 2490 C CA . GLY B 1 21 ? 40.137 15.756 58.293 1.00 21.58 19 GLY B CA 1
ATOM 2491 C C . GLY B 1 21 ? 41.471 15.855 57.595 1.00 21.32 19 GLY B C 1
ATOM 2492 O O . GLY B 1 21 ? 41.888 16.942 57.193 1.00 18.31 19 GLY B O 1
ATOM 2493 N N . ARG B 1 22 ? 42.152 14.725 57.460 1.00 21.88 20 ARG B N 1
ATOM 2494 C CA . ARG B 1 22 ? 43.435 14.722 56.777 1.00 23.71 20 ARG B CA 1
ATOM 2495 C C . ARG B 1 22 ? 43.677 13.409 56.046 1.00 23.01 20 ARG B C 1
ATOM 2496 O O . ARG B 1 22 ? 43.080 12.382 56.368 1.00 22.62 20 ARG B O 1
ATOM 2504 N N . SER B 1 23 ? 44.546 13.461 55.046 1.00 22.01 21 SER B N 1
ATOM 2505 C CA . SER B 1 23 ? 44.878 12.288 54.256 1.00 21.26 21 SER B CA 1
ATOM 2506 C C . SER B 1 23 ? 46.364 12.334 53.988 1.00 22.88 21 SER B C 1
ATOM 2507 O O . SER B 1 23 ? 46.836 13.172 53.221 1.00 23.31 21 SER B O 1
ATOM 2510 N N . ASP B 1 24 ? 47.103 11.438 54.629 1.00 22.87 22 ASP B N 1
ATOM 2511 C CA . ASP B 1 24 ? 48.546 11.395 54.458 1.00 23.87 22 ASP B CA 1
ATOM 2512 C C . ASP B 1 24 ? 48.965 10.376 53.407 1.00 21.66 22 ASP B C 1
ATOM 2513 O O . ASP B 1 24 ? 48.221 9.452 53.099 1.00 20.82 22 ASP B O 1
ATOM 2518 N N . ASN B 1 25 ? 50.157 10.567 52.853 1.00 21.68 23 ASN B N 1
ATOM 2519 C CA . ASN B 1 25 ? 50.688 9.657 51.844 1.00 22.44 23 ASN B CA 1
ATOM 2520 C C . ASN B 1 25 ? 49.675 9.406 50.721 1.00 21.50 23 ASN B C 1
ATOM 2521 O O . ASN B 1 25 ? 49.589 8.300 50.195 1.00 19.63 23 ASN B O 1
ATOM 2526 N N . THR B 1 26 ? 48.927 10.445 50.359 1.00 20.40 24 THR B N 1
ATOM 2527 C CA . THR B 1 26 ? 47.901 10.361 49.317 1.00 20.35 24 THR B CA 1
ATOM 2528 C C . THR B 1 26 ? 48.509 10.419 47.916 1.00 18.57 24 THR B C 1
ATOM 2529 O O . THR B 1 26 ? 49.370 11.249 47.651 1.00 21.26 24 THR B O 1
ATOM 2533 N N . LEU B 1 27 ? 48.074 9.546 47.017 1.00 16.47 25 LEU B N 1
ATOM 2534 C CA . LEU B 1 27 ? 48.592 9.580 45.650 1.00 16.67 25 LEU B CA 1
ATOM 2535 C C . LEU B 1 27 ? 48.187 10.937 45.064 1.00 15.94 25 LEU B C 1
ATOM 2536 O O . LEU B 1 27 ? 47.055 11.381 45.242 1.00 13.75 25 LEU B O 1
ATOM 2541 N N . GLY B 1 28 ? 49.119 11.596 44.384 1.00 17.37 26 GLY B N 1
ATOM 2542 C CA . GLY B 1 28 ? 48.820 12.896 43.809 1.00 17.64 26 GLY B CA 1
ATOM 2543 C C . GLY B 1 28 ? 49.821 13.313 42.754 1.00 17.19 26 GLY B C 1
ATOM 2544 O O . GLY B 1 28 ? 50.463 12.470 42.125 1.00 16.98 26 GLY B O 1
ATOM 2545 N N . GLY B 1 29 ? 49.958 14.626 42.577 1.00 17.23 27 GLY B N 1
ATOM 2546 C CA . GLY B 1 29 ? 50.866 15.170 41.581 1.00 16.36 27 GLY B CA 1
ATOM 2547 C C . GLY B 1 29 ? 50.043 15.676 40.410 1.00 15.69 27 GLY B C 1
ATOM 2548 O O . GLY B 1 29 ? 49.033 15.066 40.063 1.00 15.57 27 GLY B O 1
ATOM 2549 N N . SER B 1 30 ? 50.464 16.770 39.787 1.00 15.30 28 SER B N 1
ATOM 2550 C CA . SER B 1 30 ? 49.707 17.339 38.668 1.00 15.42 28 SER B CA 1
ATOM 2551 C C . SER B 1 30 ? 49.478 16.370 37.510 1.00 16.87 28 SER B C 1
ATOM 2552 O O . SER B 1 30 ? 48.389 16.318 36.936 1.00 15.75 28 SER B O 1
ATOM 2555 N N . SER B 1 31 ? 50.507 15.594 37.182 1.00 14.57 29 SER B N 1
ATOM 2556 C CA . SER B 1 31 ? 50.429 14.633 36.094 1.00 16.86 29 SER B CA 1
ATOM 2557 C C . SER B 1 31 ? 49.316 13.605 36.341 1.00 17.05 29 SER B C 1
ATOM 2558 O O . SER B 1 31 ? 48.546 13.258 35.440 1.00 15.48 29 SER B O 1
ATOM 2561 N N . THR B 1 32 ? 49.237 13.129 37.574 1.00 15.21 30 THR B N 1
ATOM 2562 C CA . THR B 1 32 ? 48.243 12.142 37.965 1.00 15.89 30 THR B CA 1
ATOM 2563 C C . THR B 1 32 ? 46.808 12.650 37.791 1.00 16.13 30 THR B C 1
ATOM 2564 O O . THR B 1 32 ? 45.956 11.950 37.236 1.00 14.71 30 THR B O 1
ATOM 2568 N N . TYR B 1 33 ? 46.541 13.855 38.291 1.00 14.76 31 TYR B N 1
ATOM 2569 C CA . TYR B 1 33 ? 45.208 14.443 38.189 1.00 14.70 31 TYR B CA 1
ATOM 2570 C C . TYR B 1 33 ? 44.824 14.731 36.742 1.00 13.75 31 TYR B C 1
ATOM 2571 O O . TYR B 1 33 ? 43.699 14.462 36.328 1.00 12.95 31 TYR B O 1
ATOM 2580 N N . ILE B 1 34 ? 45.759 15.271 35.971 1.00 13.99 32 ILE B N 1
ATOM 2581 C CA . ILE B 1 34 ? 45.487 15.577 34.571 1.00 14.06 32 ILE B CA 1
ATOM 2582 C C . ILE B 1 34 ? 45.194 14.309 33.768 1.00 14.97 32 ILE B C 1
ATOM 2583 O O . ILE B 1 34 ? 44.216 14.242 33.018 1.00 13.04 32 ILE B O 1
ATOM 2588 N N . ALA B 1 35 ? 46.056 13.305 33.930 1.00 13.84 33 ALA B N 1
ATOM 2589 C CA . ALA B 1 35 ? 45.909 12.053 33.201 1.00 15.02 33 ALA B CA 1
ATOM 2590 C C . ALA B 1 35 ? 44.636 11.290 33.561 1.00 14.82 33 ALA B C 1
ATOM 2591 O O . ALA B 1 35 ? 43.931 10.824 32.674 1.00 13.46 33 ALA B O 1
ATOM 2593 N N . LEU B 1 36 ? 44.333 11.158 34.849 1.00 13.58 34 LEU B N 1
ATOM 2594 C CA . LEU B 1 36 ? 43.118 10.450 35.246 1.00 15.17 34 LEU B CA 1
ATOM 2595 C C . LEU B 1 36 ? 41.868 11.146 34.696 1.00 15.80 34 LEU B C 1
ATOM 2596 O O . LEU B 1 36 ? 40.938 10.491 34.230 1.00 15.22 34 LEU B O 1
ATOM 2601 N N . SER B 1 37 ? 41.852 12.474 34.757 1.00 14.87 35 SER B N 1
ATOM 2602 C CA . SER B 1 37 ? 40.718 13.240 34.254 1.00 14.41 35 SER B CA 1
ATOM 2603 C C . SER B 1 37 ? 40.602 13.138 32.738 1.00 14.16 35 SER B C 1
ATOM 2604 O O . SER B 1 37 ? 39.527 12.881 32.212 1.00 14.12 35 SER B O 1
ATOM 2607 N N . ALA B 1 38 ? 41.710 13.343 32.038 1.00 13.73 36 ALA B N 1
ATOM 2608 C CA . ALA B 1 38 ? 41.707 13.281 30.576 1.00 15.38 36 ALA B CA 1
ATOM 2609 C C . ALA B 1 38 ? 41.292 11.915 30.009 1.00 16.91 36 ALA B C 1
ATOM 2610 O O . ALA B 1 38 ? 40.713 11.843 28.919 1.00 16.22 36 ALA B O 1
ATOM 2612 N N . SER B 1 39 ? 41.598 10.839 30.735 1.00 16.68 37 SER B N 1
ATOM 2613 C CA . SER B 1 39 ? 41.250 9.485 30.281 1.00 16.74 37 SER B CA 1
ATOM 2614 C C . SER B 1 39 ? 39.749 9.299 30.071 1.00 18.05 37 SER B C 1
ATOM 2615 O O . SER B 1 39 ? 39.326 8.413 29.317 1.00 17.34 37 SER B O 1
ATOM 2618 N N . TYR B 1 40 ? 38.939 10.118 30.736 1.00 14.90 38 TYR B N 1
ATOM 2619 C CA . TYR B 1 40 ? 37.500 10.017 30.563 1.00 17.22 38 TYR B CA 1
ATOM 2620 C C . TYR B 1 40 ? 37.078 10.458 29.158 1.00 17.45 38 TYR B C 1
ATOM 2621 O O . TYR B 1 40 ? 35.972 10.149 28.707 1.00 16.21 38 TYR B O 1
ATOM 2630 N N . PHE B 1 41 ? 37.975 11.146 28.461 1.00 16.05 39 PHE B N 1
ATOM 2631 C CA . PHE B 1 41 ? 37.671 11.682 27.138 1.00 16.43 39 PHE B CA 1
ATOM 2632 C C . PHE B 1 41 ? 38.361 11.045 25.945 1.00 19.28 39 PHE B C 1
ATOM 2633 O O . PHE B 1 41 ? 37.801 11.024 24.847 1.00 20.67 39 PHE B O 1
ATOM 2641 N N . THR B 1 42 ? 39.573 10.544 26.152 1.00 21.41 40 THR B N 1
ATOM 2642 C CA . THR B 1 42 ? 40.341 9.923 25.076 1.00 24.14 40 THR B CA 1
ATOM 2643 C C . THR B 1 42 ? 39.985 8.449 24.924 1.00 26.12 40 THR B C 1
ATOM 2644 O O . THR B 1 42 ? 39.578 7.802 25.889 1.00 27.23 40 THR B O 1
ATOM 2648 N N . ASP B 1 43 ? 40.144 7.924 23.711 1.00 26.42 41 ASP B N 1
ATOM 2649 C CA . ASP B 1 43 ? 39.840 6.524 23.453 1.00 29.29 41 ASP B CA 1
ATOM 2650 C C . ASP B 1 43 ? 41.118 5.744 23.158 1.00 31.43 41 ASP B C 1
ATOM 2651 O O . ASP B 1 43 ? 41.074 4.610 22.687 1.00 34.23 41 ASP B O 1
ATOM 2656 N N . GLU B 1 44 ? 42.257 6.371 23.423 1.00 31.24 42 GLU B N 1
ATOM 2657 C CA . GLU B 1 44 ? 43.554 5.730 23.246 1.00 32.62 42 GLU B CA 1
ATOM 2658 C C . GLU B 1 44 ? 44.381 6.125 24.469 1.00 29.68 42 GLU B C 1
ATOM 2659 O O . GLU B 1 44 ? 44.216 7.223 25.015 1.00 29.07 42 GLU B O 1
ATOM 2665 N N . PRO B 1 45 ? 45.273 5.236 24.923 1.00 26.82 43 PRO B N 1
ATOM 2666 C CA . PRO B 1 45 ? 46.096 5.534 26.097 1.00 24.36 43 PRO B CA 1
ATOM 2667 C C . PRO B 1 45 ? 46.802 6.885 26.144 1.00 22.26 43 PRO B C 1
ATOM 2668 O O . PRO B 1 45 ? 47.438 7.315 25.188 1.00 22.63 43 PRO B O 1
ATOM 2672 N N . ILE B 1 46 ? 46.657 7.559 27.276 1.00 20.83 44 ILE B N 1
ATOM 2673 C CA . ILE B 1 46 ? 47.301 8.840 27.499 1.00 19.69 44 ILE B CA 1
ATOM 2674 C C . ILE B 1 46 ? 48.771 8.516 27.751 1.00 19.82 44 ILE B C 1
ATOM 2675 O O . ILE B 1 46 ? 49.086 7.543 28.433 1.00 19.01 44 ILE B O 1
ATOM 2680 N N . ARG B 1 47 ? 49.666 9.319 27.189 1.00 19.46 45 ARG B N 1
ATOM 2681 C CA . ARG B 1 47 ? 51.095 9.094 27.354 1.00 19.83 45 ARG B CA 1
ATOM 2682 C C . ARG B 1 47 ? 51.648 9.909 28.523 1.00 20.35 45 ARG B C 1
ATOM 2683 O O . ARG B 1 47 ? 51.380 11.099 28.632 1.00 19.67 45 ARG B O 1
ATOM 2699 N N . VAL B 1 49 ? 55.069 11.103 30.859 1.00 24.28 47 VAL B N 1
ATOM 2700 C CA . VAL B 1 49 ? 56.502 11.231 31.055 1.00 23.80 47 VAL B CA 1
ATOM 2701 C C . VAL B 1 49 ? 56.714 11.816 32.451 1.00 23.67 47 VAL B C 1
ATOM 2702 O O . VAL B 1 49 ? 56.170 12.869 32.779 1.00 23.31 47 VAL B O 1
ATOM 2706 N N . GLY B 1 50 ? 57.494 11.129 33.274 1.00 21.39 48 GLY B N 1
ATOM 2707 C CA . GLY B 1 50 ? 57.741 11.617 34.618 1.00 20.92 48 GLY B CA 1
ATOM 2708 C C . GLY B 1 50 ? 58.743 10.717 35.308 1.00 21.64 48 GLY B C 1
ATOM 2709 O O . GLY B 1 50 ? 59.416 9.928 34.648 1.00 21.65 48 GLY B O 1
ATOM 2710 N N . VAL B 1 51 ? 58.836 10.827 36.629 1.00 20.62 49 VAL B N 1
ATOM 2711 C CA . VAL B 1 51 ? 59.771 10.019 37.407 1.00 19.98 49 VAL B CA 1
ATOM 2712 C C . VAL B 1 51 ? 59.240 9.829 38.821 1.00 20.84 49 VAL B C 1
ATOM 2713 O O . VAL B 1 51 ? 58.622 10.734 39.377 1.00 19.75 49 VAL B O 1
ATOM 2717 N N . VAL B 1 52 ? 59.462 8.642 39.384 1.00 21.51 50 VAL B N 1
ATOM 2718 C CA . VAL B 1 52 ? 59.016 8.317 40.741 1.00 21.17 50 VAL B CA 1
ATOM 2719 C C . VAL B 1 52 ? 60.111 7.535 41.464 1.00 23.46 50 VAL B C 1
ATOM 2720 O O . VAL B 1 52 ? 61.045 7.035 40.837 1.00 22.60 50 VAL B O 1
ATOM 2724 N N . GLY B 1 53 ? 59.994 7.440 42.783 1.00 25.16 51 GLY B N 1
ATOM 2725 C CA . GLY B 1 53 ? 60.980 6.710 43.553 1.00 27.94 51 GLY B CA 1
ATOM 2726 C C . GLY B 1 53 ? 60.585 5.252 43.712 1.00 29.68 51 GLY B C 1
ATOM 2727 O O . GLY B 1 53 ? 59.532 4.825 43.240 1.00 29.03 51 GLY B O 1
ATOM 2728 N N . SER B 1 54 ? 61.433 4.485 44.389 1.00 31.01 52 SER B N 1
ATOM 2729 C CA . SER B 1 54 ? 61.171 3.068 44.613 1.00 33.53 52 SER B CA 1
ATOM 2730 C C . SER B 1 54 ? 59.997 2.874 45.557 1.00 33.14 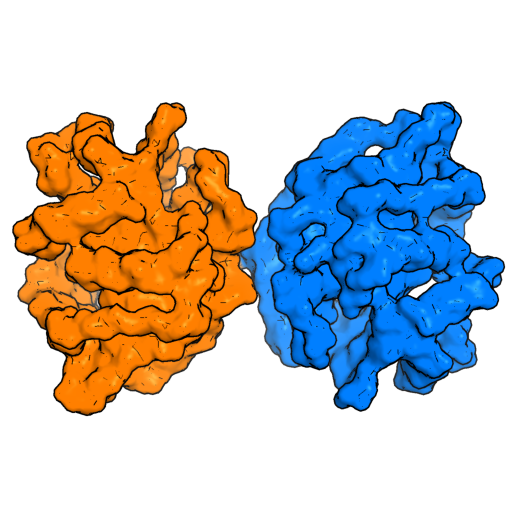52 SER B C 1
ATOM 2731 O O . SER B 1 54 ? 59.523 1.752 45.740 1.00 34.83 52 SER B O 1
ATOM 2734 N N . ASP B 1 55 ? 59.536 3.964 46.162 1.00 31.98 53 ASP B N 1
ATOM 2735 C CA . ASP B 1 55 ? 58.421 3.899 47.099 1.00 30.91 53 ASP B CA 1
ATOM 2736 C C . ASP B 1 55 ? 57.067 4.090 46.411 1.00 30.94 53 ASP B C 1
ATOM 2737 O O . ASP B 1 55 ? 56.030 4.134 47.066 1.00 30.50 53 ASP B O 1
ATOM 2742 N N . PHE B 1 56 ? 57.087 4.205 45.087 1.00 30.54 54 PHE B N 1
ATOM 2743 C CA . PHE B 1 56 ? 55.862 4.356 44.307 1.00 32.49 54 PHE B CA 1
ATOM 2744 C C . PHE B 1 56 ? 55.414 2.922 44.002 1.00 32.49 54 PHE B C 1
ATOM 2745 O O . PHE B 1 56 ? 55.866 2.314 43.031 1.00 32.06 54 PHE B O 1
ATOM 2753 N N . GLY B 1 57 ? 54.520 2.402 44.841 1.00 32.99 55 GLY B N 1
ATOM 2754 C CA . GLY B 1 57 ? 54.039 1.034 44.713 1.00 34.56 55 GLY B CA 1
ATOM 2755 C C . GLY B 1 57 ? 53.259 0.589 43.489 1.00 35.22 55 GLY B C 1
ATOM 2756 O O . GLY B 1 57 ? 52.778 1.399 42.699 1.00 35.43 55 GLY B O 1
ATOM 2757 N N . LYS B 1 58 ? 53.131 -0.728 43.349 1.00 34.69 56 LYS B N 1
ATOM 2758 C CA . LYS B 1 58 ? 52.412 -1.335 42.233 1.00 34.95 56 LYS B CA 1
ATOM 2759 C C . LYS B 1 58 ? 50.959 -0.874 42.195 1.00 32.93 56 LYS B C 1
ATOM 2760 O O . LYS B 1 58 ? 50.375 -0.714 41.125 1.00 32.44 56 LYS B O 1
ATOM 2766 N N . GLU B 1 59 ? 50.384 -0.669 43.375 1.00 31.90 57 GLU B N 1
ATOM 2767 C CA . GLU B 1 59 ? 48.996 -0.234 43.503 1.00 31.94 57 GLU B CA 1
ATOM 2768 C C . GLU B 1 59 ? 48.721 1.066 42.756 1.00 28.58 57 GLU B C 1
ATOM 2769 O O . GLU B 1 59 ? 47.640 1.266 42.204 1.00 27.56 57 GLU B O 1
ATOM 2775 N N . HIS B 1 60 ? 49.703 1.953 42.733 1.00 26.01 58 HIS B N 1
ATOM 2776 C CA . HIS B 1 60 ? 49.528 3.233 42.068 1.00 24.82 58 HIS B CA 1
ATOM 2777 C C . HIS B 1 60 ? 49.630 3.092 40.559 1.00 23.68 58 HIS B C 1
ATOM 2778 O O . HIS B 1 60 ? 48.884 3.734 39.823 1.00 21.76 58 HIS B O 1
ATOM 2785 N N . PHE B 1 61 ? 50.550 2.250 40.097 1.00 23.69 59 PHE B N 1
ATOM 2786 C CA . PHE B 1 61 ? 50.692 2.008 38.667 1.00 23.94 59 PHE B CA 1
ATOM 2787 C C . PHE B 1 61 ? 49.431 1.286 38.187 1.00 23.38 59 PHE B C 1
ATOM 2788 O O . PHE B 1 61 ? 48.953 1.524 37.077 1.00 21.75 59 PHE B O 1
ATOM 2796 N N . ASP B 1 62 ? 48.891 0.408 39.029 1.00 24.20 60 ASP B N 1
ATOM 2797 C CA . ASP B 1 62 ? 47.681 -0.329 38.669 1.00 26.56 60 ASP B CA 1
ATOM 2798 C C . ASP B 1 62 ? 46.486 0.606 38.500 1.00 25.31 60 ASP B C 1
ATOM 2799 O O . ASP B 1 62 ? 45.630 0.380 37.648 1.00 26.52 60 ASP B O 1
ATOM 2804 N N . LEU B 1 63 ? 46.430 1.650 39.318 1.00 25.29 61 LEU B N 1
ATOM 2805 C CA . LEU B 1 63 ? 45.337 2.607 39.231 1.00 25.94 61 LEU B CA 1
ATOM 2806 C C . LEU B 1 63 ? 45.411 3.372 37.914 1.00 24.39 61 LEU B C 1
ATOM 2807 O O . LEU B 1 63 ? 44.389 3.622 37.278 1.00 25.89 61 LEU B O 1
ATOM 2812 N N . LEU B 1 64 ? 46.618 3.747 37.505 1.00 22.48 62 LEU B N 1
ATOM 2813 C CA . LEU B 1 64 ? 46.791 4.472 36.246 1.00 21.79 62 LEU B CA 1
ATOM 2814 C C . LEU B 1 64 ? 46.472 3.535 35.087 1.00 22.02 62 LEU B C 1
ATOM 2815 O O . LEU B 1 64 ? 45.739 3.891 34.156 1.00 19.85 62 LEU B O 1
ATOM 2820 N N . HIS B 1 65 ? 47.024 2.330 35.154 1.00 21.92 63 HIS B N 1
ATOM 2821 C CA . HIS B 1 65 ? 46.801 1.331 34.118 1.00 22.36 63 HIS B CA 1
ATOM 2822 C C . HIS B 1 65 ? 45.327 0.958 33.992 1.00 21.62 63 HIS B C 1
ATOM 2823 O O . HIS B 1 65 ? 44.865 0.587 32.916 1.00 22.64 63 HIS B O 1
ATOM 2830 N N . ALA B 1 66 ? 44.583 1.074 35.083 1.00 21.81 64 ALA B N 1
ATOM 2831 C CA . ALA B 1 66 ? 43.167 0.752 35.051 1.00 23.27 64 ALA B CA 1
ATOM 2832 C C . ALA B 1 66 ? 42.408 1.739 34.166 1.00 24.98 64 ALA B C 1
ATOM 2833 O O . ALA B 1 66 ? 41.324 1.428 33.674 1.00 26.09 64 ALA B O 1
ATOM 2835 N N . LYS B 1 67 ? 42.980 2.925 33.965 1.00 25.71 65 LYS B N 1
ATOM 2836 C CA . LYS B 1 67 ? 42.364 3.958 33.135 1.00 26.79 65 LYS B CA 1
ATOM 2837 C C . LYS B 1 67 ? 43.004 4.008 31.749 1.00 27.53 65 LYS B C 1
ATOM 2838 O O . LYS B 1 67 ? 42.887 5.015 31.035 1.00 27.07 65 LYS B O 1
ATOM 2844 N N . ASN B 1 68 ? 43.691 2.924 31.389 1.00 27.79 66 ASN B N 1
ATOM 2845 C CA . ASN B 1 68 ? 44.354 2.785 30.094 1.00 29.33 66 ASN B CA 1
ATOM 2846 C C . ASN B 1 68 ? 45.496 3.763 29.859 1.00 27.44 66 ASN B C 1
ATOM 2847 O O . ASN B 1 68 ? 45.862 4.026 28.713 1.00 28.54 66 ASN B O 1
ATOM 2852 N N . ILE B 1 69 ? 46.065 4.294 30.935 1.00 23.64 67 ILE B N 1
ATOM 2853 C CA . ILE B 1 69 ? 47.167 5.239 30.811 1.00 22.06 67 ILE B CA 1
ATOM 2854 C C . ILE B 1 69 ? 48.492 4.522 30.548 1.00 22.72 67 ILE B C 1
ATOM 2855 O O . ILE B 1 69 ? 48.832 3.554 31.229 1.00 22.70 67 ILE B O 1
ATOM 2860 N N . ASP B 1 70 ? 49.224 5.002 29.546 1.00 21.68 68 ASP B N 1
ATOM 2861 C CA . ASP B 1 70 ? 50.517 4.437 29.169 1.00 21.06 68 ASP B CA 1
ATOM 2862 C C . ASP B 1 70 ? 51.575 5.071 30.063 1.00 20.87 68 ASP B C 1
ATOM 2863 O O . ASP B 1 70 ? 51.781 6.289 30.014 1.00 20.99 68 ASP B O 1
ATOM 2868 N N . THR B 1 71 ? 52.253 4.255 30.864 1.00 18.88 69 THR B N 1
ATOM 2869 C CA . THR B 1 71 ? 53.268 4.769 31.781 1.00 19.80 69 THR B CA 1
ATOM 2870 C C . THR B 1 71 ? 54.715 4.440 31.401 1.00 21.00 69 THR B C 1
ATOM 2871 O O . THR B 1 71 ? 55.631 4.576 32.219 1.00 20.64 69 THR B O 1
ATOM 2875 N N . ARG B 1 72 ? 54.931 4.014 30.166 1.00 20.73 70 ARG B N 1
ATOM 2876 C CA . ARG B 1 72 ? 56.280 3.676 29.736 1.00 21.53 70 ARG B CA 1
ATOM 2877 C C . ARG B 1 72 ? 57.232 4.861 29.852 1.00 21.73 70 ARG B C 1
ATOM 2878 O O . ARG B 1 72 ? 58.438 4.673 29.968 1.00 20.26 70 ARG B O 1
ATOM 2886 N N . GLY B 1 73 ? 56.682 6.074 29.824 1.00 21.31 71 GLY B N 1
ATOM 2887 C CA . GLY B 1 73 ? 57.502 7.272 29.921 1.00 19.98 71 GLY B CA 1
ATOM 2888 C C . GLY B 1 73 ? 57.869 7.671 31.343 1.00 20.19 71 GLY B C 1
ATOM 2889 O O . GLY B 1 73 ? 58.584 8.650 31.563 1.00 18.15 71 GLY B O 1
ATOM 2890 N N . ILE B 1 74 ? 57.381 6.914 32.317 1.00 19.34 72 ILE B N 1
ATOM 2891 C CA . ILE B 1 74 ? 57.677 7.201 33.710 1.00 19.98 72 ILE B CA 1
ATOM 2892 C C . ILE B 1 74 ? 58.918 6.422 34.131 1.00 21.16 72 ILE B C 1
ATOM 2893 O O . ILE B 1 74 ? 58.978 5.210 33.962 1.00 23.33 72 ILE B O 1
ATOM 2898 N N . GLN B 1 75 ? 59.907 7.123 34.671 1.00 23.90 73 GLN B N 1
ATOM 2899 C CA . GLN B 1 75 ? 61.135 6.487 35.120 1.00 25.49 73 GLN B CA 1
ATOM 2900 C C . GLN B 1 75 ? 61.023 6.150 36.596 1.00 24.78 73 GLN B C 1
ATOM 2901 O O . GLN B 1 75 ? 60.344 6.846 37.357 1.00 24.72 73 GLN B O 1
ATOM 2907 N N . VAL B 1 76 ? 61.686 5.075 37.002 1.00 24.41 74 VAL B N 1
ATOM 2908 C CA . VAL B 1 76 ? 61.668 4.659 38.399 1.00 26.50 74 VAL B CA 1
ATOM 2909 C C . VAL B 1 76 ? 63.088 4.639 38.970 1.00 28.29 74 VAL B C 1
ATOM 2910 O O . VAL B 1 76 ? 63.927 3.850 38.535 1.00 29.68 74 VAL B O 1
ATOM 2914 N N . ILE B 1 77 ? 63.355 5.508 39.939 1.00 28.79 75 ILE B N 1
ATOM 2915 C CA . ILE B 1 77 ? 64.674 5.566 40.562 1.00 29.69 75 ILE B CA 1
ATOM 2916 C C . ILE B 1 77 ? 64.690 4.563 41.707 1.00 30.43 75 ILE B C 1
ATOM 2917 O O . ILE B 1 77 ? 64.012 4.752 42.720 1.00 28.97 75 ILE B O 1
ATOM 2922 N N . GLU B 1 78 ? 65.465 3.494 41.549 1.00 33.16 76 GLU B N 1
ATOM 2923 C CA . GLU B 1 78 ? 65.514 2.455 42.570 1.00 34.99 76 GLU B CA 1
ATOM 2924 C C . GLU B 1 78 ? 65.954 2.918 43.953 1.00 34.48 76 GLU B C 1
ATOM 2925 O O . GLU B 1 78 ? 65.470 2.398 44.953 1.00 36.76 76 GLU B O 1
ATOM 2931 N N . ASP B 1 79 ? 66.853 3.890 44.035 1.00 34.35 77 ASP B N 1
ATOM 2932 C CA . ASP B 1 79 ? 67.282 4.350 45.352 1.00 35.56 77 ASP B CA 1
ATOM 2933 C C . ASP B 1 79 ? 66.780 5.757 45.648 1.00 34.56 77 ASP B C 1
ATOM 2934 O O . ASP B 1 79 ? 67.341 6.469 46.479 1.00 35.16 77 ASP B O 1
ATOM 2939 N N . GLY B 1 80 ? 65.708 6.149 44.969 1.00 32.95 78 GLY B N 1
ATOM 2940 C CA . GLY B 1 80 ? 65.155 7.475 45.170 1.00 29.89 78 GLY B CA 1
ATOM 2941 C C . GLY B 1 80 ? 63.772 7.498 45.790 1.00 29.18 78 GLY B C 1
ATOM 2942 O O . GLY B 1 80 ? 63.104 6.465 45.907 1.00 26.99 78 GLY B O 1
ATOM 2943 N N . LYS B 1 81 ? 63.346 8.692 46.194 1.00 28.24 79 LYS B N 1
ATOM 2944 C CA . LYS B 1 81 ? 62.033 8.877 46.798 1.00 27.72 79 LYS B CA 1
ATOM 2945 C C . LYS B 1 81 ? 61.128 9.704 45.894 1.00 25.68 79 LYS B C 1
ATOM 2946 O O . LYS B 1 81 ? 61.580 10.608 45.194 1.00 24.93 79 LYS B O 1
ATOM 2952 N N . THR B 1 82 ? 59.843 9.380 45.917 1.00 24.70 80 THR B N 1
ATOM 2953 C CA . THR B 1 82 ? 58.858 10.081 45.108 1.00 24.20 80 THR B CA 1
ATOM 2954 C C . THR B 1 82 ? 58.638 11.514 45.597 1.00 23.79 80 THR B C 1
ATOM 2955 O O . THR B 1 82 ? 58.757 11.802 46.786 1.00 21.44 80 THR B O 1
ATOM 2959 N N . PHE B 1 83 ? 58.333 12.403 44.662 1.00 22.87 81 PHE B N 1
ATOM 2960 C CA . PHE B 1 83 ? 58.051 13.804 44.964 1.00 23.08 81 PHE B CA 1
ATOM 2961 C C . PHE B 1 83 ? 57.030 13.851 46.111 1.00 21.08 81 PHE B C 1
ATOM 2962 O O . PHE B 1 83 ? 56.108 13.044 46.152 1.00 20.21 81 PHE B O 1
ATOM 2970 N N . ARG B 1 84 ? 57.199 14.776 47.050 1.00 22.00 82 ARG B N 1
ATOM 2971 C CA . ARG B 1 84 ? 56.256 14.902 48.161 1.00 23.54 82 ARG B CA 1
ATOM 2972 C C . ARG B 1 84 ? 55.787 16.339 48.385 1.00 22.72 82 ARG B C 1
ATOM 2973 O O . ARG B 1 84 ? 56.539 17.294 48.166 1.00 23.26 82 ARG B O 1
ATOM 2981 N N . TRP B 1 85 ? 54.541 16.475 48.834 1.00 21.56 83 TRP B N 1
ATOM 2982 C CA . TRP B 1 85 ? 53.942 17.777 49.102 1.00 20.06 83 TRP B CA 1
ATOM 2983 C C . TRP B 1 85 ? 53.014 17.706 50.305 1.00 19.40 83 TRP B C 1
ATOM 2984 O O . TRP B 1 85 ? 52.399 16.674 50.562 1.00 17.81 83 TRP B O 1
ATOM 2995 N N . ALA B 1 86 ? 52.921 18.815 51.033 1.00 19.71 84 ALA B N 1
ATOM 2996 C CA . ALA B 1 86 ? 52.055 18.922 52.198 1.00 19.49 84 ALA B CA 1
ATOM 2997 C C . ALA B 1 86 ? 51.263 20.211 52.036 1.00 19.92 84 ALA B C 1
ATOM 2998 O O . ALA B 1 86 ? 51.838 21.274 51.789 1.00 20.98 84 ALA B O 1
ATOM 3000 N N . GLY B 1 87 ? 49.946 20.119 52.167 1.00 18.20 85 GLY B N 1
ATOM 3001 C CA . GLY B 1 87 ? 49.118 21.299 52.017 1.00 18.24 85 GLY B CA 1
ATOM 3002 C C . GLY B 1 87 ? 48.043 21.399 53.074 1.00 17.72 85 GLY B C 1
ATOM 3003 O O . GLY B 1 87 ? 47.576 20.386 53.591 1.00 16.29 85 GLY B O 1
ATOM 3004 N N . ARG B 1 88 ? 47.651 22.631 53.392 1.00 17.00 86 ARG B N 1
ATOM 3005 C CA . ARG B 1 88 ? 46.628 22.877 54.404 1.00 17.18 86 ARG B CA 1
ATOM 3006 C C . ARG B 1 88 ? 45.537 23.823 53.910 1.00 16.32 86 ARG B C 1
ATOM 3007 O O . ARG B 1 88 ? 45.817 24.949 53.501 1.00 15.79 86 ARG B O 1
ATOM 3015 N N . TYR B 1 89 ? 44.292 23.359 53.951 1.00 15.14 87 TYR B N 1
ATOM 3016 C CA . TYR B 1 89 ? 43.154 24.171 53.525 1.00 16.44 87 TYR B CA 1
ATOM 3017 C C . TYR B 1 89 ? 42.484 24.771 54.745 1.00 16.77 87 TYR B C 1
ATOM 3018 O O . TYR B 1 89 ? 42.753 24.351 55.871 1.00 16.56 87 TYR B O 1
ATOM 3027 N N . HIS B 1 90 ? 41.618 25.754 54.524 1.00 18.11 88 HIS B N 1
ATOM 3028 C CA . HIS B 1 90 ? 40.925 26.404 55.627 1.00 18.82 88 HIS B CA 1
ATOM 3029 C C . HIS B 1 90 ? 39.418 26.385 55.450 1.00 18.04 88 HIS B C 1
ATOM 3030 O O . HIS B 1 90 ? 38.900 25.681 54.596 1.00 18.35 88 HIS B O 1
ATOM 3037 N N . TYR B 1 91 ? 38.708 27.167 56.249 1.00 15.96 89 TYR B N 1
ATOM 3038 C CA . TYR B 1 91 ? 37.257 27.164 56.171 1.00 16.65 89 TYR B CA 1
ATOM 3039 C C . TYR B 1 91 ? 36.630 27.628 54.863 1.00 16.23 89 TYR B C 1
ATOM 3040 O O . TYR B 1 91 ? 35.468 27.331 54.598 1.00 16.26 89 TYR B O 1
ATOM 3049 N N . ASP B 1 92 ? 37.395 28.331 54.037 1.00 15.42 90 ASP B N 1
ATOM 3050 C CA . ASP B 1 92 ? 36.881 28.781 52.742 1.00 17.55 90 ASP B CA 1
ATOM 3051 C C . ASP B 1 92 ? 36.980 27.631 51.736 1.00 17.35 90 ASP B C 1
ATOM 3052 O O . ASP B 1 92 ? 36.444 27.711 50.632 1.00 18.11 90 ASP B O 1
ATOM 3065 N N . ASN B 1 94 ? 39.313 26.478 49.694 1.00 20.85 92 ASN B N 1
ATOM 3066 C CA . ASN B 1 94 ? 39.792 26.878 48.383 1.00 22.02 92 ASN B CA 1
ATOM 3067 C C . ASN B 1 94 ? 41.277 27.202 48.480 1.00 22.21 92 ASN B C 1
ATOM 3068 O O . ASN B 1 94 ? 42.111 26.475 47.933 1.00 22.49 92 ASN B O 1
ATOM 3073 N N . THR B 1 95 ? 41.611 28.274 49.194 1.00 20.14 93 THR B N 1
ATOM 3074 C CA . THR B 1 95 ? 43.010 28.667 49.345 1.00 20.75 93 THR B CA 1
ATOM 3075 C C . THR B 1 95 ? 43.743 27.663 50.225 1.00 20.21 93 THR B C 1
ATOM 3076 O O . THR B 1 95 ? 43.115 26.896 50.941 1.00 18.91 93 THR B O 1
ATOM 3080 N N . ARG B 1 96 ? 45.070 27.681 50.191 1.00 20.58 94 ARG B N 1
ATOM 3081 C CA . ARG B 1 96 ? 45.831 26.729 50.991 1.00 21.29 94 ARG B CA 1
ATOM 3082 C C . ARG B 1 96 ? 47.268 27.172 51.242 1.00 21.67 94 ARG B C 1
ATOM 3083 O O . ARG B 1 96 ? 47.800 28.043 50.549 1.00 20.39 94 ARG B O 1
ATOM 3091 N N . ASP B 1 97 ? 47.889 26.567 52.250 1.00 21.44 95 ASP B N 1
ATOM 3092 C CA . ASP B 1 97 ? 49.278 26.854 52.572 1.00 20.56 95 ASP B CA 1
ATOM 3093 C C . ASP B 1 97 ? 50.090 25.645 52.145 1.00 20.42 95 ASP B C 1
ATOM 3094 O O . ASP B 1 97 ? 49.674 24.504 52.363 1.00 20.02 95 ASP B O 1
ATOM 3099 N N . THR B 1 98 ? 51.224 25.875 51.500 1.00 19.54 96 THR B N 1
ATOM 3100 C CA . THR B 1 98 ? 52.067 24.752 51.157 1.00 21.60 96 THR B CA 1
ATOM 3101 C C . THR B 1 98 ? 52.923 24.655 52.407 1.00 22.35 96 THR B C 1
ATOM 3102 O O . THR B 1 98 ? 53.630 25.604 52.749 1.00 22.69 96 THR B O 1
ATOM 3106 N N . LEU B 1 99 ? 52.813 23.534 53.114 1.00 21.62 97 LEU B N 1
ATOM 3107 C CA . LEU B 1 99 ? 53.563 23.320 54.342 1.00 23.34 97 LEU B CA 1
ATOM 3108 C C . LEU B 1 99 ? 54.930 22.724 54.045 1.00 27.27 97 LEU B C 1
ATOM 3109 O O . LEU B 1 99 ? 55.879 22.912 54.813 1.00 26.65 97 LEU B O 1
ATOM 3114 N N . ASP B 1 100 ? 55.030 22.008 52.927 1.00 26.39 98 ASP B N 1
ATOM 3115 C CA . ASP B 1 100 ? 56.294 21.399 52.543 1.00 27.29 98 ASP B CA 1
ATOM 3116 C C . ASP B 1 100 ? 56.316 20.968 51.080 1.00 26.38 98 ASP B C 1
ATOM 3117 O O . ASP B 1 100 ? 55.286 20.607 50.506 1.00 24.23 98 ASP B O 1
ATOM 3122 N N . THR B 1 101 ? 57.501 21.038 50.482 1.00 25.17 99 THR B N 1
ATOM 3123 C CA . THR B 1 101 ? 57.708 20.631 49.104 1.00 25.53 99 THR B CA 1
ATOM 3124 C C . THR B 1 101 ? 59.060 19.922 49.031 1.00 26.85 99 THR B C 1
ATOM 3125 O O . THR B 1 101 ? 60.092 20.494 49.391 1.00 26.63 99 THR B O 1
ATOM 3129 N N . GLN B 1 102 ? 59.041 18.670 48.581 1.00 25.51 100 GLN B N 1
ATOM 3130 C CA . GLN B 1 102 ? 60.247 17.856 48.442 1.00 25.85 100 GLN B CA 1
ATOM 3131 C C . GLN B 1 102 ? 60.315 17.365 47.001 1.00 25.17 100 GLN B C 1
ATOM 3132 O O . GLN B 1 102 ? 59.668 16.380 46.650 1.00 23.15 100 GLN B O 1
ATOM 3138 N N . LEU B 1 103 ? 61.085 18.047 46.164 1.00 24.42 101 LEU B N 1
ATOM 3139 C CA . LEU B 1 103 ? 61.188 17.644 44.769 1.00 25.84 101 LEU B CA 1
ATOM 3140 C C . LEU B 1 103 ? 61.684 16.207 44.634 1.00 25.40 101 LEU B C 1
ATOM 3141 O O . LEU B 1 103 ? 61.249 15.473 43.747 1.00 25.18 101 LEU B O 1
ATOM 3146 N N . ASN B 1 104 ? 62.578 15.807 45.533 1.00 24.90 102 ASN B N 1
ATOM 3147 C CA . ASN B 1 104 ? 63.158 14.468 45.514 1.00 24.66 102 ASN B CA 1
ATOM 3148 C C . ASN B 1 104 ? 63.633 14.072 44.114 1.00 23.28 102 ASN B C 1
ATOM 3149 O O . ASN B 1 104 ? 64.424 14.797 43.518 1.00 21.67 102 ASN B O 1
ATOM 3154 N N . VAL B 1 105 ? 63.159 12.947 43.579 1.00 23.59 103 VAL B N 1
ATOM 3155 C CA . VAL B 1 105 ? 63.605 12.516 42.252 1.00 24.52 103 VAL B CA 1
ATOM 3156 C C . VAL B 1 105 ? 63.411 13.547 41.141 1.00 24.80 103 VAL B C 1
ATOM 3157 O O . VAL B 1 105 ? 64.101 13.501 40.121 1.00 23.83 103 VAL B O 1
ATOM 3161 N N . PHE B 1 106 ? 62.483 14.483 41.324 1.00 24.82 104 PHE B N 1
ATOM 3162 C CA . PHE B 1 106 ? 62.257 15.495 40.297 1.00 24.77 104 PHE B CA 1
ATOM 3163 C C . PHE B 1 106 ? 63.326 16.579 40.308 1.00 28.38 104 PHE B C 1
ATOM 3164 O O . PHE B 1 106 ? 63.363 17.437 39.423 1.00 28.32 104 PHE B O 1
ATOM 3172 N N . ALA B 1 107 ? 64.197 16.534 41.311 1.00 32.09 105 ALA B N 1
ATOM 3173 C CA . ALA B 1 107 ? 65.273 17.511 41.440 1.00 37.45 105 ALA B CA 1
ATOM 3174 C C . ALA B 1 107 ? 66.237 17.410 40.262 1.00 40.42 105 ALA B C 1
ATOM 3175 O O . ALA B 1 107 ? 66.346 18.338 39.463 1.00 42.50 105 ALA B O 1
ATOM 3177 N N . GLU B 1 108 ? 66.934 16.284 40.157 1.00 43.42 106 GLU B N 1
ATOM 3178 C CA . GLU B 1 108 ? 67.879 16.079 39.064 1.00 47.15 106 GLU B CA 1
ATOM 3179 C C . GLU B 1 108 ? 67.257 15.233 37.955 1.00 47.55 106 GLU B C 1
ATOM 3180 O O . GLU B 1 108 ? 67.920 14.372 37.379 1.00 48.47 106 GLU B O 1
ATOM 3186 N N . PHE B 1 109 ? 65.988 15.483 37.649 1.00 46.87 107 PHE B N 1
ATOM 3187 C CA . PHE B 1 109 ? 65.293 14.726 36.615 1.00 45.96 107 PHE B CA 1
ATOM 3188 C C . PHE B 1 109 ? 65.542 15.235 35.197 1.00 43.96 107 PHE B C 1
ATOM 3189 O O . PHE B 1 109 ? 65.199 16.367 34.862 1.00 43.28 107 PHE B O 1
ATOM 3197 N N . ASP B 1 110 ? 66.157 14.395 34.370 1.00 44.10 108 ASP B N 1
ATOM 3198 C CA . ASP B 1 110 ? 66.402 14.755 32.976 1.00 43.97 108 ASP B CA 1
ATOM 3199 C C . ASP B 1 110 ? 65.232 14.137 32.238 1.00 43.40 108 ASP B C 1
ATOM 3200 O O . ASP B 1 110 ? 65.150 12.912 32.087 1.00 44.45 108 ASP B O 1
ATOM 3205 N N . PRO B 1 111 ? 64.289 14.970 31.787 1.00 42.48 109 PRO B N 1
ATOM 3206 C CA . PRO B 1 111 ? 63.149 14.390 31.083 1.00 41.28 109 PRO B CA 1
ATOM 3207 C C . PRO B 1 111 ? 63.534 13.774 29.753 1.00 41.40 109 PRO B C 1
ATOM 3208 O O . PRO B 1 111 ? 64.182 14.409 28.920 1.00 44.18 109 PRO B O 1
ATOM 3212 N N . HIS B 1 112 ? 63.159 12.522 29.558 1.00 40.12 110 HIS B N 1
ATOM 3213 C CA . HIS B 1 112 ? 63.427 11.889 28.288 1.00 37.58 110 HIS B CA 1
ATOM 3214 C C . HIS B 1 112 ? 62.103 11.406 27.724 1.00 35.14 110 HIS B C 1
ATOM 3215 O O . HIS B 1 112 ? 61.392 10.629 28.360 1.00 36.13 110 HIS B O 1
ATOM 3222 N N . VAL B 1 113 ? 61.761 11.886 26.538 1.00 33.44 111 VAL B N 1
ATOM 3223 C CA . VAL B 1 113 ? 60.532 11.472 25.883 1.00 30.97 111 VAL B CA 1
ATOM 3224 C C . VAL B 1 113 ? 60.944 10.352 24.948 1.00 31.07 111 VAL B C 1
ATOM 3225 O O . VAL B 1 113 ? 61.707 10.564 24.016 1.00 32.47 111 VAL B O 1
ATOM 3229 N N . PRO B 1 114 ? 60.456 9.134 25.201 1.00 30.98 112 PRO B N 1
ATOM 3230 C CA . PRO B 1 114 ? 60.846 8.046 24.309 1.00 30.77 112 PRO B CA 1
ATOM 3231 C C . PRO B 1 114 ? 60.453 8.354 22.878 1.00 31.71 112 PRO B C 1
ATOM 3232 O O . PRO B 1 114 ? 59.531 9.135 22.619 1.00 31.21 112 PRO B O 1
ATOM 3236 N N . GLN B 1 115 ? 61.179 7.743 21.954 1.00 29.91 113 GLN B N 1
ATOM 3237 C CA . GLN B 1 115 ? 60.929 7.899 20.533 1.00 29.88 113 GLN B CA 1
ATOM 3238 C C . GLN B 1 115 ? 59.443 7.837 20.212 1.00 28.30 113 GLN B C 1
ATOM 3239 O O . GLN B 1 115 ? 58.913 8.691 19.506 1.00 29.76 113 GLN B O 1
ATOM 3245 N N . TYR B 1 116 ? 58.788 6.804 20.726 1.00 28.06 114 TYR B N 1
ATOM 3246 C CA . TYR B 1 116 ? 57.373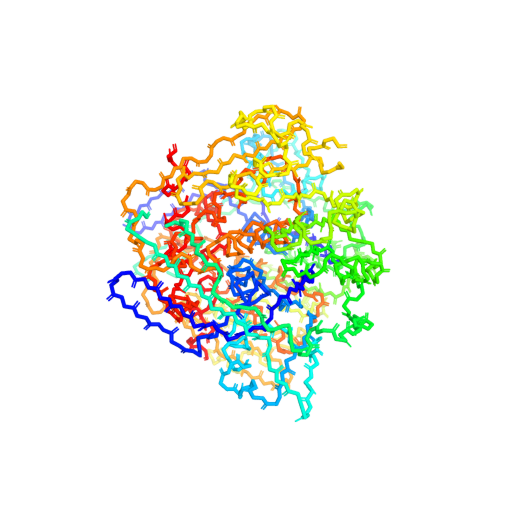 6.581 20.463 1.00 26.66 114 TYR B CA 1
ATOM 3247 C C . TYR B 1 116 ? 56.362 7.562 21.057 1.00 25.76 114 TYR B C 1
ATOM 3248 O O . TYR B 1 116 ? 55.160 7.328 20.964 1.00 24.49 114 TYR B O 1
ATOM 3257 N N . TYR B 1 117 ? 56.839 8.643 21.670 1.00 25.33 115 TYR B N 1
ATOM 3258 C CA . TYR B 1 117 ? 55.946 9.658 22.238 1.00 24.90 115 TYR B CA 1
ATOM 3259 C C . TYR B 1 117 ? 56.156 10.945 21.453 1.00 27.32 115 TYR B C 1
ATOM 3260 O O . TYR B 1 117 ? 55.348 11.872 21.523 1.00 27.83 115 TYR B O 1
ATOM 3269 N N . ARG B 1 118 ? 57.267 10.987 20.721 1.00 27.79 116 ARG B N 1
ATOM 3270 C CA . ARG B 1 118 ? 57.669 12.142 19.923 1.00 29.00 116 ARG B CA 1
ATOM 3271 C C . ARG B 1 118 ? 56.591 12.733 19.011 1.00 26.96 116 ARG B C 1
ATOM 3272 O O . ARG B 1 118 ? 56.542 13.946 18.811 1.00 28.97 116 ARG B O 1
ATOM 3280 N N . ASP B 1 119 ? 55.736 11.883 18.457 1.00 25.50 117 ASP B N 1
ATOM 3281 C CA . ASP B 1 119 ? 54.693 12.340 17.543 1.00 25.68 117 ASP B CA 1
ATOM 3282 C C . ASP B 1 119 ? 53.402 12.778 18.230 1.00 24.38 117 ASP B C 1
ATOM 3283 O O . ASP B 1 119 ? 52.360 12.869 17.589 1.00 24.44 117 ASP B O 1
ATOM 3288 N N . SER B 1 120 ? 53.468 13.044 19.528 1.00 23.37 118 SER B N 1
ATOM 3289 C CA . SER B 1 120 ? 52.279 13.464 20.256 1.00 23.22 118 SER B CA 1
ATOM 3290 C C . SER B 1 120 ? 51.735 14.778 19.693 1.00 21.37 118 SER B C 1
ATOM 3291 O O . SER B 1 120 ? 52.492 15.718 19.462 1.00 21.70 118 SER B O 1
ATOM 3294 N N . LYS B 1 121 ? 50.426 14.832 19.465 1.00 20.97 119 LYS B N 1
ATOM 3295 C CA . LYS B 1 121 ? 49.794 16.030 18.926 1.00 22.83 119 LYS B CA 1
ATOM 3296 C C . LYS B 1 121 ? 49.314 17.007 20.002 1.00 22.93 119 LYS B C 1
ATOM 3297 O O . LYS B 1 121 ? 49.422 18.219 19.838 1.00 23.86 119 LYS B O 1
ATOM 3303 N N . PHE B 1 122 ? 48.772 16.478 21.090 1.00 19.70 120 PHE B N 1
ATOM 3304 C CA . PHE B 1 122 ? 48.288 17.318 22.176 1.00 20.79 120 PHE B CA 1
ATOM 3305 C C . PHE B 1 122 ? 49.225 17.119 23.349 1.00 19.79 120 PHE B C 1
ATOM 3306 O O . PHE B 1 122 ? 49.418 15.996 23.819 1.00 21.42 120 PHE B O 1
ATOM 3314 N N . VAL B 1 123 ? 49.826 18.218 23.794 1.00 19.38 121 VAL B N 1
ATOM 3315 C CA . VAL B 1 123 ? 50.785 18.197 24.889 1.00 18.69 121 VAL B CA 1
ATOM 3316 C C . VAL B 1 123 ? 50.298 19.023 26.069 1.00 19.90 121 VAL B C 1
ATOM 3317 O O . VAL B 1 123 ? 49.914 20.184 25.910 1.00 20.06 121 VAL B O 1
ATOM 3321 N N . CYS B 1 124 ? 50.298 18.420 27.252 1.00 18.58 122 CYS B N 1
ATOM 3322 C CA . CYS B 1 124 ? 49.874 19.140 28.441 1.00 18.56 122 CYS B CA 1
ATOM 3323 C C . CYS B 1 124 ? 51.062 19.279 29.390 1.00 18.11 122 CYS B C 1
ATOM 3324 O O . CYS B 1 124 ? 51.475 18.318 30.040 1.00 18.18 122 CYS B O 1
ATOM 3327 N N . LEU B 1 125 ? 51.626 20.480 29.436 1.00 18.08 123 LEU B N 1
ATOM 3328 C CA . LEU B 1 125 ? 52.758 20.769 30.304 1.00 17.26 123 LEU B CA 1
ATOM 3329 C C . LEU B 1 125 ? 52.202 21.069 31.690 1.00 17.43 123 LEU B C 1
ATOM 3330 O O . LEU B 1 125 ? 52.020 22.226 32.068 1.00 17.60 123 LEU B O 1
ATOM 3335 N N . GLY B 1 126 ? 51.921 20.011 32.439 1.00 18.44 124 GLY B N 1
ATOM 3336 C CA . GLY B 1 126 ? 51.385 20.174 33.774 1.00 17.35 124 GLY B CA 1
ATOM 3337 C C . GLY B 1 126 ? 52.388 20.800 34.721 1.00 20.12 124 GLY B C 1
ATOM 3338 O O . GLY B 1 126 ? 53.597 20.799 34.468 1.00 19.60 124 GLY B O 1
ATOM 3339 N N . ASN B 1 127 ? 51.865 21.321 35.824 1.00 16.77 125 ASN B N 1
ATOM 3340 C CA . ASN B 1 127 ? 52.653 21.980 36.849 1.00 18.86 125 ASN B CA 1
ATOM 3341 C C . ASN B 1 127 ? 53.889 21.197 37.268 1.00 17.83 125 ASN B C 1
ATOM 3342 O O . ASN B 1 127 ? 53.792 20.088 37.799 1.00 18.73 125 ASN B O 1
ATOM 3347 N N . ILE B 1 128 ? 55.047 21.801 37.013 1.00 17.33 126 ILE B N 1
ATOM 3348 C CA . ILE B 1 128 ? 56.348 21.244 37.352 1.00 17.14 126 ILE B CA 1
ATOM 3349 C C . ILE B 1 128 ? 57.375 22.316 36.986 1.00 18.84 126 ILE B C 1
ATOM 3350 O O . ILE B 1 128 ? 57.020 23.322 36.372 1.00 17.25 126 ILE B O 1
ATOM 3355 N N . ASP B 1 129 ? 58.631 22.113 37.370 1.00 19.84 127 ASP B N 1
ATOM 3356 C CA . ASP B 1 129 ? 59.688 23.083 37.081 1.00 22.33 127 ASP B CA 1
ATOM 3357 C C . ASP B 1 129 ? 59.651 23.507 35.609 1.00 23.00 127 ASP B C 1
ATOM 3358 O O . ASP B 1 129 ? 59.782 22.672 34.718 1.00 22.92 127 ASP B O 1
ATOM 3363 N N . PRO B 1 130 ? 59.465 24.815 35.339 1.00 22.68 128 PRO B N 1
ATOM 3364 C CA . PRO B 1 130 ? 59.416 25.307 33.958 1.00 22.96 128 PRO B CA 1
ATOM 3365 C C . PRO B 1 130 ? 60.590 24.847 33.089 1.00 24.35 128 PRO B C 1
ATOM 3366 O O . PRO B 1 130 ? 60.421 24.629 31.886 1.00 22.24 128 PRO B O 1
ATOM 3370 N N . GLU B 1 131 ? 61.771 24.701 33.691 1.00 26.11 129 GLU B N 1
ATOM 3371 C CA . GLU B 1 131 ? 62.947 24.230 32.954 1.00 29.35 129 GLU B CA 1
ATOM 3372 C C . GLU B 1 131 ? 62.643 22.834 32.408 1.00 28.55 129 GLU B C 1
ATOM 3373 O O . GLU B 1 131 ? 63.042 22.489 31.298 1.00 27.93 129 GLU B O 1
ATOM 3379 N N . LEU B 1 132 ? 61.932 22.033 33.198 1.00 28.09 130 LEU B N 1
ATOM 3380 C CA . LEU B 1 132 ? 61.566 20.685 32.769 1.00 26.61 130 LEU B CA 1
ATOM 3381 C C . LEU B 1 132 ? 60.499 20.734 31.679 1.00 24.90 130 LEU B C 1
ATOM 3382 O O . LEU B 1 132 ? 60.546 19.977 30.711 1.00 23.09 130 LEU B O 1
ATOM 3387 N N . GLN B 1 133 ? 59.533 21.631 31.838 1.00 23.89 131 GLN B N 1
ATOM 3388 C CA . GLN B 1 133 ? 58.460 21.764 30.859 1.00 21.46 131 GLN B CA 1
ATOM 3389 C C . GLN B 1 133 ? 59.026 22.092 29.487 1.00 21.29 131 GLN B C 1
ATOM 3390 O O . GLN B 1 133 ? 58.593 21.543 28.480 1.00 20.86 131 GLN B O 1
ATOM 3396 N N . LEU B 1 134 ? 60.003 22.990 29.456 1.00 23.07 132 LEU B N 1
ATOM 3397 C CA . LEU B 1 134 ? 60.612 23.387 28.201 1.00 25.55 132 LEU B CA 1
ATOM 3398 C C . LEU B 1 134 ? 61.373 22.208 27.590 1.00 25.91 132 LEU B C 1
ATOM 3399 O O . LEU B 1 134 ? 61.216 21.906 26.407 1.00 26.10 132 LEU B O 1
ATOM 3404 N N . LYS B 1 135 ? 62.176 21.528 28.401 1.00 26.97 133 LYS B N 1
ATOM 3405 C CA . LYS B 1 135 ? 62.946 20.388 27.909 1.00 28.42 133 LYS B CA 1
ATOM 3406 C C . LYS B 1 135 ? 62.071 19.335 27.237 1.00 28.85 133 LYS B C 1
ATOM 3407 O O . LYS B 1 135 ? 62.486 18.702 26.262 1.00 26.77 133 LYS B O 1
ATOM 3413 N N . VAL B 1 136 ? 60.860 19.146 27.751 1.00 27.99 134 VAL B N 1
ATOM 3414 C CA . VAL B 1 136 ? 59.960 18.163 27.164 1.00 27.98 134 VAL B CA 1
ATOM 3415 C C . VAL B 1 136 ? 59.414 18.677 25.837 1.00 28.52 134 VAL B C 1
ATOM 3416 O O . VAL B 1 136 ? 59.475 17.986 24.820 1.00 29.57 134 VAL B O 1
ATOM 3420 N N . LEU B 1 137 ? 58.891 19.897 25.844 1.00 29.76 135 LEU B N 1
ATOM 3421 C CA . LEU B 1 137 ? 58.336 20.475 24.631 1.00 30.53 135 LEU B CA 1
ATOM 3422 C C . LEU B 1 137 ? 59.360 20.444 23.503 1.00 30.33 135 LEU B C 1
ATOM 3423 O O . LEU B 1 137 ? 59.011 20.178 22.356 1.00 30.03 135 LEU B O 1
ATOM 3428 N N . ASP B 1 138 ? 60.621 20.706 23.832 1.00 30.96 136 ASP B N 1
ATOM 3429 C CA . ASP B 1 138 ? 61.686 20.699 22.834 1.00 33.13 136 ASP B CA 1
ATOM 3430 C C . ASP B 1 138 ? 61.843 19.333 22.166 1.00 33.10 136 ASP B C 1
ATOM 3431 O O . ASP B 1 138 ? 62.454 19.230 21.105 1.00 33.95 136 ASP B O 1
ATOM 3436 N N . GLN B 1 139 ? 61.292 18.290 22.783 1.00 32.93 137 GLN B N 1
ATOM 3437 C CA . GLN B 1 139 ? 61.399 16.937 22.237 1.00 31.80 137 GLN B CA 1
ATOM 3438 C C . GLN B 1 139 ? 60.176 16.477 21.452 1.00 32.15 137 GLN B C 1
ATOM 3439 O O . GLN B 1 139 ? 60.155 15.359 20.943 1.00 31.60 137 GLN B O 1
ATOM 3445 N N . ILE B 1 140 ? 59.154 17.323 21.358 1.00 30.44 138 ILE B N 1
ATOM 3446 C CA . ILE B 1 140 ? 57.956 16.953 20.612 1.00 29.52 138 ILE B CA 1
ATOM 3447 C C . ILE B 1 140 ? 58.100 17.475 19.188 1.00 30.74 138 ILE B C 1
ATOM 3448 O O . ILE B 1 140 ? 58.346 18.657 18.976 1.00 31.08 138 ILE B O 1
ATOM 3453 N N . ASP B 1 141 ? 57.938 16.587 18.215 1.00 32.45 139 ASP B N 1
ATOM 3454 C CA . ASP B 1 141 ? 58.106 16.940 16.810 1.00 35.66 139 ASP B CA 1
ATOM 3455 C C . ASP B 1 141 ? 57.251 18.069 16.244 1.00 36.19 139 ASP B C 1
ATOM 3456 O O . ASP B 1 141 ? 57.782 19.093 15.817 1.00 37.00 139 ASP B O 1
ATOM 3461 N N . ASP B 1 142 ? 55.937 17.885 16.233 1.00 36.31 140 ASP B N 1
ATOM 3462 C CA . ASP B 1 142 ? 55.049 18.889 15.659 1.00 35.68 140 ASP B CA 1
ATOM 3463 C C . ASP B 1 142 ? 53.671 18.857 16.324 1.00 34.75 140 ASP B C 1
ATOM 3464 O O . ASP B 1 142 ? 52.696 18.377 15.738 1.00 34.50 140 ASP B O 1
ATOM 3469 N N . PRO B 1 143 ? 53.575 19.376 17.563 1.00 32.51 141 PRO B N 1
ATOM 3470 C CA . PRO B 1 143 ? 52.323 19.408 18.321 1.00 31.33 141 PRO B CA 1
ATOM 3471 C C . PRO B 1 143 ? 51.278 20.357 17.748 1.00 30.11 141 PRO B C 1
ATOM 3472 O O . PRO B 1 143 ? 51.609 21.434 17.244 1.00 29.33 141 PRO B O 1
ATOM 3476 N N . LYS B 1 144 ? 50.018 19.941 17.830 1.00 28.10 142 LYS B N 1
ATOM 3477 C CA . LYS B 1 144 ? 48.907 20.740 17.337 1.00 26.44 142 LYS B CA 1
ATOM 3478 C C . LYS B 1 144 ? 48.418 21.710 18.412 1.00 25.14 142 LYS B C 1
ATOM 3479 O O . LYS B 1 144 ? 47.901 22.783 18.102 1.00 23.86 142 LYS B O 1
ATOM 3485 N N . LEU B 1 145 ? 48.580 21.336 19.678 1.00 22.24 143 LEU B N 1
ATOM 3486 C CA . LEU B 1 145 ? 48.139 22.201 20.768 1.00 22.16 143 LEU B CA 1
ATOM 3487 C C . LEU B 1 145 ? 48.941 21.919 22.028 1.00 21.02 143 LEU B C 1
ATOM 3488 O O . LEU B 1 145 ? 49.100 20.767 22.428 1.00 22.05 143 LEU B O 1
ATOM 3493 N N . VAL B 1 146 ? 49.452 22.982 22.639 1.00 19.23 144 VAL B N 1
ATOM 3494 C CA . VAL B 1 146 ? 50.232 22.875 23.858 1.00 18.35 144 VAL B CA 1
ATOM 3495 C C . VAL B 1 146 ? 49.504 23.623 24.977 1.00 17.93 144 VAL B C 1
ATOM 3496 O O . VAL B 1 146 ? 49.251 24.823 24.864 1.00 17.98 144 VAL B O 1
ATOM 3500 N N . VAL B 1 147 ? 49.147 22.899 26.034 1.00 18.80 145 VAL B N 1
ATOM 3501 C CA . VAL B 1 147 ? 48.457 23.489 27.183 1.00 17.14 145 VAL B CA 1
ATOM 3502 C C . VAL B 1 147 ? 49.437 23.446 28.352 1.00 18.38 145 VAL B C 1
ATOM 3503 O O . VAL B 1 147 ? 50.304 22.574 28.416 1.00 17.51 145 VAL B O 1
ATOM 3507 N N . CYS B 1 148 ? 49.291 24.368 29.290 1.00 17.45 146 CYS B N 1
ATOM 3508 C CA . CYS B 1 148 ? 50.215 24.402 30.407 1.00 19.22 146 CYS B CA 1
ATOM 3509 C C . CYS B 1 148 ? 49.663 25.099 31.638 1.00 19.37 146 CYS B C 1
ATOM 3510 O O . CYS B 1 148 ? 48.826 25.992 31.532 1.00 17.69 146 CYS B O 1
ATOM 3513 N N . ASP B 1 149 ? 50.100 24.642 32.810 1.00 19.40 147 ASP B N 1
ATOM 3514 C CA . ASP B 1 149 ? 49.732 25.294 34.060 1.00 20.11 147 ASP B CA 1
ATOM 3515 C C . ASP B 1 149 ? 50.989 25.312 34.923 1.00 19.86 147 ASP B C 1
ATOM 3516 O O . ASP B 1 149 ? 51.954 24.605 34.634 1.00 20.78 147 ASP B O 1
ATOM 3521 N N . THR B 1 150 ? 51.004 26.148 35.950 1.00 20.74 148 THR B N 1
ATOM 3522 C CA . THR B 1 150 ? 52.187 26.279 36.783 1.00 19.33 148 THR B CA 1
ATOM 3523 C C . THR B 1 150 ? 51.792 26.339 38.256 1.00 19.26 148 THR B C 1
ATOM 3524 O O . THR B 1 150 ? 50.869 25.647 38.670 1.00 18.70 148 THR B O 1
ATOM 3536 N N . ASN B 1 152 ? 52.434 28.952 42.198 1.00 20.05 150 ASN B N 1
ATOM 3537 C CA . ASN B 1 152 ? 53.134 30.051 42.857 1.00 20.53 150 ASN B CA 1
ATOM 3538 C C . ASN B 1 152 ? 54.606 29.702 43.079 1.00 20.46 150 ASN B C 1
ATOM 3539 O O . ASN B 1 152 ? 55.485 30.565 42.971 1.00 19.89 150 ASN B O 1
ATOM 3544 N N . PHE B 1 153 ? 54.862 28.428 43.375 1.00 18.47 151 PHE B N 1
ATOM 3545 C CA . PHE B 1 153 ? 56.208 27.926 43.616 1.00 20.58 151 PHE B CA 1
ATOM 3546 C C . PHE B 1 153 ? 57.141 28.322 42.489 1.00 21.48 151 PHE B C 1
ATOM 3547 O O . PHE B 1 153 ? 58.262 28.783 42.731 1.00 23.38 151 PHE B O 1
ATOM 3555 N N . TRP B 1 154 ? 56.673 28.129 41.258 1.00 20.74 152 TRP B N 1
ATOM 3556 C CA . TRP B 1 154 ? 57.454 28.450 40.066 1.00 21.56 152 TRP B CA 1
ATOM 3557 C C . TRP B 1 154 ? 57.320 29.908 39.657 1.00 21.37 152 TRP B C 1
ATOM 3558 O O . TRP B 1 154 ? 58.266 30.499 39.137 1.00 21.12 152 TRP B O 1
ATOM 3569 N N . ILE B 1 155 ? 56.143 30.485 39.874 1.00 21.09 153 ILE B N 1
ATOM 3570 C CA . ILE B 1 155 ? 55.917 31.885 39.518 1.00 22.66 153 ILE B CA 1
ATOM 3571 C C . ILE B 1 155 ? 56.876 32.771 40.300 1.00 24.59 153 ILE B C 1
ATOM 3572 O O . ILE B 1 155 ? 57.423 33.735 39.766 1.00 24.05 153 ILE B O 1
ATOM 3577 N N . GLU B 1 156 ? 57.079 32.435 41.569 1.00 26.22 154 GLU B N 1
ATOM 3578 C CA . GLU B 1 156 ? 57.978 33.196 42.430 1.00 30.23 154 GLU B CA 1
ATOM 3579 C C . GLU B 1 156 ? 59.419 32.701 42.307 1.00 31.19 154 GLU B C 1
ATOM 3580 O O . GLU B 1 156 ? 60.360 33.491 42.319 1.00 31.40 154 GLU B O 1
ATOM 3586 N N . GLY B 1 157 ? 59.576 31.387 42.185 1.00 31.31 155 GLY B N 1
ATOM 3587 C CA . GLY B 1 157 ? 60.896 30.790 42.093 1.00 31.02 155 GLY B CA 1
ATOM 3588 C C . GLY B 1 157 ? 61.652 30.965 40.794 1.00 31.28 155 GLY B C 1
ATOM 3589 O O . GLY B 1 157 ? 62.811 31.381 40.811 1.00 32.30 155 GLY B O 1
ATOM 3590 N N . LYS B 1 158 ? 61.015 30.643 39.673 1.00 30.61 156 LYS B N 1
ATOM 3591 C CA . LYS B 1 158 ? 61.660 30.759 38.364 1.00 30.25 156 LYS B CA 1
ATOM 3592 C C . LYS B 1 158 ? 60.819 31.527 37.337 1.00 29.64 156 LYS B C 1
ATOM 3593 O O . LYS B 1 158 ? 60.489 31.000 36.271 1.00 28.29 156 LYS B O 1
ATOM 3599 N N . PRO B 1 159 ? 60.481 32.789 37.639 1.00 30.22 157 PRO B N 1
ATOM 3600 C CA . PRO B 1 159 ? 59.678 33.611 36.729 1.00 30.85 157 PRO B CA 1
ATOM 3601 C C . PRO B 1 159 ? 60.247 33.702 35.320 1.00 32.41 157 PRO B C 1
ATOM 3602 O O . PRO B 1 159 ? 59.512 33.612 34.337 1.00 31.10 157 PRO B O 1
ATOM 3606 N N . GLU B 1 160 ? 61.561 33.878 35.226 1.00 34.28 158 GLU B N 1
ATOM 3607 C CA . GLU B 1 160 ? 62.230 33.996 33.933 1.00 35.54 158 GLU B CA 1
ATOM 3608 C C . GLU B 1 160 ? 62.104 32.730 33.108 1.00 33.69 158 GLU B C 1
ATOM 3609 O O . GLU B 1 160 ? 61.834 32.788 31.909 1.00 33.87 158 GLU B O 1
ATOM 3615 N N . GLU B 1 161 ? 62.308 31.586 33.751 1.00 32.34 159 GLU B N 1
ATOM 3616 C CA . GLU B 1 161 ? 62.207 30.309 33.060 1.00 31.10 159 GLU B CA 1
ATOM 3617 C C . GLU B 1 161 ? 60.755 30.062 32.670 1.00 27.77 159 GLU B C 1
ATOM 3618 O O . GLU B 1 161 ? 60.470 29.578 31.581 1.00 25.94 159 GLU B O 1
ATOM 3624 N N . LEU B 1 162 ? 59.835 30.417 33.561 1.00 27.13 160 LEU B N 1
ATOM 3625 C CA . LEU B 1 162 ? 58.416 30.247 33.281 1.00 25.11 160 LEU B CA 1
ATOM 3626 C C . LEU B 1 162 ? 58.032 31.066 32.050 1.00 25.74 160 LEU B C 1
ATOM 3627 O O . LEU B 1 162 ? 57.345 30.575 31.159 1.00 25.19 160 LEU B O 1
ATOM 3632 N N . LYS B 1 163 ? 58.486 32.316 32.001 1.00 26.48 161 LYS B N 1
ATOM 3633 C CA . LYS B 1 163 ? 58.165 33.184 30.876 1.00 27.25 161 LYS B CA 1
ATOM 3634 C C . LYS B 1 163 ? 58.654 32.600 29.560 1.00 26.46 161 LYS B C 1
ATOM 3635 O O . LYS B 1 163 ? 58.084 32.873 28.506 1.00 24.83 161 LYS B O 1
ATOM 3641 N N . LYS B 1 164 ? 59.705 31.789 29.620 1.00 27.10 162 LYS B N 1
ATOM 3642 C CA . LYS B 1 164 ? 60.219 31.156 28.414 1.00 27.70 162 LYS B CA 1
ATOM 3643 C C . LYS B 1 164 ? 59.199 30.119 27.951 1.00 26.58 162 LYS B C 1
ATOM 3644 O O . LYS B 1 164 ? 58.942 29.970 26.758 1.00 26.23 162 LYS B O 1
ATOM 3650 N N . VAL B 1 165 ? 58.612 29.406 28.905 1.00 24.98 163 VAL B N 1
ATOM 3651 C CA . VAL B 1 165 ? 57.613 28.400 28.581 1.00 24.90 163 VAL B CA 1
ATOM 3652 C C . VAL B 1 165 ? 56.373 29.062 27.981 1.00 24.04 163 VAL B C 1
ATOM 3653 O O . VAL B 1 165 ? 55.836 28.607 26.973 1.00 22.38 163 VAL B O 1
ATOM 3657 N N . LEU B 1 166 ? 55.922 30.136 28.624 1.00 23.84 164 LEU B N 1
ATOM 3658 C CA . LEU B 1 166 ? 54.726 30.852 28.194 1.00 24.36 164 LEU B CA 1
ATOM 3659 C C . LEU B 1 166 ? 54.784 31.403 26.777 1.00 25.08 164 LEU B C 1
ATOM 3660 O O . LEU B 1 166 ? 53.759 31.494 26.101 1.00 25.41 164 LEU B O 1
ATOM 3665 N N . ALA B 1 167 ? 55.974 31.772 26.324 1.00 25.70 165 ALA B N 1
ATOM 3666 C CA . ALA B 1 167 ? 56.117 32.306 24.977 1.00 28.18 165 ALA B CA 1
ATOM 3667 C C . ALA B 1 167 ? 55.894 31.217 23.930 1.00 28.18 165 ALA B C 1
ATOM 3668 O O . ALA B 1 167 ? 55.780 31.507 22.737 1.00 28.32 165 ALA B O 1
ATOM 3670 N N . ARG B 1 168 ? 55.815 29.966 24.377 1.00 28.53 166 ARG B N 1
ATOM 3671 C CA . ARG B 1 168 ? 55.623 28.848 23.459 1.00 28.93 166 ARG B CA 1
ATOM 3672 C C . ARG B 1 168 ? 54.400 27.971 23.696 1.00 28.36 166 ARG B C 1
ATOM 3673 O O . ARG B 1 168 ? 54.313 26.874 23.145 1.00 29.58 166 ARG B O 1
ATOM 3681 N N . VAL B 1 169 ? 53.452 28.432 24.502 1.00 26.86 167 VAL B N 1
ATOM 3682 C CA . VAL B 1 169 ? 52.259 27.629 24.747 1.00 25.63 167 VAL B CA 1
ATOM 3683 C C . VAL B 1 169 ? 51.031 28.245 24.076 1.00 24.79 167 VAL B C 1
ATOM 3684 O O . VAL B 1 169 ? 50.966 29.463 23.889 1.00 26.34 167 VAL B O 1
ATOM 3688 N N . ASP B 1 170 ? 50.071 27.399 23.703 1.00 21.20 168 ASP B N 1
ATOM 3689 C CA . ASP B 1 170 ? 48.842 27.860 23.065 1.00 20.07 168 ASP B CA 1
ATOM 3690 C C . ASP B 1 170 ? 47.786 28.236 24.097 1.00 19.61 168 ASP B C 1
ATOM 3691 O O . ASP B 1 170 ? 47.068 29.225 23.933 1.00 20.20 168 ASP B O 1
ATOM 3696 N N . VAL B 1 171 ? 47.688 27.434 25.151 1.00 18.27 169 VAL B N 1
ATOM 3697 C CA . VAL B 1 171 ? 46.707 27.671 26.202 1.00 17.84 169 VAL B CA 1
ATOM 3698 C C . VAL B 1 171 ? 47.362 27.628 27.568 1.00 18.34 169 VAL B C 1
ATOM 3699 O O . VAL B 1 171 ? 48.002 26.642 27.930 1.00 17.38 169 VAL B O 1
ATOM 3703 N N . PHE B 1 172 ? 47.174 28.693 28.337 1.00 16.37 170 PHE B N 1
ATOM 3704 C CA . PHE B 1 172 ? 47.738 28.777 29.673 1.00 16.86 170 PHE B CA 1
ATOM 3705 C C . PHE B 1 172 ? 46.599 28.778 30.698 1.00 16.45 170 PHE B C 1
ATOM 3706 O O . PHE B 1 172 ? 45.670 29.581 30.596 1.00 13.31 170 PHE B O 1
ATOM 3714 N N . ILE B 1 173 ? 46.687 27.880 31.680 1.00 15.79 171 ILE B N 1
ATOM 3715 C CA . ILE B 1 173 ? 45.666 27.752 32.717 1.00 14.98 171 ILE B CA 1
ATOM 3716 C C . ILE B 1 173 ? 46.175 28.100 34.126 1.00 16.86 171 ILE B C 1
ATOM 3717 O O . ILE B 1 173 ? 47.122 27.478 34.625 1.00 15.02 171 ILE B O 1
ATOM 3722 N N . VAL B 1 174 ? 45.547 29.100 34.752 1.00 14.35 172 VAL B N 1
ATOM 3723 C CA . VAL B 1 174 ? 45.924 29.532 36.099 1.00 15.70 172 VAL B CA 1
ATOM 3724 C C . VAL B 1 174 ? 44.679 29.772 36.946 1.00 14.50 172 VAL B C 1
ATOM 3725 O O . VAL B 1 174 ? 43.586 29.906 36.409 1.00 15.68 172 VAL B O 1
ATOM 3729 N N . ASN B 1 175 ? 44.834 29.797 38.268 1.00 16.20 173 ASN B N 1
ATOM 3730 C CA . ASN B 1 175 ? 43.691 30.116 39.112 1.00 16.39 173 ASN B CA 1
ATOM 3731 C C . ASN B 1 175 ? 43.767 31.638 39.305 1.00 16.03 173 ASN B C 1
ATOM 3732 O O . ASN B 1 175 ? 44.727 32.275 38.843 1.00 14.03 173 ASN B O 1
ATOM 3737 N N . ASP B 1 176 ? 42.778 32.234 39.962 1.00 16.18 174 ASP B N 1
ATOM 3738 C CA . ASP B 1 176 ? 42.794 33.681 40.119 1.00 16.70 174 ASP B CA 1
ATOM 3739 C C . ASP B 1 176 ? 43.929 34.204 41.006 1.00 16.20 174 ASP B C 1
ATOM 3740 O O . ASP B 1 176 ? 44.393 35.338 40.826 1.00 15.33 174 ASP B O 1
ATOM 3745 N N . SER B 1 177 ? 44.392 33.383 41.943 1.00 14.44 175 SER B N 1
ATOM 3746 C CA . SER B 1 177 ? 45.498 33.791 42.804 1.00 15.57 175 SER B CA 1
ATOM 3747 C C . SER B 1 177 ? 46.782 33.889 41.988 1.00 16.59 175 SER B C 1
ATOM 3748 O O . SER B 1 177 ? 47.509 34.883 42.075 1.00 15.98 175 SER B O 1
ATOM 3751 N N . GLU B 1 178 ? 47.053 32.853 41.195 1.00 14.71 176 GLU B N 1
ATOM 3752 C CA . GLU B 1 178 ? 48.250 32.810 40.365 1.00 15.09 176 GLU B CA 1
ATOM 3753 C C . GLU B 1 178 ? 48.220 33.929 39.340 1.00 15.74 176 GLU B C 1
ATOM 3754 O O . GLU B 1 178 ? 49.242 34.565 39.069 1.00 14.88 176 GLU B O 1
ATOM 3760 N N . ALA B 1 179 ? 47.039 34.171 38.780 1.00 13.37 177 ALA B N 1
ATOM 3761 C CA . ALA B 1 179 ? 46.865 35.209 37.771 1.00 14.15 177 ALA B CA 1
ATOM 3762 C C . ALA B 1 179 ? 47.239 36.592 38.315 1.00 15.22 177 ALA B C 1
ATOM 3763 O O . ALA B 1 179 ? 47.994 37.339 37.681 1.00 15.75 177 ALA B O 1
ATOM 3765 N N . ARG B 1 180 ? 46.718 36.931 39.490 1.00 13.95 178 ARG B N 1
ATOM 3766 C CA . ARG B 1 180 ? 47.009 38.224 40.089 1.00 15.51 178 ARG B CA 1
ATOM 3767 C C . ARG B 1 180 ? 48.487 38.339 40.460 1.00 16.75 178 ARG B C 1
ATOM 3768 O O . ARG B 1 180 ? 49.094 39.408 40.308 1.00 16.35 178 ARG B O 1
ATOM 3776 N N . LEU B 1 181 ? 49.056 37.240 40.949 1.00 17.77 179 LEU B N 1
ATOM 3777 C CA . LEU B 1 181 ? 50.463 37.217 41.333 1.00 19.77 179 LEU B CA 1
ATOM 3778 C C . LEU B 1 181 ? 51.316 37.496 40.102 1.00 20.97 179 LEU B C 1
ATOM 3779 O O . LEU B 1 181 ? 52.292 38.241 40.159 1.00 20.78 179 LEU B O 1
ATOM 3784 N N . LEU B 1 182 ? 50.931 36.897 38.983 1.00 20.16 180 LEU B N 1
ATOM 3785 C CA . LEU B 1 182 ? 51.651 37.088 37.736 1.00 20.56 180 LEU B CA 1
ATOM 3786 C C . LEU B 1 182 ? 51.526 38.499 37.171 1.00 21.58 180 LEU B C 1
ATOM 3787 O O . LEU B 1 182 ? 52.491 39.044 36.633 1.00 21.16 180 LEU B O 1
ATOM 3792 N N . SER B 1 183 ? 50.346 39.097 37.309 1.00 20.45 181 SER B N 1
ATOM 3793 C CA . SER B 1 183 ? 50.090 40.426 36.758 1.00 20.66 181 SER B CA 1
ATOM 3794 C C . SER B 1 183 ? 50.409 41.615 37.654 1.00 21.50 181 SER B C 1
ATOM 3795 O O . SER B 1 183 ? 50.718 42.700 37.162 1.00 23.09 181 SER B O 1
ATOM 3798 N N . GLY B 1 184 ? 50.314 41.427 38.962 1.00 20.60 182 GLY B N 1
ATOM 3799 C CA . GLY B 1 184 ? 50.573 42.527 39.867 1.00 19.29 182 GLY B CA 1
ATOM 3800 C C . GLY B 1 184 ? 49.378 43.464 39.975 1.00 19.25 182 GLY B C 1
ATOM 3801 O O . GLY B 1 184 ? 49.492 44.555 40.540 1.00 19.13 182 GLY B O 1
ATOM 3802 N N . ASP B 1 185 ? 48.235 43.063 39.420 1.00 17.85 183 ASP B N 1
ATOM 3803 C CA . ASP B 1 185 ? 47.017 43.882 39.506 1.00 19.54 183 ASP B CA 1
ATOM 3804 C C . ASP B 1 185 ? 45.826 42.968 39.808 1.00 17.81 183 ASP B C 1
ATOM 3805 O O . ASP B 1 185 ? 45.691 41.902 39.218 1.00 16.29 183 ASP B O 1
ATOM 3810 N N . PRO B 1 186 ? 44.942 43.381 40.730 1.00 18.87 184 PRO B N 1
ATOM 3811 C CA . PRO B 1 186 ? 43.768 42.583 41.109 1.00 18.22 184 PRO B CA 1
ATOM 3812 C C . PRO B 1 186 ? 42.640 42.452 40.082 1.00 17.92 184 PRO B C 1
ATOM 3813 O O . PRO B 1 186 ? 41.803 41.561 40.197 1.00 17.10 184 PRO B O 1
ATOM 3817 N N . ASN B 1 187 ? 42.608 43.339 39.094 1.00 16.32 185 ASN B N 1
ATOM 3818 C CA . ASN B 1 187 ? 41.570 43.290 38.069 1.00 17.22 185 ASN B CA 1
ATOM 3819 C C . ASN B 1 187 ? 41.878 42.157 37.095 1.00 16.73 185 ASN B C 1
ATOM 3820 O O . ASN B 1 187 ? 42.887 42.190 36.393 1.00 16.07 185 ASN B O 1
ATOM 3825 N N . LEU B 1 188 ? 41.002 41.162 37.046 1.00 17.32 186 LEU B N 1
ATOM 3826 C CA . LEU B 1 188 ? 41.216 40.005 36.183 1.00 17.56 186 LEU B CA 1
ATOM 3827 C C . LEU B 1 188 ? 41.206 40.300 34.690 1.00 18.81 186 LEU B C 1
ATOM 3828 O O . LEU B 1 188 ? 41.868 39.599 33.923 1.00 19.69 186 LEU B O 1
ATOM 3833 N N . VAL B 1 189 ? 40.454 41.313 34.262 1.00 17.39 187 VAL B N 1
ATOM 3834 C CA . VAL B 1 189 ? 40.433 41.641 32.836 1.00 17.91 187 VAL B CA 1
ATOM 3835 C C . VAL B 1 189 ? 41.796 42.221 32.461 1.00 16.28 187 VAL B C 1
ATOM 3836 O O . VAL B 1 189 ? 42.405 41.800 31.483 1.00 14.91 187 VAL B O 1
ATOM 3840 N N . LYS B 1 190 ? 42.288 43.167 33.256 1.00 17.92 188 LYS B N 1
ATOM 3841 C CA . LYS B 1 190 ? 43.596 43.747 32.980 1.00 18.27 188 LYS B CA 1
ATOM 3842 C C . LYS B 1 190 ? 44.662 42.660 33.111 1.00 16.01 188 LYS B C 1
ATOM 3843 O O . LYS B 1 190 ? 45.607 42.609 32.330 1.00 14.96 188 LYS B O 1
ATOM 3849 N N . THR B 1 191 ? 44.497 41.802 34.116 1.00 16.62 189 THR B N 1
ATOM 3850 C CA . THR B 1 191 ? 45.423 40.702 34.370 1.00 13.96 189 THR B CA 1
ATOM 3851 C C . THR B 1 191 ? 45.544 39.807 33.137 1.00 13.80 189 THR B C 1
ATOM 3852 O O . THR B 1 191 ? 46.648 39.422 32.745 1.00 15.53 189 THR B O 1
ATOM 3856 N N . ALA B 1 192 ? 44.411 39.494 32.519 1.00 13.60 190 ALA B N 1
ATOM 3857 C CA . ALA B 1 192 ? 44.397 38.638 31.328 1.00 14.97 190 ALA B CA 1
ATOM 3858 C C . ALA B 1 192 ? 45.217 39.235 30.178 1.00 16.76 190 ALA B C 1
ATOM 3859 O O . ALA B 1 192 ? 45.969 38.525 29.503 1.00 15.29 190 ALA B O 1
ATOM 3861 N N . ARG B 1 193 ? 45.070 40.536 29.951 1.00 16.73 191 ARG B N 1
ATOM 3862 C CA . ARG B 1 193 ? 45.830 41.170 28.880 1.00 19.25 191 ARG B CA 1
ATOM 3863 C C . ARG B 1 193 ? 47.335 41.095 29.156 1.00 17.98 191 ARG B C 1
ATOM 3864 O O . ARG B 1 193 ? 48.123 40.811 28.253 1.00 19.39 191 ARG B O 1
ATOM 3872 N N . ILE B 1 194 ? 47.729 41.344 30.405 1.00 17.81 192 ILE B N 1
ATOM 3873 C CA . ILE B 1 194 ? 49.139 41.307 30.797 1.00 16.92 192 ILE B CA 1
ATOM 3874 C C . ILE B 1 194 ? 49.744 39.917 30.642 1.00 18.84 192 ILE B C 1
ATOM 3875 O O . ILE B 1 194 ? 50.876 39.758 30.168 1.00 18.24 192 ILE B O 1
ATOM 3880 N N . ILE B 1 195 ? 48.984 38.908 31.046 1.00 17.94 193 ILE B N 1
ATOM 3881 C CA . ILE B 1 195 ? 49.439 37.530 30.943 1.00 17.64 193 ILE B CA 1
ATOM 3882 C C . ILE B 1 195 ? 49.488 37.071 29.487 1.00 18.14 193 ILE B C 1
ATOM 3883 O O . ILE B 1 195 ? 50.430 36.391 29.090 1.00 18.84 193 ILE B O 1
ATOM 3888 N N . ARG B 1 196 ? 48.485 37.435 28.690 1.00 18.11 194 ARG B N 1
ATOM 3889 C CA . ARG B 1 196 ? 48.471 37.034 27.281 1.00 21.18 194 ARG B CA 1
ATOM 3890 C C . ARG B 1 196 ? 49.615 37.700 26.519 1.00 22.29 194 ARG B C 1
ATOM 3891 O O . ARG B 1 196 ? 50.106 37.164 25.522 1.00 21.27 194 ARG B O 1
ATOM 3899 N N . GLU B 1 197 ? 50.042 38.864 27.000 1.00 23.79 195 GLU B N 1
ATOM 3900 C CA . GLU B 1 197 ? 51.148 39.588 26.376 1.00 26.96 195 GLU B CA 1
ATOM 3901 C C . GLU B 1 197 ? 52.445 38.798 26.543 1.00 26.64 195 GLU B C 1
ATOM 3902 O O . GLU B 1 197 ? 53.429 39.052 25.844 1.00 27.69 195 GLU B O 1
ATOM 3916 N N . GLY B 1 199 ? 52.676 35.755 25.855 1.00 24.43 197 GLY B N 1
ATOM 3917 C CA . GLY B 1 199 ? 52.702 34.735 24.822 1.00 24.26 197 GLY B CA 1
ATOM 3918 C C . GLY B 1 199 ? 51.395 34.006 24.539 1.00 23.98 197 GLY B C 1
ATOM 3919 O O . GLY B 1 199 ? 50.912 34.028 23.407 1.00 23.33 197 GLY B O 1
ATOM 3920 N N . PRO B 1 200 ? 50.788 33.360 25.547 1.00 22.23 198 PRO B N 1
ATOM 3921 C CA . PRO B 1 200 ? 49.531 32.614 25.397 1.00 22.77 198 PRO B CA 1
ATOM 3922 C C . PRO B 1 200 ? 48.375 33.323 24.677 1.00 23.62 198 PRO B C 1
ATOM 3923 O O . PRO B 1 200 ? 47.877 34.352 25.137 1.00 23.50 198 PRO B O 1
ATOM 3927 N N . LYS B 1 201 ? 47.944 32.747 23.554 1.00 23.62 199 LYS B N 1
ATOM 3928 C CA . LYS B 1 201 ? 46.842 33.301 22.775 1.00 24.57 199 LYS B CA 1
ATOM 3929 C C . LYS B 1 201 ? 45.525 33.024 23.490 1.00 23.14 199 LYS B C 1
ATOM 3930 O O . LYS B 1 201 ? 44.543 33.751 23.325 1.00 22.61 199 LYS B O 1
ATOM 3936 N N . THR B 1 202 ? 45.517 31.951 24.272 1.00 20.42 200 THR B N 1
ATOM 3937 C CA . THR B 1 202 ? 44.344 31.559 25.031 1.00 20.85 200 THR B CA 1
ATOM 3938 C C . THR B 1 202 ? 44.723 31.456 26.506 1.00 18.52 200 THR B C 1
ATOM 3939 O O . THR B 1 202 ? 45.717 30.822 26.859 1.00 17.27 200 THR B O 1
ATOM 3943 N N . LEU B 1 203 ? 43.931 32.100 27.355 1.00 17.72 201 LEU B N 1
ATOM 3944 C CA . LEU B 1 203 ? 44.157 32.078 28.795 1.00 16.17 201 LEU B CA 1
ATOM 3945 C C . LEU B 1 203 ? 42.868 31.655 29.489 1.00 16.96 201 LEU B C 1
ATOM 3946 O O . LEU B 1 203 ? 41.779 32.074 29.092 1.00 15.84 201 LEU B O 1
ATOM 3951 N N . ILE B 1 204 ? 42.992 30.809 30.506 1.00 14.80 202 ILE B N 1
ATOM 3952 C CA . ILE B 1 204 ? 41.833 30.386 31.275 1.00 15.30 202 ILE B CA 1
ATOM 3953 C C . ILE B 1 204 ? 42.149 30.676 32.734 1.00 15.11 202 ILE B C 1
ATOM 3954 O O . ILE B 1 204 ? 43.143 30.187 33.275 1.00 16.76 202 ILE B O 1
ATOM 3959 N N . ILE B 1 205 ? 41.327 31.508 33.359 1.00 14.19 203 ILE B N 1
ATOM 3960 C CA . ILE B 1 205 ? 41.517 31.818 34.758 1.00 13.56 203 ILE B CA 1
ATOM 3961 C C . ILE B 1 205 ? 40.395 31.097 35.497 1.00 16.03 203 ILE B C 1
ATOM 3962 O O . ILE B 1 205 ? 39.226 31.446 35.347 1.00 15.26 203 ILE B O 1
ATOM 3967 N N . LYS B 1 206 ? 40.746 30.074 36.269 1.00 15.01 204 LYS B N 1
ATOM 3968 C CA . LYS B 1 206 ? 39.750 29.328 37.030 1.00 17.05 204 LYS B CA 1
ATOM 3969 C C . LYS B 1 206 ? 39.752 29.827 38.474 1.00 16.66 204 LYS B C 1
ATOM 3970 O O . LYS B 1 206 ? 40.752 29.712 39.182 1.00 15.90 204 LYS B O 1
ATOM 3976 N N . LYS B 1 207 ? 38.622 30.374 38.904 1.00 15.27 205 LYS B N 1
ATOM 3977 C CA . LYS B 1 207 ? 38.484 30.908 40.251 1.00 17.02 205 LYS B CA 1
ATOM 3978 C C . LYS B 1 207 ? 38.098 29.812 41.239 1.00 17.88 205 LYS B C 1
ATOM 3979 O O . LYS B 1 207 ? 36.977 29.786 41.746 1.00 18.56 205 LYS B O 1
ATOM 3985 N N . GLY B 1 208 ? 39.033 28.912 41.517 1.00 18.39 206 GLY B N 1
ATOM 3986 C CA . GLY B 1 208 ? 38.738 27.813 42.422 1.00 19.50 206 GLY B CA 1
ATOM 3987 C C . GLY B 1 208 ? 37.542 27.080 41.849 1.00 19.99 206 GLY B C 1
ATOM 3988 O O . GLY B 1 208 ? 37.528 26.754 40.661 1.00 21.41 206 GLY B O 1
ATOM 3989 N N . GLU B 1 209 ? 36.532 26.822 42.674 1.00 19.55 207 GLU B N 1
ATOM 3990 C CA . GLU B 1 209 ? 35.328 26.158 42.188 1.00 19.19 207 GLU B CA 1
ATOM 3991 C C . GLU B 1 209 ? 34.216 27.188 41.990 1.00 19.56 207 GLU B C 1
ATOM 3992 O O . GLU B 1 209 ? 33.032 26.853 42.013 1.00 19.98 207 GLU B O 1
ATOM 3998 N N . HIS B 1 210 ? 34.607 28.442 41.779 1.00 18.50 208 HIS B N 1
ATOM 3999 C CA . HIS B 1 210 ? 33.640 29.520 41.599 1.00 19.11 208 HIS B CA 1
ATOM 4000 C C . HIS B 1 210 ? 33.514 30.011 40.161 1.00 18.99 208 HIS B C 1
ATOM 4001 O O . HIS B 1 210 ? 33.203 31.178 39.932 1.00 21.72 208 HIS B O 1
ATOM 4008 N N . GLY B 1 211 ? 33.764 29.131 39.198 1.00 19.67 209 GLY B N 1
ATOM 4009 C CA . GLY B 1 211 ? 33.643 29.525 37.805 1.00 19.47 209 GLY B CA 1
ATOM 4010 C C . GLY B 1 211 ? 34.976 29.706 37.115 1.00 20.25 209 GLY B C 1
ATOM 4011 O O . GLY B 1 211 ? 36.012 29.794 37.759 1.00 22.33 209 GLY B O 1
ATOM 4012 N N . ALA B 1 212 ? 34.951 29.779 35.794 1.00 19.89 210 ALA B N 1
ATOM 4013 C CA . ALA B 1 212 ? 36.172 29.946 35.026 1.00 18.45 210 ALA B CA 1
ATOM 4014 C C . ALA B 1 212 ? 35.983 31.011 33.950 1.00 18.93 210 ALA B C 1
ATOM 4015 O O . ALA B 1 212 ? 34.864 31.267 33.506 1.00 21.45 210 ALA B O 1
ATOM 4017 N N . LEU B 1 213 ? 37.078 31.636 33.542 1.00 17.47 211 LEU B N 1
ATOM 4018 C CA . LEU B 1 213 ? 37.032 32.652 32.502 1.00 16.12 211 LEU B CA 1
ATOM 4019 C C . LEU B 1 213 ? 37.993 32.262 31.386 1.00 17.07 211 LEU B C 1
ATOM 4020 O O . LEU B 1 213 ? 39.161 31.962 31.644 1.00 18.12 211 LEU B O 1
ATOM 4025 N N . LEU B 1 214 ? 37.487 32.257 30.158 1.00 15.68 212 LEU B N 1
ATOM 4026 C CA . LEU B 1 214 ? 38.282 31.934 28.977 1.00 14.96 212 LEU B CA 1
ATOM 4027 C C . LEU B 1 214 ? 38.495 33.212 28.164 1.00 15.03 212 LEU B C 1
ATOM 4028 O O . LEU B 1 214 ? 37.535 33.809 27.690 1.00 13.52 212 LEU B O 1
ATOM 4033 N N . PHE B 1 215 ? 39.753 33.613 28.005 1.00 16.59 213 PHE B N 1
ATOM 4034 C CA . PHE B 1 215 ? 40.111 34.821 27.271 1.00 18.87 213 PHE B CA 1
ATOM 4035 C C . PHE B 1 215 ? 40.785 34.466 25.947 1.00 19.91 213 PHE B C 1
ATOM 4036 O O . PHE B 1 215 ? 41.806 33.780 25.943 1.00 20.09 213 PHE B O 1
ATOM 4044 N N . THR B 1 216 ? 40.222 34.935 24.836 1.00 20.64 214 THR B N 1
ATOM 4045 C CA . THR B 1 216 ? 40.802 34.685 23.513 1.00 24.09 214 THR B CA 1
ATOM 4046 C C . THR B 1 216 ? 40.730 35.975 22.702 1.00 26.69 214 THR B C 1
ATOM 4047 O O . THR B 1 216 ? 40.327 37.013 23.224 1.00 24.88 214 THR B O 1
ATOM 4051 N N . ASP B 1 217 ? 41.118 35.924 21.430 1.00 28.79 215 ASP B N 1
ATOM 4052 C CA . ASP B 1 217 ? 41.062 37.129 20.608 1.00 32.80 215 ASP B CA 1
ATOM 4053 C C . ASP B 1 217 ? 39.629 37.534 20.317 1.00 33.69 215 ASP B C 1
ATOM 4054 O O . ASP B 1 217 ? 39.362 38.683 19.950 1.00 35.93 215 ASP B O 1
ATOM 4059 N N . ASN B 1 218 ? 38.706 36.595 20.491 1.00 33.26 216 ASN B N 1
ATOM 4060 C CA . ASN B 1 218 ? 37.306 36.866 20.211 1.00 33.51 216 ASN B CA 1
ATOM 4061 C C . ASN B 1 218 ? 36.521 37.387 21.403 1.00 32.27 216 ASN B C 1
ATOM 4062 O O . ASN B 1 218 ? 35.366 37.785 21.265 1.00 33.78 216 ASN B O 1
ATOM 4067 N N . GLY B 1 219 ? 37.143 37.398 22.573 1.00 27.73 217 GLY B N 1
ATOM 4068 C CA . GLY B 1 219 ? 36.440 37.896 23.734 1.00 25.45 217 GLY B CA 1
ATOM 4069 C C . GLY B 1 219 ? 36.565 37.032 24.969 1.00 23.68 217 GLY B C 1
ATOM 4070 O O . GLY B 1 219 ? 37.463 36.197 25.080 1.00 19.42 217 GLY B O 1
ATOM 4071 N N . ILE B 1 220 ? 35.643 37.243 25.900 1.00 23.61 218 ILE B N 1
ATOM 4072 C CA . ILE B 1 220 ? 35.635 36.517 27.157 1.00 22.95 218 ILE B CA 1
ATOM 4073 C C . ILE B 1 220 ? 34.443 35.581 27.285 1.00 23.79 218 ILE B C 1
ATOM 4074 O O . ILE B 1 220 ? 33.309 35.962 26.999 1.00 23.74 218 ILE B O 1
ATOM 4079 N N . PHE B 1 221 ? 34.704 34.351 27.706 1.00 22.61 219 PHE B N 1
ATOM 4080 C CA . PHE B 1 221 ? 33.632 33.390 27.918 1.00 22.92 219 PHE B CA 1
ATOM 4081 C C . PHE B 1 221 ? 33.631 33.050 29.401 1.00 22.35 219 PHE B C 1
ATOM 4082 O O . PHE B 1 221 ? 34.671 32.714 29.966 1.00 21.13 219 PHE B O 1
ATOM 4090 N N . ALA B 1 222 ? 32.463 33.144 30.024 1.00 22.56 220 ALA B N 1
ATOM 4091 C CA . ALA B 1 222 ? 32.333 32.858 31.440 1.00 23.18 220 ALA B CA 1
ATOM 4092 C C . ALA B 1 222 ? 31.625 31.536 31.694 1.00 22.83 220 ALA B C 1
ATOM 4093 O O . ALA B 1 222 ? 30.505 31.323 31.240 1.00 25.18 220 ALA B O 1
ATOM 4095 N N . ALA B 1 223 ? 32.290 30.643 32.416 1.00 21.21 221 ALA B N 1
ATOM 4096 C CA . ALA B 1 223 ? 31.698 29.356 32.754 1.00 22.44 221 ALA B CA 1
ATOM 4097 C C . ALA B 1 223 ? 31.229 29.463 34.205 1.00 24.51 221 ALA B C 1
ATOM 4098 O O . ALA B 1 223 ? 32.030 29.371 35.131 1.00 26.29 221 ALA B O 1
ATOM 4100 N N . PRO B 1 224 ? 29.922 29.678 34.422 1.00 26.34 222 PRO B N 1
ATOM 4101 C CA . PRO B 1 224 ? 29.403 29.795 35.789 1.00 27.05 222 PRO B CA 1
ATOM 4102 C C . PRO B 1 224 ? 29.730 28.598 36.681 1.00 25.86 222 PRO B C 1
ATOM 4103 O O . PRO B 1 224 ? 30.026 27.503 36.202 1.00 24.57 222 PRO B O 1
ATOM 4107 N N . ALA B 1 225 ? 29.683 28.826 37.987 1.00 24.37 223 ALA B N 1
ATOM 4108 C CA . ALA B 1 225 ? 29.974 27.780 38.949 1.00 25.49 223 ALA B CA 1
ATOM 4109 C C . ALA B 1 225 ? 28.737 26.942 39.239 1.00 25.21 223 ALA B C 1
ATOM 4110 O O . ALA B 1 225 ? 27.611 27.375 38.991 1.00 24.10 223 ALA B O 1
ATOM 4112 N N . PHE B 1 226 ? 28.974 25.736 39.751 1.00 25.84 224 PHE B N 1
ATOM 4113 C CA . PHE B 1 226 ? 27.925 24.798 40.143 1.00 26.37 224 PHE B CA 1
ATOM 4114 C C . PHE B 1 226 ? 27.689 25.216 41.596 1.00 27.86 224 PHE B C 1
ATOM 4115 O O . PHE B 1 226 ? 28.437 24.825 42.489 1.00 26.87 224 PHE B O 1
ATOM 4123 N N . PRO B 1 227 ? 26.645 26.022 41.846 1.00 29.97 225 PRO B N 1
ATOM 4124 C CA . PRO B 1 227 ? 26.279 26.542 43.171 1.00 30.71 225 PRO B CA 1
ATOM 4125 C C . PRO B 1 227 ? 26.294 25.633 44.394 1.00 32.24 225 PRO B C 1
ATOM 4126 O O . PRO B 1 227 ? 26.645 26.077 45.490 1.00 33.94 225 PRO B O 1
ATOM 4130 N N . LEU B 1 228 ? 25.943 24.368 44.218 1.00 32.75 226 LEU B N 1
ATOM 4131 C CA . LEU B 1 228 ? 25.877 23.456 45.355 1.00 34.05 226 LEU B CA 1
ATOM 4132 C C . LEU B 1 228 ? 26.829 22.265 45.334 1.00 32.41 226 LEU B C 1
ATOM 4133 O O . LEU B 1 228 ? 26.478 21.198 45.834 1.00 31.33 226 LEU B O 1
ATOM 4138 N N . GLU B 1 229 ? 28.028 22.414 44.775 1.00 31.31 227 GLU B N 1
ATOM 4139 C CA . GLU B 1 229 ? 28.922 21.265 44.768 1.00 30.55 227 GLU B CA 1
ATOM 4140 C C . GLU B 1 229 ? 29.527 21.001 46.145 1.00 29.54 227 GLU B C 1
ATOM 4141 O O . GLU B 1 229 ? 29.804 21.922 46.914 1.00 29.06 227 GLU B O 1
ATOM 4147 N N . SER B 1 230 ? 29.698 19.725 46.457 1.00 29.04 228 SER B N 1
ATOM 4148 C CA . SER B 1 230 ? 30.232 19.307 47.740 1.00 28.55 228 SER B CA 1
ATOM 4149 C C . SER B 1 230 ? 31.749 19.275 47.749 1.00 26.50 228 SER B C 1
ATOM 4150 O O . SER B 1 230 ? 32.359 18.341 47.229 1.00 27.13 228 SER B O 1
ATOM 4153 N N . ILE B 1 231 ? 32.355 20.288 48.355 1.00 23.31 229 ILE B N 1
ATOM 4154 C CA . ILE B 1 231 ? 33.806 20.367 48.416 1.00 21.96 229 ILE B CA 1
ATOM 4155 C C . ILE B 1 231 ? 34.363 19.780 49.710 1.00 20.08 229 ILE B C 1
ATOM 4156 O O . ILE B 1 231 ? 34.041 20.262 50.797 1.00 21.22 229 ILE B O 1
ATOM 4161 N N . TYR B 1 232 ? 35.199 18.749 49.588 1.00 18.16 230 TYR B N 1
ATOM 4162 C CA . TYR B 1 232 ? 35.827 18.125 50.753 1.00 17.16 230 TYR B CA 1
ATOM 4163 C C . TYR B 1 232 ? 37.358 18.216 50.661 1.00 16.46 230 TYR B C 1
ATOM 4164 O O . TYR B 1 232 ? 38.057 18.237 51.674 1.00 16.98 230 TYR B O 1
ATOM 4173 N N . ASP B 1 233 ? 37.879 18.255 49.442 1.00 15.72 231 ASP B N 1
ATOM 4174 C CA . ASP B 1 233 ? 39.320 18.365 49.233 1.00 15.56 231 ASP B CA 1
ATOM 4175 C C . ASP B 1 233 ? 39.566 18.952 47.857 1.00 14.82 231 ASP B C 1
ATOM 4176 O O . ASP B 1 233 ? 39.358 18.284 46.849 1.00 13.92 231 ASP B O 1
ATOM 4181 N N . PRO B 1 234 ? 40.000 20.221 47.802 1.00 15.10 232 PRO B N 1
ATOM 4182 C CA . PRO B 1 234 ? 40.274 20.915 46.538 1.00 14.99 232 PRO B CA 1
ATOM 4183 C C . PRO B 1 234 ? 41.510 20.436 45.783 1.00 14.73 232 PRO B C 1
ATOM 4184 O O . PRO B 1 234 ? 41.701 20.802 44.623 1.00 14.86 232 PRO B O 1
ATOM 4188 N N . THR B 1 235 ? 42.342 19.621 46.434 1.00 14.76 233 THR B N 1
ATOM 4189 C CA . THR B 1 235 ? 43.576 19.138 45.812 1.00 13.67 233 THR B CA 1
ATOM 4190 C C . THR B 1 235 ? 43.329 18.472 44.466 1.00 13.92 233 THR B C 1
ATOM 4191 O O . THR B 1 235 ? 42.510 17.556 44.358 1.00 12.34 233 THR B O 1
ATOM 4195 N N . GLY B 1 236 ? 44.045 18.936 43.445 1.00 14.26 234 GLY B N 1
ATOM 4196 C CA . GLY B 1 236 ? 43.915 18.359 42.120 1.00 15.31 234 GLY B CA 1
ATOM 4197 C C . GLY B 1 236 ? 42.862 18.972 41.209 1.00 15.51 234 GLY B C 1
ATOM 4198 O O . GLY B 1 236 ? 42.887 18.739 39.998 1.00 15.48 234 GLY B O 1
ATOM 4199 N N . ALA B 1 237 ? 41.960 19.766 41.781 1.00 13.82 235 ALA B N 1
ATOM 4200 C CA . ALA B 1 237 ? 40.876 20.389 41.023 1.00 14.22 235 ALA B CA 1
ATOM 4201 C C . ALA B 1 237 ? 41.311 21.065 39.726 1.00 15.70 235 ALA B C 1
ATOM 4202 O O . ALA B 1 237 ? 40.816 20.732 38.645 1.00 16.50 235 ALA B O 1
ATOM 4204 N N . GLY B 1 238 ? 42.238 22.015 39.839 1.00 14.72 236 GLY B N 1
ATOM 4205 C CA . GLY B 1 238 ? 42.701 22.736 38.665 1.00 12.96 236 GLY B CA 1
ATOM 4206 C C . GLY B 1 238 ? 43.338 21.851 37.614 1.00 14.75 236 GLY B C 1
ATOM 4207 O O . GLY B 1 238 ? 43.189 22.084 36.409 1.00 15.56 236 GLY B O 1
ATOM 4208 N N . ASP B 1 239 ? 44.051 20.828 38.070 1.00 13.15 237 ASP B N 1
ATOM 4209 C CA . ASP B 1 239 ? 44.686 19.916 37.151 1.00 14.01 237 ASP B CA 1
ATOM 4210 C C . ASP B 1 239 ? 43.670 18.961 36.531 1.00 14.06 237 ASP B C 1
ATOM 4211 O O . ASP B 1 239 ? 43.824 18.576 35.369 1.00 12.39 237 ASP B O 1
ATOM 4216 N N . THR B 1 240 ? 42.635 18.560 37.278 1.00 13.00 238 THR B N 1
ATOM 4217 C CA . THR B 1 240 ? 41.639 17.683 36.658 1.00 12.16 238 THR B CA 1
ATOM 4218 C C . THR B 1 240 ? 40.889 18.560 35.643 1.00 12.13 238 THR B C 1
ATOM 4219 O O . THR B 1 240 ? 40.385 18.078 34.633 1.00 11.89 238 THR B O 1
ATOM 4223 N N . PHE B 1 241 ? 40.845 19.858 35.914 1.00 11.11 239 PHE B N 1
ATOM 4224 C CA . PHE B 1 241 ? 40.196 20.787 34.998 1.00 11.76 239 PHE B CA 1
ATOM 4225 C C . PHE B 1 241 ? 41.005 20.779 33.696 1.00 11.63 239 PHE B C 1
ATOM 4226 O O . PHE B 1 241 ? 40.454 20.612 32.606 1.00 11.86 239 PHE B O 1
ATOM 4234 N N . ALA B 1 242 ? 42.318 20.950 33.816 1.00 12.05 240 ALA B N 1
ATOM 4235 C CA . ALA B 1 242 ? 43.184 20.952 32.642 1.00 13.67 240 ALA B CA 1
ATOM 4236 C C . ALA B 1 242 ? 43.023 19.640 31.887 1.00 14.88 240 ALA B C 1
ATOM 4237 O O . ALA B 1 242 ? 43.010 19.624 30.654 1.00 14.24 240 ALA B O 1
ATOM 4239 N N . GLY B 1 243 ? 42.886 18.543 32.629 1.00 14.62 241 GLY B N 1
ATOM 4240 C CA . GLY B 1 243 ? 42.728 17.239 32.006 1.00 14.71 241 GLY B CA 1
ATOM 4241 C C . GLY B 1 243 ? 41.452 17.112 31.190 1.00 16.14 241 GLY B C 1
ATOM 4242 O O . GLY B 1 243 ? 41.480 16.635 30.054 1.00 14.96 241 GLY B O 1
ATOM 4243 N N . GLY B 1 244 ? 40.326 17.531 31.763 1.00 15.04 242 GLY B N 1
ATOM 4244 C CA . GLY B 1 244 ? 39.073 17.455 31.033 1.00 15.54 242 GLY B CA 1
ATOM 4245 C C . GLY B 1 244 ? 39.136 18.349 29.806 1.00 15.57 242 GLY B C 1
ATOM 4246 O O . GLY B 1 244 ? 38.659 17.998 28.719 1.00 13.31 242 GLY B O 1
ATOM 4247 N N . PHE B 1 245 ? 39.745 19.516 29.992 1.00 13.10 243 PHE B N 1
ATOM 4248 C CA . PHE B 1 245 ? 39.893 20.484 28.921 1.00 14.32 243 PHE B CA 1
ATOM 4249 C C . PHE B 1 245 ? 40.661 19.912 27.721 1.00 13.67 243 PHE B C 1
ATOM 4250 O O . PHE B 1 245 ? 40.118 19.829 26.619 1.00 14.49 243 PHE B O 1
ATOM 4258 N N . ILE B 1 246 ? 41.912 19.506 27.929 1.00 13.33 244 ILE B N 1
ATOM 4259 C CA . ILE B 1 246 ? 42.704 18.993 26.813 1.00 14.87 244 ILE B CA 1
ATOM 4260 C C . ILE B 1 246 ? 42.252 17.622 26.345 1.00 15.37 244 ILE B C 1
ATOM 4261 O O . ILE B 1 246 ? 42.502 17.248 25.202 1.00 16.61 244 ILE B O 1
ATOM 4266 N N . GLY B 1 247 ? 41.582 16.880 27.220 1.00 13.95 245 GLY B N 1
ATOM 4267 C CA . GLY B 1 247 ? 41.113 15.561 26.849 1.00 15.21 245 GLY B CA 1
ATOM 4268 C C . GLY B 1 247 ? 40.010 15.642 25.815 1.00 16.49 245 GLY B C 1
ATOM 4269 O O . GLY B 1 247 ? 40.011 14.908 24.827 1.00 16.06 245 GLY B O 1
ATOM 4270 N N . HIS B 1 248 ? 39.058 16.538 26.040 1.00 15.76 246 HIS B N 1
ATOM 4271 C CA . HIS B 1 248 ? 37.960 16.701 25.098 1.00 17.06 246 HIS B CA 1
ATOM 4272 C C . HIS B 1 248 ? 38.475 17.160 23.733 1.00 15.67 246 HIS B C 1
ATOM 4273 O O . HIS B 1 248 ? 38.042 16.661 22.693 1.00 16.21 246 HIS B O 1
ATOM 4280 N N . LEU B 1 249 ? 39.386 18.126 23.743 1.00 16.07 247 LEU B N 1
ATOM 4281 C CA . LEU B 1 249 ? 39.944 18.641 22.502 1.00 16.76 247 LEU B CA 1
ATOM 4282 C C . LEU B 1 249 ? 40.729 17.559 21.771 1.00 18.66 247 LEU B C 1
ATOM 4283 O O . LEU B 1 249 ? 40.630 17.433 20.551 1.00 19.55 247 LEU B O 1
ATOM 4288 N N . ALA B 1 250 ? 41.506 16.781 22.517 1.00 18.62 248 ALA B N 1
ATOM 4289 C CA . ALA B 1 250 ? 42.304 15.714 21.922 1.00 20.32 248 ALA B CA 1
ATOM 4290 C C . ALA B 1 250 ? 41.394 14.715 21.209 1.00 22.36 248 ALA B C 1
ATOM 4291 O O . ALA B 1 250 ? 41.684 14.285 20.091 1.00 21.96 248 ALA B O 1
ATOM 4293 N N . ARG B 1 251 ? 40.285 14.364 21.854 1.00 21.95 249 ARG B N 1
ATOM 4294 C CA . ARG B 1 251 ? 39.333 13.415 21.290 1.00 23.63 249 ARG B CA 1
ATOM 4295 C C . ARG B 1 251 ? 38.618 13.930 20.037 1.00 26.48 249 ARG B C 1
ATOM 4296 O O . ARG B 1 251 ? 38.466 13.192 19.068 1.00 26.43 249 ARG B O 1
ATOM 4304 N N . CYS B 1 252 ? 38.174 15.183 20.050 1.00 28.70 250 CYS B N 1
ATOM 4305 C CA . CYS B 1 252 ? 37.482 15.729 18.883 1.00 31.47 250 CYS B CA 1
ATOM 4306 C C . CYS B 1 252 ? 38.473 16.220 17.828 1.00 32.42 250 CYS B C 1
ATOM 4307 O O . CYS B 1 252 ? 38.126 16.370 16.659 1.00 32.80 250 CYS B O 1
ATOM 4310 N N . GLY B 1 253 ? 39.711 16.462 18.247 1.00 32.84 251 GLY B N 1
ATOM 4311 C CA . GLY B 1 253 ? 40.736 16.906 17.317 1.00 33.92 251 GLY B CA 1
ATOM 4312 C C . GLY B 1 253 ? 40.619 18.339 16.826 1.00 35.17 251 GLY B C 1
ATOM 4313 O O . GLY B 1 253 ? 41.478 18.812 16.083 1.00 35.63 251 GLY B O 1
ATOM 4314 N N . ASN B 1 254 ? 39.558 19.029 17.228 1.00 34.99 252 ASN B N 1
ATOM 4315 C CA . ASN B 1 254 ? 39.353 20.414 16.824 1.00 36.29 252 ASN B CA 1
ATOM 4316 C C . ASN B 1 254 ? 39.727 21.373 17.955 1.00 35.66 252 ASN B C 1
ATOM 4317 O O . ASN B 1 254 ? 39.389 21.134 19.110 1.00 35.84 252 ASN B O 1
ATOM 4322 N N . THR B 1 255 ? 40.413 22.462 17.622 1.00 34.14 253 THR B N 1
ATOM 4323 C CA . THR B 1 255 ? 40.807 23.436 18.632 1.00 33.50 253 THR B CA 1
ATOM 4324 C C . THR B 1 255 ? 40.183 24.815 18.400 1.00 31.82 253 THR B C 1
ATOM 4325 O O . THR B 1 255 ? 40.743 25.836 18.794 1.00 29.43 253 THR B O 1
ATOM 4329 N N . SER B 1 256 ? 39.015 24.833 17.768 1.00 29.74 254 SER B N 1
ATOM 4330 C CA . SER B 1 256 ? 38.309 26.079 17.500 1.00 30.33 254 SER B CA 1
ATOM 4331 C C . SER B 1 256 ? 37.777 26.701 18.790 1.00 30.49 254 SER B C 1
ATOM 4332 O O . SER B 1 256 ? 37.711 26.048 19.833 1.00 29.05 254 SER B O 1
ATOM 4335 N N . GLU B 1 257 ? 37.378 27.965 18.698 1.00 30.07 255 GLU B N 1
ATOM 4336 C CA . GLU B 1 257 ? 36.828 28.696 19.834 1.00 30.86 255 GLU B CA 1
ATOM 4337 C C . GLU B 1 257 ? 35.638 27.943 20.427 1.00 30.03 255 GLU B C 1
ATOM 4338 O O . GLU B 1 257 ? 35.517 27.798 21.642 1.00 29.35 255 GLU B O 1
ATOM 4344 N N . ALA B 1 258 ? 34.761 27.463 19.554 1.00 28.47 256 ALA B N 1
ATOM 4345 C CA . ALA B 1 258 ? 33.570 26.745 19.977 1.00 26.53 256 ALA B CA 1
ATOM 4346 C C . ALA B 1 258 ? 33.875 25.508 20.812 1.00 26.03 256 ALA B C 1
ATOM 4347 O O . ALA B 1 258 ? 33.242 25.284 21.848 1.00 26.06 256 ALA B O 1
ATOM 4349 N N . GLU B 1 259 ? 34.830 24.700 20.360 1.00 24.73 257 GLU B N 1
ATOM 4350 C CA . GLU B 1 259 ? 35.188 23.490 21.091 1.00 26.17 257 GLU B CA 1
ATOM 4351 C C . GLU B 1 259 ? 35.901 23.813 22.392 1.00 24.65 257 GLU B C 1
ATOM 4352 O O . GLU B 1 259 ? 35.804 23.057 23.362 1.00 24.39 257 GLU B O 1
ATOM 4366 N N . ARG B 1 261 ? 35.250 26.362 24.344 1.00 18.41 259 ARG B N 1
ATOM 4367 C CA . ARG B 1 261 ? 34.260 26.751 25.342 1.00 19.25 259 ARG B CA 1
ATOM 4368 C C . ARG B 1 261 ? 33.621 25.474 25.898 1.00 18.92 259 ARG B C 1
ATOM 4369 O O . ARG B 1 261 ? 33.355 25.369 27.096 1.00 17.28 259 ARG B O 1
ATOM 4377 N N . LYS B 1 262 ? 33.384 24.495 25.032 1.00 19.67 260 LYS B N 1
ATOM 4378 C CA . LYS B 1 262 ? 32.809 23.240 25.503 1.00 20.97 260 LYS B CA 1
ATOM 4379 C C . LYS B 1 262 ? 33.835 22.525 26.380 1.00 18.04 260 LYS B C 1
ATOM 4380 O O . LYS B 1 262 ? 33.491 21.967 27.418 1.00 17.45 260 LYS B O 1
ATOM 4386 N N . ALA B 1 263 ? 35.097 22.557 25.964 1.00 16.90 261 ALA B N 1
ATOM 4387 C CA . ALA B 1 263 ? 36.164 21.904 26.714 1.00 15.52 261 ALA B CA 1
ATOM 4388 C C . ALA B 1 263 ? 36.290 22.517 28.107 1.00 15.10 261 ALA B C 1
ATOM 4389 O O . ALA B 1 263 ? 36.653 21.829 29.065 1.00 14.13 261 ALA B O 1
ATOM 4391 N N . VAL B 1 264 ? 35.992 23.809 28.221 1.00 13.80 262 VAL B N 1
ATOM 4392 C CA . VAL B 1 264 ? 36.044 24.485 29.518 1.00 14.17 262 VAL B CA 1
ATOM 4393 C C . VAL B 1 264 ? 34.941 23.904 30.404 1.00 15.09 262 VAL B C 1
ATOM 4394 O O . VAL B 1 264 ? 35.139 23.681 31.607 1.00 14.04 262 VAL B O 1
ATOM 4398 N N . LEU B 1 265 ? 33.780 23.663 29.804 1.00 13.85 263 LEU B N 1
ATOM 4399 C CA . LEU B 1 265 ? 32.652 23.106 30.541 1.00 14.58 263 LEU B CA 1
ATOM 4400 C C . LEU B 1 265 ? 32.949 21.680 31.015 1.00 14.56 263 LEU B C 1
ATOM 4401 O O . LEU B 1 265 ? 32.558 21.295 32.120 1.00 14.02 263 LEU B O 1
ATOM 4406 N N . TYR B 1 266 ? 33.642 20.902 30.183 1.00 13.34 264 TYR B N 1
ATOM 4407 C CA . TYR B 1 266 ? 33.999 19.535 30.549 1.00 13.23 264 TYR B CA 1
ATOM 4408 C C . TYR B 1 266 ? 35.040 19.547 31.666 1.00 12.48 264 TYR B C 1
ATOM 4409 O O . TYR B 1 266 ? 35.006 18.707 32.569 1.00 12.26 264 TYR B O 1
ATOM 4418 N N . GLY B 1 267 ? 35.974 20.491 31.587 1.00 11.61 265 GLY B N 1
ATOM 4419 C CA . GLY B 1 267 ? 36.991 20.598 32.618 1.00 12.63 265 GLY B CA 1
ATOM 4420 C C . GLY B 1 267 ? 36.328 20.940 33.944 1.00 13.77 265 GLY B C 1
ATOM 4421 O O . GLY B 1 267 ? 36.658 20.382 34.993 1.00 11.81 265 GLY B O 1
ATOM 4422 N N . SER B 1 268 ? 35.373 21.863 33.899 1.00 13.86 266 SER B N 1
ATOM 4423 C CA . SER B 1 268 ? 34.679 22.257 35.116 1.00 14.38 266 SER B CA 1
ATOM 4424 C C . SER B 1 268 ? 33.960 21.055 35.720 1.00 13.46 266 SER B C 1
ATOM 4425 O O . SER B 1 268 ? 33.961 20.875 36.935 1.00 12.06 266 SER B O 1
ATOM 4428 N N . ALA B 1 269 ? 33.357 20.228 34.869 1.00 13.56 267 ALA B N 1
ATOM 4429 C CA . ALA B 1 269 ? 32.642 19.044 35.342 1.00 15.23 267 ALA B CA 1
ATOM 4430 C C . ALA B 1 269 ? 33.590 18.112 36.082 1.00 15.00 267 ALA B C 1
ATOM 4431 O O . ALA B 1 269 ? 33.282 17.646 37.173 1.00 16.48 267 ALA B O 1
ATOM 4441 N N . ALA B 1 271 ? 36.509 18.810 37.473 1.00 13.26 269 ALA B N 1
ATOM 4442 C CA . ALA B 1 271 ? 36.987 19.442 38.699 1.00 13.03 269 ALA B CA 1
ATOM 4443 C C . ALA B 1 271 ? 35.954 19.310 39.817 1.00 13.47 269 ALA B C 1
ATOM 4444 O O . ALA B 1 271 ? 36.308 19.056 40.960 1.00 15.60 269 ALA B O 1
ATOM 4446 N N . SER B 1 272 ? 34.677 19.468 39.473 1.00 14.50 270 SER B N 1
ATOM 4447 C CA . SER B 1 272 ? 33.601 19.410 40.463 1.00 14.63 270 SER B CA 1
ATOM 4448 C C . SER B 1 272 ? 33.447 18.037 41.121 1.00 15.15 270 SER B C 1
ATOM 4449 O O . SER B 1 272 ? 32.861 17.927 42.195 1.00 14.44 270 SER B O 1
ATOM 4452 N N . PHE B 1 273 ? 33.973 16.995 40.478 1.00 13.48 271 PHE B N 1
ATOM 4453 C CA . PHE B 1 273 ? 33.923 15.649 41.041 1.00 13.58 271 PHE B CA 1
ATOM 4454 C C . PHE B 1 273 ? 35.182 15.401 41.856 1.00 13.43 271 PHE B C 1
ATOM 4455 O O . PHE B 1 273 ? 35.140 14.772 42.919 1.00 14.48 271 PHE B O 1
ATOM 4463 N N . CYS B 1 274 ? 36.304 15.910 41.355 1.00 14.27 272 CYS B N 1
ATOM 4464 C CA . CYS B 1 274 ? 37.587 15.739 42.025 1.00 15.39 272 CYS B CA 1
ATOM 4465 C C . CYS B 1 274 ? 37.581 16.222 43.484 1.00 14.39 272 CYS B C 1
ATOM 4466 O O . CYS B 1 274 ? 38.160 15.574 44.358 1.00 12.98 272 CYS B O 1
ATOM 4469 N N . VAL B 1 275 ? 36.918 17.351 43.733 1.00 11.86 273 VAL B N 1
ATOM 4470 C CA . VAL B 1 275 ? 36.870 17.950 45.067 1.00 14.19 273 VAL B CA 1
ATOM 4471 C C . VAL B 1 275 ? 36.010 17.224 46.092 1.00 14.23 273 VAL B C 1
ATOM 4472 O O . VAL B 1 275 ? 36.061 17.549 47.282 1.00 15.59 273 VAL B O 1
ATOM 4476 N N . GLU B 1 276 ? 35.230 16.249 45.639 1.00 14.90 274 GLU B N 1
ATOM 4477 C CA . GLU B 1 276 ? 34.328 15.508 46.518 1.00 18.37 274 GLU B CA 1
ATOM 4478 C C . GLU B 1 276 ? 34.974 14.554 47.521 1.00 20.52 274 GLU B C 1
ATOM 4479 O O . GLU B 1 276 ? 34.323 14.134 48.482 1.00 23.03 274 GLU B O 1
ATOM 4485 N N . GLN B 1 277 ? 36.245 14.220 47.305 1.00 20.16 275 GLN B N 1
ATOM 4486 C CA . GLN B 1 277 ? 36.974 13.297 48.178 1.00 20.72 275 GLN B CA 1
ATOM 4487 C C . GLN B 1 277 ? 38.457 13.617 48.218 1.00 19.82 275 GLN B C 1
ATOM 4488 O O . GLN B 1 277 ? 38.972 14.325 47.356 1.00 18.67 275 GLN B O 1
ATOM 4494 N N . PHE B 1 278 ? 39.146 13.053 49.207 1.00 18.70 276 PHE B N 1
ATOM 4495 C CA . PHE B 1 278 ? 40.585 13.242 49.336 1.00 17.51 276 PHE B CA 1
ATOM 4496 C C . PHE B 1 278 ? 41.283 12.550 48.165 1.00 17.59 276 PHE B C 1
ATOM 4497 O O . PHE B 1 278 ? 40.867 11.471 47.734 1.00 17.71 276 PHE B O 1
ATOM 4505 N N . GLY B 1 279 ? 42.350 13.162 47.663 1.00 15.38 277 GLY B N 1
ATOM 4506 C CA . GLY B 1 279 ? 43.077 12.573 46.555 1.00 15.94 277 GLY B CA 1
ATOM 4507 C C . GLY B 1 279 ? 42.247 12.498 45.288 1.00 15.02 277 GLY B C 1
ATOM 4508 O O . GLY B 1 279 ? 41.262 13.208 45.150 1.00 14.98 277 GLY B O 1
ATOM 4509 N N . PRO B 1 280 ? 42.633 11.646 44.330 1.00 16.57 278 PRO B N 1
ATOM 4510 C CA . PRO B 1 280 ? 41.900 11.497 43.069 1.00 15.75 278 PRO B CA 1
ATOM 4511 C C . PRO B 1 280 ? 40.932 10.326 43.143 1.00 17.32 278 PRO B C 1
ATOM 4512 O O . PRO B 1 280 ? 40.467 9.837 42.116 1.00 18.49 278 PRO B O 1
ATOM 4516 N N . TYR B 1 281 ? 40.616 9.889 44.355 1.00 17.50 279 TYR B N 1
ATOM 4517 C CA . TYR B 1 281 ? 39.777 8.715 44.517 1.00 16.94 279 TYR B CA 1
ATOM 4518 C C . TYR B 1 281 ? 38.301 8.759 44.145 1.00 17.03 279 TYR B C 1
ATOM 4519 O O . TYR B 1 281 ? 37.665 7.706 44.054 1.00 14.70 279 TYR B O 1
ATOM 4528 N N . ARG B 1 282 ? 37.749 9.948 43.907 1.00 16.97 280 ARG B N 1
ATOM 4529 C CA . ARG B 1 282 ? 36.356 10.016 43.473 1.00 16.49 280 ARG B CA 1
ATOM 4530 C C . ARG B 1 282 ? 36.276 9.330 42.107 1.00 16.31 280 ARG B C 1
ATOM 4531 O O . ARG B 1 282 ? 35.218 8.835 41.706 1.00 14.30 280 ARG B O 1
ATOM 4539 N N . TYR B 1 283 ? 37.407 9.294 41.400 1.00 15.99 281 TYR B N 1
ATOM 4540 C CA . TYR B 1 283 ? 37.452 8.681 40.071 1.00 18.36 281 TYR B CA 1
ATOM 4541 C C . TYR B 1 283 ? 37.461 7.151 40.076 1.00 18.49 281 TYR B C 1
ATOM 4542 O O . TYR B 1 283 ? 37.467 6.525 39.018 1.00 18.52 281 TYR B O 1
ATOM 4551 N N . ASN B 1 284 ? 37.464 6.551 41.259 1.00 21.34 282 ASN B N 1
ATOM 4552 C CA . ASN B 1 284 ? 37.451 5.097 41.340 1.00 22.79 282 ASN B CA 1
ATOM 4553 C C . ASN B 1 284 ? 36.119 4.559 40.835 1.00 24.21 282 ASN B C 1
ATOM 4554 O O . ASN B 1 284 ? 36.082 3.538 40.155 1.00 24.62 282 ASN B O 1
ATOM 4559 N N . ASP B 1 285 ? 35.033 5.262 41.144 1.00 24.31 283 ASP B N 1
ATOM 4560 C CA . ASP B 1 285 ? 33.704 4.814 40.738 1.00 27.01 283 ASP B CA 1
ATOM 4561 C C . ASP B 1 285 ? 32.993 5.723 39.739 1.00 25.78 283 ASP B C 1
ATOM 4562 O O . ASP B 1 285 ? 31.955 5.349 39.197 1.00 26.70 283 ASP B O 1
ATOM 4567 N N . LEU B 1 286 ? 33.538 6.912 39.501 1.00 23.02 284 LEU B N 1
ATOM 4568 C CA . LEU B 1 286 ? 32.918 7.859 38.576 1.00 21.54 284 LEU B CA 1
ATOM 4569 C C . LEU B 1 286 ? 32.776 7.275 37.176 1.00 21.12 284 LEU B C 1
ATOM 4570 O O . LEU B 1 286 ? 33.758 6.834 36.583 1.00 21.42 284 LEU B O 1
ATOM 4575 N N . ASP B 1 287 ? 31.556 7.266 36.648 1.00 22.44 285 ASP B N 1
ATOM 4576 C CA . ASP B 1 287 ? 31.332 6.736 35.306 1.00 22.70 285 ASP B CA 1
ATOM 4577 C C . ASP B 1 287 ? 30.995 7.855 34.324 1.00 21.15 285 ASP B C 1
ATOM 4578 O O . ASP B 1 287 ? 30.568 8.935 34.720 1.00 19.13 285 ASP B O 1
ATOM 4583 N N . LEU B 1 288 ? 31.185 7.579 33.040 1.00 19.86 286 LEU B N 1
ATOM 4584 C CA . LEU B 1 288 ? 30.957 8.554 31.981 1.00 20.56 286 LEU B CA 1
ATOM 4585 C C . LEU B 1 288 ? 29.609 9.268 31.948 1.00 20.40 286 LEU B C 1
ATOM 4586 O O . LEU B 1 288 ? 29.543 10.435 31.563 1.00 20.58 286 LEU B O 1
ATOM 4591 N N . LEU B 1 289 ? 28.534 8.581 32.325 1.00 19.73 287 LEU B N 1
ATOM 4592 C CA . LEU B 1 289 ? 27.215 9.206 32.300 1.00 20.83 287 LEU B CA 1
ATOM 4593 C C . LEU B 1 289 ? 27.079 10.257 33.402 1.00 20.61 287 LEU B C 1
ATOM 4594 O O . LEU B 1 289 ? 26.376 11.250 33.229 1.00 20.62 287 LEU B O 1
ATOM 4599 N N . GLU B 1 290 ? 27.740 10.039 34.539 1.00 20.04 288 GLU B N 1
ATOM 4600 C CA . GLU B 1 290 ? 27.700 11.027 35.617 1.00 20.17 288 GLU B CA 1
ATOM 4601 C C . GLU B 1 290 ? 28.408 12.285 35.108 1.00 18.42 288 GLU B C 1
ATOM 4602 O O . GLU B 1 290 ? 27.951 13.405 35.337 1.00 18.65 288 GLU B O 1
ATOM 4608 N N . VAL B 1 291 ? 29.530 12.084 34.418 1.00 17.36 289 VAL B N 1
ATOM 4609 C CA . VAL B 1 291 ? 30.303 13.186 33.862 1.00 17.02 289 VAL B CA 1
ATOM 4610 C C . VAL B 1 291 ? 29.478 13.955 32.829 1.00 17.45 289 VAL B C 1
ATOM 4611 O O . VAL B 1 291 ? 29.460 15.184 32.833 1.00 15.95 289 VAL B O 1
ATOM 4615 N N . ASP B 1 292 ? 28.781 13.223 31.960 1.00 17.53 290 ASP B N 1
ATOM 4616 C CA . ASP B 1 292 ? 27.959 13.844 30.926 1.00 19.06 290 ASP B CA 1
ATOM 4617 C C . ASP B 1 292 ? 26.847 14.674 31.585 1.00 19.31 290 ASP B C 1
ATOM 4618 O O . ASP B 1 292 ? 26.584 15.801 31.172 1.00 18.77 290 ASP B O 1
ATOM 4623 N N . ASP B 1 293 ? 26.207 14.127 32.617 1.00 19.14 291 ASP B N 1
ATOM 4624 C CA . ASP B 1 293 ? 25.152 14.859 33.315 1.00 22.09 291 ASP B CA 1
ATOM 4625 C C . ASP B 1 293 ? 25.691 16.121 33.989 1.00 19.92 291 ASP B C 1
ATOM 4626 O O . ASP B 1 293 ? 25.030 17.152 33.982 1.00 19.82 291 ASP B O 1
ATOM 4631 N N . ARG B 1 294 ? 26.880 16.034 34.584 1.00 18.60 292 ARG B N 1
ATOM 4632 C CA . ARG B 1 294 ? 27.469 17.183 35.266 1.00 17.87 292 ARG B CA 1
ATOM 4633 C C . ARG B 1 294 ? 27.792 18.241 34.221 1.00 19.22 292 ARG B C 1
ATOM 4634 O O . ARG B 1 294 ? 27.618 19.438 34.454 1.00 19.56 292 ARG B O 1
ATOM 4642 N N . TYR B 1 295 ? 28.250 17.786 33.061 1.00 19.20 293 TYR B N 1
ATOM 4643 C CA . TYR B 1 295 ? 28.568 18.676 31.952 1.00 20.67 293 TYR B CA 1
ATOM 4644 C C . TYR B 1 295 ? 27.310 19.410 31.486 1.00 21.63 293 TYR B C 1
ATOM 4645 O O . TYR B 1 295 ? 27.336 20.619 31.247 1.00 20.04 293 TYR B O 1
ATOM 4654 N N . GLN B 1 296 ? 26.210 18.677 31.341 1.00 21.37 294 GLN B N 1
ATOM 4655 C CA . GLN B 1 296 ? 24.972 19.301 30.894 1.00 24.54 294 GLN B CA 1
ATOM 4656 C C . GLN B 1 296 ? 24.552 20.428 31.840 1.00 24.10 294 GLN B C 1
ATOM 4657 O O . GLN B 1 296 ? 24.086 21.469 31.390 1.00 25.22 294 GLN B O 1
ATOM 4663 N N . SER B 1 297 ? 24.729 20.224 33.144 1.00 23.23 295 SER B N 1
ATOM 4664 C CA . SER B 1 297 ? 24.358 21.247 34.122 1.00 25.42 295 SER B CA 1
ATOM 4665 C C . SER B 1 297 ? 25.182 22.512 33.911 1.00 24.75 295 SER B C 1
ATOM 4666 O O . SER B 1 297 ? 24.645 23.620 33.902 1.00 26.23 295 SER B O 1
ATOM 4669 N N . PHE B 1 298 ? 26.490 22.339 33.751 1.00 23.74 296 PHE B N 1
ATOM 4670 C CA . PHE B 1 298 ? 27.392 23.462 33.526 1.00 23.17 296 PHE B CA 1
ATOM 4671 C C . PHE B 1 298 ? 27.045 24.160 32.210 1.00 23.86 296 PHE B C 1
ATOM 4672 O O . PHE B 1 298 ? 27.155 25.380 32.096 1.00 24.59 296 PHE B O 1
ATOM 4680 N N . LEU B 1 299 ? 26.635 23.377 31.217 1.00 24.16 297 LEU B N 1
ATOM 4681 C CA . LEU B 1 299 ? 26.265 23.926 29.920 1.00 26.08 297 LEU B CA 1
ATOM 4682 C C . LEU B 1 299 ? 25.062 24.855 30.080 1.00 27.28 297 LEU B C 1
ATOM 4683 O O . LEU B 1 299 ? 25.089 26.004 29.634 1.00 28.08 297 LEU B O 1
ATOM 4688 N N . GLU B 1 300 ? 24.019 24.355 30.736 1.00 28.67 298 GLU B N 1
ATOM 4689 C CA . GLU B 1 300 ? 22.802 25.129 30.958 1.00 32.42 298 GLU B CA 1
ATOM 4690 C C . GLU B 1 300 ? 23.064 26.398 31.763 1.00 32.78 298 GLU B C 1
ATOM 4691 O O . GLU B 1 300 ? 22.506 27.452 31.470 1.00 32.71 298 GLU B O 1
ATOM 4697 N N . LEU B 1 301 ? 23.914 26.290 32.777 1.00 32.86 299 LEU B N 1
ATOM 4698 C CA . LEU B 1 301 ? 24.265 27.440 33.603 1.00 34.31 299 LEU B CA 1
ATOM 4699 C C . LEU B 1 301 ? 24.967 28.507 32.762 1.00 34.31 299 LEU B C 1
ATOM 4700 O O . LEU B 1 301 ? 24.780 29.705 33.052 1.00 35.29 299 LEU B O 1
#

Radius of gyration: 26.97 Å; Cα contacts (8 Å, |Δi|>4): 1332; chains: 2; bounding box: 65×69×72 Å